Protein 1TMX (pdb70)

B-factor: mean 29.1, std 10.03, range [13.82, 72.34]

Secondary structure (P-SEA, 3-state):
cccccaaaaaaaaaaaaaaaacccccccaaaaaaaaaaaaaaaaaaaaacccaaaaaaaaaaaaaaaaaccccccaaaaaaaaaaaaaaaaaaacccccccbbbbbbccccccccccccccccccccccccbbbbbbbbbccccccccccbbbbbbbccccccccccccccccccbbbbbcccbbbbbbbccbbbbbcccccaaaaaaaaaccccccccbbbbbbbccccccccccccccccccccccccccccccccccccccccccccccccccccbbbbbbbbbbbbcc/cccaaaaaaaaaaaaaaaacccccccaaaaaaaaaaaaaaaaaaaaccccaaaaaaaaaaaaaaaacccccccaaaaaaaaaaaaaaaaaaaaccccccbbbbbbccccccccccccccccccccccccbbbbbbbbbccccccccccbbbbbbbcccccccccccccccccccccccccccbbbbbbccbbbbbcccccaaaaaaaaaccccccccbbbbbbbcccccccccccccccccccccccccccccccccccccccccccccccccbbbbbbbbbbbccc

Organism: Nocardioides simplex (NCBI:txid2045)

CATH classification: 2.60.130.10

Structure (mmCIF, N/CA/C/O backbone):
data_1TMX
#
_entry.id   1TMX
#
_cell.length_a   46.283
_cell.length_b   84.978
_cell.length_c   83.923
_cell.angle_alpha   90.00
_cell.angle_beta   92.84
_cell.angle_gamma   90.00
#
_symmetry.space_group_name_H-M   'P 1 21 1'
#
loop_
_entity.id
_entity.type
_entity.pdbx_description
1 polymer 'hydroxyquinol 1,2-dioxygenase'
2 non-polymer 'FE (III) ION'
3 non-polymer 'COPPER (II) ION'
4 non-polymer 'CHLORIDE ION'
5 non-polymer 'SULFATE ION'
6 non-polymer '1-HEPTADECANOYL-2-TRIDECANOYL-3-GLYCEROL-PHOSPHONYL CHOLINE'
7 non-polymer 'BENZOIC ACID'
8 water water
#
loop_
_atom_site.group_PDB
_atom_site.id
_atom_site.type_symbol
_atom_site.label_atom_id
_atom_site.label_alt_id
_atom_site.label_comp_id
_atom_site.label_asym_id
_atom_site.label_entity_id
_atom_site.label_seq_id
_atom_site.pdbx_PDB_ins_code
_atom_site.Cartn_x
_atom_site.Cartn_y
_atom_site.Cartn_z
_atom_site.occupancy
_atom_site.B_iso_or_equiv
_atom_site.auth_seq_id
_atom_site.auth_comp_id
_atom_site.auth_asym_id
_atom_site.auth_atom_id
_atom_site.pdbx_PDB_model_num
ATOM 1 C CA . SER A 1 2 ? 27.125 15.950 44.220 1.00 55.03 2 SER A CA 1
ATOM 2 C C . SER A 1 2 ? 26.269 16.752 45.187 1.00 55.03 2 SER A C 1
ATOM 3 O O . SER A 1 2 ? 25.676 16.183 46.107 1.00 55.18 2 SER A O 1
ATOM 4 N N . THR A 1 3 ? 26.219 18.075 44.990 1.00 54.62 3 THR A N 1
ATOM 5 C CA . THR A 1 3 ? 25.284 18.929 45.734 1.00 54.08 3 THR A CA 1
ATOM 6 C C . THR A 1 3 ? 23.869 18.641 45.216 1.00 52.44 3 THR A C 1
ATOM 7 O O . THR A 1 3 ? 23.653 18.664 44.000 1.00 53.55 3 THR A O 1
ATOM 11 N N . PRO A 1 4 ? 22.921 18.358 46.118 1.00 50.43 4 PRO A N 1
ATOM 12 C CA . PRO A 1 4 ? 21.543 18.018 45.716 1.00 47.91 4 PRO A CA 1
ATOM 13 C C . PRO A 1 4 ? 20.829 19.129 44.907 1.00 45.20 4 PRO A C 1
ATOM 14 O O . PRO A 1 4 ? 20.720 20.289 45.318 1.00 45.33 4 PRO A O 1
ATOM 18 N N . VAL A 1 5 ? 20.339 18.728 43.747 1.00 41.92 5 VAL A N 1
ATOM 19 C CA . VAL A 1 5 ? 19.627 19.602 42.816 1.00 38.86 5 VAL A CA 1
ATOM 20 C C . VAL A 1 5 ? 18.202 19.811 43.348 1.00 36.88 5 VAL A C 1
ATOM 21 O O . VAL A 1 5 ? 17.505 18.836 43.649 1.00 36.00 5 VAL A O 1
ATOM 25 N N . SER A 1 6 ? 17.776 21.063 43.492 1.00 35.05 6 SER A N 1
ATOM 26 C CA . SER A 1 6 ? 16.431 21.353 44.018 1.00 33.63 6 SER A CA 1
ATOM 27 C C . SER A 1 6 ? 15.384 20.971 42.987 1.00 32.79 6 SER A C 1
ATOM 28 O O . SER A 1 6 ? 15.716 20.811 41.817 1.00 31.55 6 SER A O 1
ATOM 31 N N . ALA A 1 7 ? 14.123 20.815 43.404 1.00 32.46 7 ALA A N 1
ATOM 32 C CA . ALA A 1 7 ? 13.063 20.459 42.443 1.00 31.45 7 ALA A CA 1
ATOM 33 C C . ALA A 1 7 ? 12.828 21.530 41.370 1.00 30.85 7 ALA A C 1
ATOM 34 O O . ALA A 1 7 ? 12.600 21.210 40.180 1.00 30.80 7 ALA A O 1
ATOM 36 N N . GLU A 1 8 ? 12.844 22.797 41.785 1.00 29.86 8 GLU A N 1
ATOM 37 C CA . GLU A 1 8 ? 12.752 23.922 40.866 1.00 29.03 8 GLU A CA 1
ATOM 38 C C . GLU A 1 8 ? 13.862 23.800 39.788 1.00 27.92 8 GLU A C 1
ATOM 39 O O . GLU A 1 8 ? 13.616 23.940 38.598 1.00 26.94 8 GLU A O 1
ATOM 45 N N . GLN A 1 9 ? 15.084 23.528 40.223 1.00 26.18 9 GLN A N 1
ATOM 46 C CA . GLN A 1 9 ? 16.200 23.478 39.300 1.00 24.53 9 GLN A CA 1
ATOM 47 C C . GLN A 1 9 ? 16.074 22.263 38.370 1.00 24.79 9 GLN A C 1
ATOM 48 O O . GLN A 1 9 ? 16.314 22.359 37.162 1.00 23.98 9 GLN A O 1
ATOM 54 N N . GLN A 1 10 ? 15.654 21.120 38.916 1.00 23.82 10 GLN A N 1
ATOM 55 C CA . GLN A 1 10 ? 15.456 19.935 38.082 1.00 23.85 10 GLN A CA 1
ATOM 56 C C . GLN A 1 10 ? 14.413 20.246 37.005 1.00 23.42 10 GLN A C 1
ATOM 57 O O . GLN A 1 10 ? 14.583 19.874 35.862 1.00 23.99 10 GLN A O 1
ATOM 63 N N . ALA A 1 11 ? 13.366 20.974 37.386 1.00 22.90 11 ALA A N 1
ATOM 64 C CA . ALA A 1 11 ? 12.256 21.267 36.490 1.00 22.26 11 ALA A CA 1
ATOM 65 C C . ALA A 1 11 ? 12.706 22.160 35.350 1.00 21.68 11 ALA A C 1
ATOM 66 O O . ALA A 1 11 ? 12.371 21.920 34.208 1.00 21.48 11 ALA A O 1
ATOM 68 N N . ARG A 1 12 ? 13.539 23.149 35.671 1.00 21.37 12 ARG A N 1
ATOM 69 C CA . ARG A 1 12 ? 14.135 24.016 34.644 1.00 19.76 12 ARG A CA 1
ATOM 70 C C . ARG A 1 12 ? 14.965 23.225 33.634 1.00 20.36 12 ARG A C 1
ATOM 71 O O . ARG A 1 12 ? 14.843 23.457 32.402 1.00 20.31 12 ARG A O 1
ATOM 79 N N . GLU A 1 13 ? 15.796 22.292 34.114 1.00 21.34 13 GLU A N 1
ATOM 80 C CA . GLU A 1 13 ? 16.671 21.547 33.187 1.00 20.18 13 GLU A CA 1
ATOM 81 C C . GLU A 1 13 ? 15.833 20.633 32.310 1.00 20.81 13 GLU A C 1
ATOM 82 O O . GLU A 1 13 ? 16.039 20.567 31.099 1.00 18.74 13 GLU A O 1
ATOM 88 N N . GLN A 1 14 ? 14.875 19.940 32.944 1.00 20.75 14 GLN A N 1
ATOM 89 C CA . GLN A 1 14 ? 13.933 19.064 32.208 1.00 22.19 14 GLN A CA 1
ATOM 90 C C . GLN A 1 14 ? 13.168 19.864 31.133 1.00 21.52 14 GLN A C 1
ATOM 91 O O . GLN A 1 14 ? 12.980 19.387 30.005 1.00 20.62 14 GLN A O 1
ATOM 97 N N . ASP A 1 15 ? 12.759 21.086 31.464 1.00 22.31 15 ASP A N 1
ATOM 98 C CA . ASP A 1 15 ? 11.971 21.886 30.502 1.00 22.00 15 ASP A CA 1
ATOM 99 C C . ASP A 1 15 ? 12.804 22.216 29.279 1.00 21.91 15 ASP A C 1
ATOM 100 O O . ASP A 1 15 ? 12.336 22.237 28.142 1.00 21.69 15 ASP A O 1
ATOM 105 N N . LEU A 1 16 ? 14.091 22.451 29.511 1.00 19.62 16 LEU A N 1
ATOM 106 C CA . LEU A 1 16 ? 14.970 22.716 28.391 1.00 18.93 16 LEU A CA 1
ATOM 107 C C . LEU A 1 16 ? 15.125 21.490 27.514 1.00 18.31 16 LEU A C 1
ATOM 108 O O . LEU A 1 16 ? 15.110 21.605 26.290 1.00 18.41 16 LEU A O 1
ATOM 113 N N . VAL A 1 17 ? 15.332 20.300 28.100 1.00 18.18 17 VAL A N 1
ATOM 114 C CA . VAL A 1 17 ? 15.481 19.124 27.257 1.00 18.82 17 VAL A CA 1
ATOM 115 C C . VAL A 1 17 ? 14.217 19.023 26.402 1.00 19.91 17 VAL A C 1
ATOM 116 O O . VAL A 1 17 ? 14.266 18.743 25.193 1.00 19.14 17 VAL A O 1
ATOM 120 N N . GLU A 1 18 ? 13.085 19.262 27.031 1.00 19.99 18 GLU A N 1
ATOM 121 C CA . GLU A 1 18 ? 11.831 19.189 26.273 1.00 21.18 18 GLU A CA 1
ATOM 122 C C . GLU A 1 18 ? 11.726 20.182 25.105 1.00 21.25 18 GLU A C 1
ATOM 123 O O . GLU A 1 18 ? 11.254 19.800 24.033 1.00 21.21 18 GLU A O 1
ATOM 129 N N . ARG A 1 19 ? 12.211 21.418 25.296 1.00 20.48 19 ARG A N 1
ATOM 130 C CA . ARG A 1 19 ? 12.278 22.421 24.255 1.00 19.98 19 ARG A CA 1
ATOM 131 C C . ARG A 1 19 ? 13.144 21.934 23.094 1.00 20.29 19 ARG A C 1
ATOM 132 O O . ARG A 1 19 ? 12.788 22.109 21.941 1.00 19.89 19 ARG A O 1
ATOM 140 N N . VAL A 1 20 ? 14.291 21.316 23.410 1.00 18.54 20 VAL A N 1
ATOM 141 C CA . VAL A 1 20 ? 15.187 20.868 22.338 1.00 18.81 20 VAL A CA 1
ATOM 142 C C . VAL A 1 20 ? 14.550 19.708 21.574 1.00 18.04 20 VAL A C 1
ATOM 143 O O . VAL A 1 20 ? 14.616 19.662 20.347 1.00 19.09 20 VAL A O 1
ATOM 147 N N . LEU A 1 21 ? 13.892 18.799 22.290 1.00 18.64 21 LEU A N 1
ATOM 148 C CA . LEU A 1 21 ? 13.333 17.648 21.585 1.00 18.30 21 LEU A CA 1
ATOM 149 C C . LEU A 1 21 ? 12.228 18.083 20.626 1.00 20.49 21 LEU A C 1
ATOM 150 O O . LEU A 1 21 ? 12.173 17.619 19.489 1.00 19.92 21 LEU A O 1
ATOM 155 N N . ARG A 1 22 ? 11.364 18.997 21.071 1.00 21.35 22 ARG A N 1
ATOM 156 C CA . ARG A 1 22 ? 10.300 19.440 20.186 1.00 22.70 22 ARG A CA 1
ATOM 157 C C . ARG A 1 22 ? 10.798 20.325 19.022 1.00 22.10 22 ARG A C 1
ATOM 158 O O . ARG A 1 22 ? 10.151 20.396 18.011 1.00 23.45 22 ARG A O 1
ATOM 166 N N . SER A 1 23 ? 11.975 20.939 19.151 1.00 21.59 23 SER A N 1
ATOM 167 C CA . SER A 1 23 ? 12.595 21.652 18.033 1.00 20.58 23 SER A CA 1
ATOM 168 C C . SER A 1 23 ? 12.768 20.792 16.773 1.00 20.59 23 SER A C 1
ATOM 169 O O . SER A 1 23 ? 12.739 21.320 15.670 1.00 20.75 23 SER A O 1
ATOM 172 N N . PHE A 1 24 ? 12.868 19.473 16.934 1.00 19.63 24 PHE A N 1
ATOM 173 C CA . PHE A 1 24 ? 12.984 18.579 15.796 1.00 19.50 24 PHE A CA 1
ATOM 174 C C . PHE A 1 24 ? 11.657 18.034 15.250 1.00 21.85 24 PHE A C 1
ATOM 175 O O . PHE A 1 24 ? 11.668 17.225 14.306 1.00 22.44 24 PHE A O 1
ATOM 183 N N . ASP A 1 25 ? 10.538 18.451 15.824 1.00 22.51 25 ASP A N 1
ATOM 184 C CA . ASP A 1 25 ? 9.242 17.817 15.446 1.00 25.45 25 ASP A CA 1
ATOM 185 C C . ASP A 1 25 ? 8.923 17.870 13.960 1.00 24.27 25 ASP A C 1
ATOM 186 O O . ASP A 1 25 ? 8.240 16.983 13.462 1.00 25.22 25 ASP A O 1
ATOM 191 N N . ALA A 1 26 ? 9.378 18.904 13.251 1.00 24.56 26 ALA A N 1
ATOM 192 C CA . ALA A 1 26 ? 9.053 19.055 11.827 1.00 24.69 26 ALA A CA 1
ATOM 193 C C . ALA A 1 26 ? 10.049 18.383 10.873 1.00 24.16 26 ALA A C 1
ATOM 194 O O . ALA A 1 26 ? 9.849 18.413 9.681 1.00 25.96 26 ALA A O 1
ATOM 196 N N . THR A 1 27 ? 11.106 17.754 11.398 1.00 21.66 27 THR A N 1
ATOM 197 C CA . THR A 1 27 ? 12.128 17.175 10.551 1.00 20.63 27 THR A CA 1
ATOM 198 C C . THR A 1 27 ? 11.447 16.254 9.552 1.00 19.92 27 THR A C 1
ATOM 199 O O . THR A 1 27 ? 10.676 15.368 9.970 1.00 20.19 27 THR A O 1
ATOM 203 N N . ALA A 1 28 ? 11.779 16.413 8.269 1.00 20.49 28 ALA A N 1
ATOM 204 C CA . ALA A 1 28 ? 11.064 15.666 7.177 1.00 20.38 28 ALA A CA 1
ATOM 205 C C . ALA A 1 28 ? 11.446 14.200 7.125 1.00 21.30 28 ALA A C 1
ATOM 206 O O . ALA A 1 28 ? 10.565 13.326 6.896 1.00 20.82 28 ALA A O 1
ATOM 208 N N . ASP A 1 29 ? 12.725 13.881 7.377 1.00 19.35 29 ASP A N 1
ATOM 209 C CA . ASP A 1 29 ? 13.141 12.480 7.262 1.00 20.79 29 ASP A CA 1
ATOM 210 C C . ASP A 1 29 ? 12.974 11.864 8.636 1.00 19.53 29 ASP A C 1
ATOM 211 O O . ASP A 1 29 ? 13.605 12.366 9.607 1.00 18.46 29 ASP A O 1
ATOM 216 N N . PRO A 1 30 ? 12.111 10.845 8.798 1.00 18.69 30 PRO A N 1
ATOM 217 C CA . PRO A 1 30 ? 11.768 10.360 10.145 1.00 17.75 30 PRO A CA 1
ATOM 218 C C . PRO A 1 30 ? 12.963 9.658 10.826 1.00 16.44 30 PRO A C 1
ATOM 219 O O . PRO A 1 30 ? 13.038 9.716 12.055 1.00 17.61 30 PRO A O 1
ATOM 223 N N . ARG A 1 31 ? 13.887 9.074 10.055 1.00 17.89 31 ARG A N 1
ATOM 224 C CA . ARG A 1 31 ? 15.111 8.493 10.637 1.00 16.62 31 ARG A CA 1
ATOM 225 C C . ARG A 1 31 ? 16.027 9.614 11.194 1.00 17.38 31 ARG A C 1
ATOM 226 O O . ARG A 1 31 ? 16.518 9.487 12.327 1.00 15.81 31 ARG A O 1
ATOM 234 N N . LEU A 1 32 ? 16.221 10.703 10.414 1.00 16.29 32 LEU A N 1
ATOM 235 C CA . LEU A 1 32 ? 16.979 11.861 10.925 1.00 16.32 32 LEU A CA 1
ATOM 236 C C . LEU A 1 32 ? 16.355 12.362 12.208 1.00 17.29 32 LEU A C 1
ATOM 237 O O . LEU A 1 32 ? 17.065 12.667 13.158 1.00 18.16 32 LEU A O 1
ATOM 242 N N . LYS A 1 33 ? 15.028 12.482 12.246 1.00 16.17 33 LYS A N 1
ATOM 243 C CA . LYS A 1 33 ? 14.347 12.980 13.422 1.00 16.99 33 LYS A CA 1
ATOM 244 C C . LYS A 1 33 ? 14.644 12.064 14.601 1.00 17.19 33 LYS A C 1
ATOM 245 O O . LYS A 1 33 ? 14.979 12.524 15.713 1.00 18.33 33 LYS A O 1
ATOM 251 N N . GLN A 1 34 ? 14.499 10.771 14.364 1.00 16.84 34 GLN A N 1
ATOM 252 C CA . GLN A 1 34 ? 14.720 9.768 15.425 1.00 17.61 34 GLN A CA 1
ATOM 253 C C . GLN A 1 34 ? 16.140 9.879 15.971 1.00 17.79 34 GLN A C 1
ATOM 254 O O . GLN A 1 34 ? 16.336 9.925 17.204 1.00 18.43 34 GLN A O 1
ATOM 260 N N . VAL A 1 35 ? 17.102 10.013 15.057 1.00 17.90 35 VAL A N 1
ATOM 261 C CA . VAL A 1 35 ? 18.518 10.137 15.427 1.00 17.57 35 VAL A CA 1
ATOM 262 C C . VAL A 1 35 ? 18.792 11.417 16.222 1.00 17.81 35 VAL A C 1
ATOM 263 O O . VAL A 1 35 ? 19.440 11.377 17.284 1.00 18.37 35 VAL A O 1
ATOM 267 N N . MET A 1 36 ? 18.260 12.544 15.749 1.00 16.97 36 MET A N 1
ATOM 268 C CA . MET A 1 36 ? 18.515 13.812 16.429 1.00 17.86 36 MET A CA 1
ATOM 269 C C . MET A 1 36 ? 17.879 13.895 17.838 1.00 18.71 36 MET A C 1
ATOM 270 O O . MET A 1 36 ? 18.440 14.511 18.752 1.00 18.73 36 MET A O 1
ATOM 275 N N . GLN A 1 37 ? 16.676 13.308 18.003 1.00 17.75 37 GLN A N 1
ATOM 276 C CA . GLN A 1 37 ? 16.005 13.274 19.290 1.00 18.21 37 GLN A CA 1
ATOM 277 C C . GLN A 1 37 ? 16.764 12.355 20.300 1.00 16.72 37 GLN A C 1
ATOM 278 O O . GLN A 1 37 ? 16.890 12.704 21.473 1.00 17.92 37 GLN A O 1
ATOM 284 N N . ALA A 1 38 ? 17.302 11.264 19.799 1.00 18.27 38 ALA A N 1
ATOM 285 C CA . ALA A 1 38 ? 18.062 10.331 20.615 1.00 17.80 38 ALA A CA 1
ATOM 286 C C . ALA A 1 38 ? 19.340 11.014 20.992 1.00 18.71 38 ALA A C 1
ATOM 287 O O . ALA A 1 38 ? 19.802 10.875 22.146 1.00 19.52 38 ALA A O 1
ATOM 289 N N . LEU A 1 39 ? 19.945 11.730 20.025 1.00 18.18 39 LEU A N 1
ATOM 290 C CA . LEU A 1 39 ? 21.175 12.434 20.296 1.00 17.91 39 LEU A CA 1
ATOM 291 C C . LEU A 1 39 ? 20.929 13.469 21.393 1.00 18.73 39 LEU A C 1
ATOM 292 O O . LEU A 1 39 ? 21.735 13.600 22.319 1.00 18.45 39 LEU A O 1
ATOM 297 N N . THR A 1 40 ? 19.814 14.190 21.278 1.00 17.57 40 THR A N 1
ATOM 298 C CA . THR A 1 40 ? 19.430 15.183 22.256 1.00 18.99 40 THR A CA 1
ATOM 299 C C . THR A 1 40 ? 19.334 14.559 23.643 1.00 18.54 40 THR A C 1
ATOM 300 O O . THR A 1 40 ? 19.867 15.090 24.607 1.00 18.48 40 THR A O 1
ATOM 304 N N . ARG A 1 41 ? 18.629 13.430 23.755 1.00 19.58 41 ARG A N 1
ATOM 305 C CA . ARG A 1 41 ? 18.316 12.891 25.066 1.00 19.03 41 ARG A CA 1
ATOM 306 C C . ARG A 1 41 ? 19.624 12.439 25.723 1.00 18.55 41 ARG A C 1
ATOM 307 O O . ARG A 1 41 ? 19.857 12.738 26.907 1.00 19.26 41 ARG A O 1
ATOM 315 N N . HIS A 1 42 ? 20.488 11.782 24.956 1.00 16.95 42 HIS A N 1
ATOM 316 C CA . HIS A 1 42 ? 21.738 11.297 25.517 1.00 16.30 42 HIS A CA 1
ATOM 317 C C . HIS A 1 42 ? 22.737 12.403 25.826 1.00 16.09 42 HIS A C 1
ATOM 318 O O . HIS A 1 42 ? 23.477 12.322 26.810 1.00 16.30 42 HIS A O 1
ATOM 325 N N . LEU A 1 43 ? 22.743 13.437 24.996 1.00 14.86 43 LEU A N 1
ATOM 326 C CA . LEU A 1 43 ? 23.669 14.530 25.264 1.00 15.27 43 LEU A CA 1
ATOM 327 C C . LEU A 1 43 ? 23.223 15.239 26.531 1.00 15.91 43 LEU A C 1
ATOM 328 O O . LEU A 1 43 ? 24.050 15.545 27.395 1.00 17.14 43 LEU A O 1
ATOM 333 N N . HIS A 1 44 ? 21.910 15.491 26.668 1.00 14.45 44 HIS A N 1
ATOM 334 C CA . HIS A 1 44 ? 21.451 16.152 27.869 1.00 16.25 44 HIS A CA 1
ATOM 335 C C . HIS A 1 44 ? 21.542 15.263 29.111 1.00 17.19 44 HIS A C 1
ATOM 336 O O . HIS A 1 44 ? 21.754 15.777 30.196 1.00 18.72 44 HIS A O 1
ATOM 343 N N . ALA A 1 45 ? 21.364 13.969 28.940 1.00 17.51 45 ALA A N 1
ATOM 344 C CA . ALA A 1 45 ? 21.549 13.045 30.077 1.00 17.58 45 ALA A CA 1
ATOM 345 C C . ALA A 1 45 ? 22.983 13.025 30.561 1.00 18.83 45 ALA A C 1
ATOM 346 O O . ALA A 1 45 ? 23.238 13.048 31.793 1.00 20.26 45 ALA A O 1
ATOM 348 N N . PHE A 1 46 ? 23.928 13.064 29.617 1.00 16.91 46 PHE A N 1
ATOM 349 C CA . PHE A 1 46 ? 25.328 13.173 29.989 1.00 17.83 46 PHE A CA 1
ATOM 350 C C . PHE A 1 46 ? 25.531 14.468 30.767 1.00 17.63 46 PHE A C 1
ATOM 351 O O . PHE A 1 46 ? 26.132 14.466 31.857 1.00 17.03 46 PHE A O 1
ATOM 359 N N . LEU A 1 47 ? 25.093 15.602 30.192 1.00 18.07 47 LEU A N 1
ATOM 360 C CA . LEU A 1 47 ? 25.348 16.891 30.831 1.00 18.54 47 LEU A CA 1
ATOM 361 C C . LEU A 1 47 ? 24.774 16.947 32.262 1.00 18.53 47 LEU A C 1
ATOM 362 O O . LEU A 1 47 ? 25.429 17.468 33.203 1.00 18.39 47 LEU A O 1
ATOM 367 N N . ARG A 1 48 ? 23.559 16.440 32.393 1.00 18.92 48 ARG A N 1
ATOM 368 C CA . ARG A 1 48 ? 22.853 16.517 33.662 1.00 20.23 48 ARG A CA 1
ATOM 369 C C . ARG A 1 48 ? 23.331 15.498 34.664 1.00 20.37 48 ARG A C 1
ATOM 370 O O . ARG A 1 48 ? 23.119 15.704 35.863 1.00 21.56 48 ARG A O 1
ATOM 378 N N . GLU A 1 49 ? 23.967 14.429 34.198 1.00 19.67 49 GLU A N 1
ATOM 379 C CA . GLU A 1 49 ? 24.537 13.422 35.112 1.00 19.85 49 GLU A CA 1
ATOM 380 C C . GLU A 1 49 ? 25.793 13.966 35.790 1.00 20.07 49 GLU A C 1
ATOM 381 O O . GLU A 1 49 ? 25.926 13.880 37.010 1.00 20.55 49 GLU A O 1
ATOM 387 N N . VAL A 1 50 ? 26.691 14.562 34.995 1.00 19.10 50 VAL A N 1
ATOM 388 C CA . VAL A 1 50 ? 27.983 14.970 35.494 1.00 20.17 50 VAL A CA 1
ATOM 389 C C . VAL A 1 50 ? 27.935 16.378 36.050 1.00 20.22 50 VAL A C 1
ATOM 390 O O . VAL A 1 50 ? 28.890 16.802 36.717 1.00 21.30 50 VAL A O 1
ATOM 394 N N . ARG A 1 51 ? 26.830 17.098 35.794 1.00 20.99 51 ARG A N 1
ATOM 395 C CA . ARG A 1 51 ? 26.773 18.544 36.139 1.00 21.94 51 ARG A CA 1
ATOM 396 C C . ARG A 1 51 ? 27.964 19.293 35.592 1.00 21.61 51 ARG A C 1
ATOM 397 O O . ARG A 1 51 ? 28.781 19.921 36.347 1.00 18.96 51 ARG A O 1
ATOM 405 N N . LEU A 1 52 ? 28.061 19.286 34.268 1.00 20.58 52 LEU A N 1
ATOM 406 C CA . LEU A 1 52 ? 29.204 19.941 33.617 1.00 22.57 52 LEU A CA 1
ATOM 407 C C . LEU A 1 52 ? 29.349 21.393 34.013 1.00 23.38 52 LEU A C 1
ATOM 408 O O . LEU A 1 52 ? 28.368 22.154 33.972 1.00 23.72 52 LEU A O 1
ATOM 413 N N . THR A 1 53 ? 30.580 21.817 34.350 1.00 23.70 53 THR A N 1
ATOM 414 C CA . THR A 1 53 ? 30.804 23.231 34.636 1.00 23.96 53 THR A CA 1
ATOM 415 C C . THR A 1 53 ? 31.056 24.038 33.362 1.00 23.59 53 THR A C 1
ATOM 416 O O . THR A 1 53 ? 31.377 23.474 32.294 1.00 24.02 53 THR A O 1
ATOM 420 N N . GLU A 1 54 ? 30.954 25.361 33.451 1.00 24.03 54 GLU A N 1
ATOM 421 C CA . GLU A 1 54 ? 31.297 26.195 32.286 1.00 23.77 54 GLU A CA 1
ATOM 422 C C . GLU A 1 54 ? 32.759 26.027 31.852 1.00 23.55 54 GLU A C 1
ATOM 423 O O . GLU A 1 54 ? 33.061 26.037 30.665 1.00 22.34 54 GLU A O 1
ATOM 429 N N . ALA A 1 55 ? 33.673 25.831 32.814 1.00 22.87 55 ALA A N 1
ATOM 430 C CA . ALA A 1 55 ? 35.079 25.680 32.403 1.00 23.74 55 ALA A CA 1
ATOM 431 C C . ALA A 1 55 ? 35.228 24.357 31.644 1.00 23.37 55 ALA A C 1
ATOM 432 O O . ALA A 1 55 ? 35.995 24.272 30.658 1.00 24.07 55 ALA A O 1
ATOM 434 N N . GLU A 1 56 ? 34.495 23.331 32.088 1.00 22.61 56 GLU A N 1
ATOM 435 C CA . GLU A 1 56 ? 34.551 22.011 31.433 1.00 22.59 56 GLU A CA 1
ATOM 436 C C . GLU A 1 56 ? 33.953 22.053 30.012 1.00 22.52 56 GLU A C 1
ATOM 437 O O . GLU A 1 56 ? 34.465 21.417 29.077 1.00 20.92 56 GLU A O 1
ATOM 443 N N . TRP A 1 57 ? 32.842 22.771 29.892 1.00 21.60 57 TRP A N 1
ATOM 444 C CA . TRP A 1 57 ? 32.252 23.031 28.596 1.00 21.97 57 TRP A CA 1
ATOM 445 C C . TRP A 1 57 ? 33.265 23.720 27.671 1.00 23.49 57 TRP A C 1
ATOM 446 O O . TRP A 1 57 ? 33.427 23.309 26.534 1.00 23.16 57 TRP A O 1
ATOM 457 N N . GLU A 1 58 ? 33.990 24.733 28.179 1.00 23.14 58 GLU A N 1
ATOM 458 C CA . GLU A 1 58 ? 35.023 25.403 27.409 1.00 23.83 58 GLU A CA 1
ATOM 459 C C . GLU A 1 58 ? 36.099 24.431 26.961 1.00 23.54 58 GLU A C 1
ATOM 460 O O . GLU A 1 58 ? 36.525 24.474 25.799 1.00 24.10 58 GLU A O 1
ATOM 466 N N . THR A 1 59 ? 36.531 23.557 27.876 1.00 22.19 59 THR A N 1
ATOM 467 C CA . THR A 1 59 ? 37.496 22.527 27.550 1.00 22.92 59 THR A CA 1
ATOM 468 C C . THR A 1 59 ? 36.991 21.647 26.392 1.00 22.80 59 THR A C 1
ATOM 469 O O . THR A 1 59 ? 37.706 21.431 25.405 1.00 23.98 59 THR A O 1
ATOM 473 N N . GLY A 1 60 ? 35.751 21.183 26.479 1.00 22.05 60 GLY A N 1
ATOM 474 C CA . GLY A 1 60 ? 35.236 20.309 25.412 1.00 20.88 60 GLY A CA 1
ATOM 475 C C . GLY A 1 60 ? 35.120 21.036 24.084 1.00 20.93 60 GLY A C 1
ATOM 476 O O . GLY A 1 60 ? 35.416 20.481 23.021 1.00 22.67 60 GLY A O 1
ATOM 477 N N . ILE A 1 61 ? 34.685 22.282 24.142 1.00 21.52 61 ILE A N 1
ATOM 478 C CA . ILE A 1 61 ? 34.553 23.096 22.918 1.00 21.35 61 ILE A CA 1
ATOM 479 C C . ILE A 1 61 ? 35.938 23.256 22.296 1.00 23.11 61 ILE A C 1
ATOM 480 O O . ILE A 1 61 ? 36.102 23.051 21.112 1.00 23.82 61 ILE A O 1
ATOM 485 N N . GLY A 1 62 ? 36.943 23.569 23.125 1.00 24.09 62 GLY A N 1
ATOM 486 C CA . GLY A 1 62 ? 38.314 23.740 22.655 1.00 25.41 62 GLY A CA 1
ATOM 487 C C . GLY A 1 62 ? 38.887 22.458 22.046 1.00 25.52 62 GLY A C 1
ATOM 488 O O . GLY A 1 62 ? 39.565 22.465 20.999 1.00 25.42 62 GLY A O 1
ATOM 489 N N . PHE A 1 63 ? 38.585 21.359 22.703 1.00 25.08 63 PHE A N 1
ATOM 490 C CA . PHE A 1 63 ? 38.966 20.039 22.215 1.00 24.93 63 PHE A CA 1
ATOM 491 C C . PHE A 1 63 ? 38.430 19.777 20.823 1.00 24.73 63 PHE A C 1
ATOM 492 O O . PHE A 1 63 ? 39.192 19.467 19.895 1.00 23.53 63 PHE A O 1
ATOM 500 N N . LEU A 1 64 ? 37.122 19.963 20.643 1.00 23.05 64 LEU A N 1
ATOM 501 C CA . LEU A 1 64 ? 36.535 19.788 19.326 1.00 23.15 64 LEU A CA 1
ATOM 502 C C . LEU A 1 64 ? 37.140 20.740 18.286 1.00 23.16 64 LEU A C 1
ATOM 503 O O . LEU A 1 64 ? 37.414 20.329 17.153 1.00 24.57 64 LEU A O 1
ATOM 508 N N . THR A 1 65 ? 37.328 21.991 18.689 1.00 24.42 65 THR A N 1
ATOM 509 C CA . THR A 1 65 ? 37.863 23.049 17.816 1.00 25.66 65 THR A CA 1
ATOM 510 C C . THR A 1 65 ? 39.292 22.672 17.402 1.00 25.75 65 THR A C 1
ATOM 511 O O . THR A 1 65 ? 39.661 22.799 16.239 1.00 27.59 65 THR A O 1
ATOM 515 N N . ASP A 1 66 ? 40.092 22.213 18.358 1.00 26.54 66 ASP A N 1
ATOM 516 C CA . ASP A 1 66 ? 41.464 21.810 18.061 1.00 26.26 66 ASP A CA 1
ATOM 517 C C . ASP A 1 66 ? 41.437 20.611 17.131 1.00 26.06 66 ASP A C 1
ATOM 518 O O . ASP A 1 66 ? 42.223 20.532 16.187 1.00 26.89 66 ASP A O 1
ATOM 523 N N . ALA A 1 67 ? 40.534 19.661 17.382 1.00 23.81 67 ALA A N 1
ATOM 524 C CA . ALA A 1 67 ? 40.405 18.530 16.456 1.00 23.81 67 ALA A CA 1
ATOM 525 C C . ALA A 1 67 ? 40.041 19.024 15.054 1.00 24.51 67 ALA A C 1
ATOM 526 O O . ALA A 1 67 ? 40.489 18.472 14.024 1.00 24.37 67 ALA A O 1
ATOM 528 N N . GLY A 1 68 ? 39.263 20.094 14.987 1.00 24.48 68 GLY A N 1
ATOM 529 C CA . GLY A 1 68 ? 38.857 20.585 13.677 1.00 27.07 68 GLY A CA 1
ATOM 530 C C . GLY A 1 68 ? 40.018 21.173 12.906 1.00 28.63 68 GLY A C 1
ATOM 531 O O . GLY A 1 68 ? 40.139 20.993 11.699 1.00 30.33 68 GLY A O 1
ATOM 532 N N . HIS A 1 69 ? 40.877 21.875 13.624 1.00 28.84 69 HIS A N 1
ATOM 533 C CA . HIS A 1 69 ? 42.001 22.547 13.023 1.00 31.52 69 HIS A CA 1
ATOM 534 C C . HIS A 1 69 ? 43.080 21.547 12.571 1.00 31.63 69 HIS A C 1
ATOM 535 O O . HIS A 1 69 ? 43.731 21.779 11.550 1.00 31.00 69 HIS A O 1
ATOM 542 N N . VAL A 1 70 ? 43.231 20.405 13.259 1.00 31.34 70 VAL A N 1
ATOM 543 C CA . VAL A 1 70 ? 44.268 19.455 12.819 1.00 31.05 70 VAL A CA 1
ATOM 544 C C . VAL A 1 70 ? 43.802 18.494 11.717 1.00 31.18 70 VAL A C 1
ATOM 545 O O . VAL A 1 70 ? 44.609 17.818 11.060 1.00 30.00 70 VAL A O 1
ATOM 549 N N . THR A 1 71 ? 42.490 18.437 11.518 1.00 31.12 71 THR A N 1
ATOM 550 C CA . THR A 1 71 ? 41.917 17.523 10.532 1.00 31.75 71 THR A CA 1
ATOM 551 C C . THR A 1 71 ? 42.113 18.064 9.099 1.00 33.70 71 THR A C 1
ATOM 552 O O . THR A 1 71 ? 41.751 19.192 8.793 1.00 34.33 71 THR A O 1
ATOM 556 N N . ASN A 1 72 ? 42.623 17.199 8.235 1.00 36.37 72 ASN A N 1
ATOM 557 C CA . ASN A 1 72 ? 42.950 17.513 6.842 1.00 39.57 72 ASN A CA 1
ATOM 558 C C . ASN A 1 72 ? 42.754 16.282 5.942 1.00 40.99 72 ASN A C 1
ATOM 559 O O . ASN A 1 72 ? 42.005 15.347 6.300 1.00 43.01 72 ASN A O 1
ATOM 564 N N . GLU A 1 73 ? 43.435 16.289 4.796 1.00 41.43 73 GLU A N 1
ATOM 565 C CA . GLU A 1 73 ? 43.345 15.248 3.770 1.00 42.22 73 GLU A CA 1
ATOM 566 C C . GLU A 1 73 ? 43.601 13.827 4.273 1.00 42.12 73 GLU A C 1
ATOM 567 O O . GLU A 1 73 ? 42.848 12.901 3.949 1.00 43.21 73 GLU A O 1
ATOM 568 N N . ARG A 1 74 ? 44.672 13.643 5.031 1.00 40.69 74 ARG A N 1
ATOM 569 C CA . ARG A 1 74 ? 44.924 12.330 5.643 1.00 39.98 74 ARG A CA 1
ATOM 570 C C . ARG A 1 74 ? 44.490 12.199 7.131 1.00 37.50 74 ARG A C 1
ATOM 571 O O . ARG A 1 74 ? 43.813 11.214 7.509 1.00 37.98 74 ARG A O 1
ATOM 579 N N . ARG A 1 75 ? 44.886 13.191 7.941 1.00 34.62 75 ARG A N 1
ATOM 580 C CA . ARG A 1 75 ? 44.674 13.203 9.383 1.00 30.43 75 ARG A CA 1
ATOM 581 C C . ARG A 1 75 ? 43.205 13.490 9.674 1.00 28.46 75 ARG A C 1
ATOM 582 O O . ARG A 1 75 ? 42.696 14.544 9.282 1.00 28.62 75 ARG A O 1
ATOM 590 N N . GLN A 1 76 ? 42.552 12.599 10.408 1.00 25.72 76 GLN A N 1
ATOM 591 C CA . GLN A 1 76 ? 41.136 12.766 10.673 1.00 23.47 76 GLN A CA 1
ATOM 592 C C . GLN A 1 76 ? 40.983 12.579 12.167 1.00 22.50 76 GLN A C 1
ATOM 593 O O . GLN A 1 76 ? 40.803 11.483 12.619 1.00 21.87 76 GLN A O 1
ATOM 599 N N . GLU A 1 77 ? 41.047 13.682 12.912 1.00 21.05 77 GLU A N 1
ATOM 600 C CA . GLU A 1 77 ? 41.076 13.612 14.344 1.00 21.55 77 GLU A CA 1
ATOM 601 C C . GLU A 1 77 ? 39.707 13.221 14.943 1.00 20.71 77 GLU A C 1
ATOM 602 O O . GLU A 1 77 ? 39.622 12.607 16.024 1.00 20.88 77 GLU A O 1
ATOM 608 N N . PHE A 1 78 ? 38.642 13.571 14.241 1.00 21.38 78 PHE A N 1
ATOM 609 C CA . PHE A 1 78 ? 37.300 13.214 14.686 1.00 19.88 78 PHE A CA 1
ATOM 610 C C . PHE A 1 78 ? 37.132 11.716 14.577 1.00 20.82 78 PHE A C 1
ATOM 611 O O . PHE A 1 78 ? 36.521 11.096 15.469 1.00 18.90 78 PHE A O 1
ATOM 619 N N . ILE A 1 79 ? 37.640 11.108 13.487 1.00 19.52 79 ILE A N 1
ATOM 620 C CA . ILE A 1 79 ? 37.601 9.661 13.381 1.00 20.42 79 ILE A CA 1
ATOM 621 C C . ILE A 1 79 ? 38.481 9.015 14.462 1.00 20.29 79 ILE A C 1
ATOM 622 O O . ILE A 1 79 ? 38.089 8.026 15.046 1.00 20.94 79 ILE A O 1
ATOM 627 N N . LEU A 1 80 ? 39.622 9.615 14.793 1.00 20.45 80 LEU A N 1
ATOM 628 C CA . LEU A 1 80 ? 40.447 9.015 15.859 1.00 18.74 80 LEU A CA 1
ATOM 629 C C . LEU A 1 80 ? 39.727 9.081 17.217 1.00 17.81 80 LEU A C 1
ATOM 630 O O . LEU A 1 80 ? 39.906 8.198 18.054 1.00 17.87 80 LEU A O 1
ATOM 635 N N . LEU A 1 81 ? 38.926 10.134 17.425 1.00 18.01 81 LEU A N 1
ATOM 636 C CA . LEU A 1 81 ? 38.221 10.285 18.674 1.00 18.64 81 LEU A CA 1
ATOM 637 C C . LEU A 1 81 ? 37.183 9.182 18.738 1.00 19.18 81 LEU A C 1
ATOM 638 O O . LEU A 1 81 ? 37.072 8.458 19.758 1.00 19.84 81 LEU A O 1
ATOM 643 N N . SER A 1 82 ? 36.450 9.014 17.635 1.00 18.07 82 SER A N 1
ATOM 644 C CA . SER A 1 82 ? 35.527 7.870 17.512 1.00 18.59 82 SER A CA 1
ATOM 645 C C . SER A 1 82 ? 36.215 6.517 17.756 1.00 18.60 82 SER A C 1
ATOM 646 O O . SER A 1 82 ? 35.727 5.665 18.496 1.00 18.18 82 SER A O 1
ATOM 649 N N . ASP A 1 83 ? 37.425 6.374 17.234 1.00 18.66 83 ASP A N 1
ATOM 650 C CA . ASP A 1 83 ? 38.190 5.152 17.470 1.00 18.47 83 ASP A CA 1
ATOM 651 C C . ASP A 1 83 ? 38.511 4.851 18.941 1.00 17.63 83 ASP A C 1
ATOM 652 O O . ASP A 1 83 ? 38.264 3.724 19.458 1.00 17.06 83 ASP A O 1
ATOM 657 N N . VAL A 1 84 ? 39.065 5.857 19.626 1.00 18.56 84 VAL A N 1
ATOM 658 C CA . VAL A 1 84 ? 39.550 5.655 20.996 1.00 19.02 84 VAL A CA 1
ATOM 659 C C . VAL A 1 84 ? 38.444 5.584 22.002 1.00 18.46 84 VAL A C 1
ATOM 660 O O . VAL A 1 84 ? 38.664 5.111 23.120 1.00 17.82 84 VAL A O 1
ATOM 664 N N . LEU A 1 85 ? 37.262 6.040 21.588 1.00 17.97 85 LEU A N 1
ATOM 665 C CA . LEU A 1 85 ? 36.089 5.941 22.450 1.00 18.15 85 LEU A CA 1
ATOM 666 C C . LEU A 1 85 ? 35.283 4.682 22.169 1.00 18.10 85 LEU A C 1
ATOM 667 O O . LEU A 1 85 ? 34.262 4.448 22.789 1.00 18.80 85 LEU A O 1
ATOM 672 N N . GLY A 1 86 ? 35.782 3.841 21.265 1.00 16.99 86 GLY A N 1
ATOM 673 C CA . GLY A 1 86 ? 35.111 2.582 20.961 1.00 17.93 86 GLY A CA 1
ATOM 674 C C . GLY A 1 86 ? 33.901 2.759 20.038 1.00 16.48 86 GLY A C 1
ATOM 675 O O . GLY A 1 86 ? 33.224 1.730 19.722 1.00 18.73 86 GLY A O 1
ATOM 676 N N . ALA A 1 87 ? 33.603 3.998 19.609 1.00 17.31 87 ALA A N 1
ATOM 677 C CA . ALA A 1 87 ? 32.391 4.262 18.759 1.00 16.90 87 ALA A CA 1
ATOM 678 C C . ALA A 1 87 ? 32.570 3.644 17.370 1.00 17.49 87 ALA A C 1
ATOM 679 O O . ALA A 1 87 ? 31.605 3.160 16.770 1.00 17.80 87 ALA A O 1
ATOM 681 N N . SER A 1 88 ? 33.803 3.588 16.886 1.00 17.82 88 SER A N 1
ATOM 682 C CA . SER A 1 88 ? 34.045 3.001 15.550 1.00 17.74 88 SER A CA 1
ATOM 683 C C . SER A 1 88 ? 33.800 1.529 15.600 1.00 17.51 88 SER A C 1
ATOM 684 O O . SER A 1 88 ? 33.066 0.972 14.774 1.00 18.36 88 SER A O 1
ATOM 687 N N . MET A 1 89 ? 34.427 0.845 16.554 1.00 18.39 89 MET A N 1
ATOM 688 C CA . MET A 1 89 ? 34.218 -0.601 16.708 1.00 18.50 89 MET A CA 1
ATOM 689 C C . MET A 1 89 ? 32.736 -0.933 16.971 1.00 18.92 89 MET A C 1
ATOM 690 O O . MET A 1 89 ? 32.213 -1.922 16.427 1.00 18.43 89 MET A O 1
ATOM 695 N N . GLN A 1 90 ? 32.049 -0.091 17.753 1.00 17.28 90 GLN A N 1
ATOM 696 C CA . GLN A 1 90 ? 30.630 -0.344 18.035 1.00 17.77 90 GLN A CA 1
ATOM 697 C C . GLN A 1 90 ? 29.783 -0.239 16.760 1.00 17.55 90 GLN A C 1
ATOM 698 O O . GLN A 1 90 ? 28.847 -1.026 16.490 1.00 17.36 90 GLN A O 1
ATOM 704 N N . THR A 1 91 ? 30.128 0.708 15.936 1.00 18.21 91 THR A N 1
ATOM 705 C CA . THR A 1 91 ? 29.324 0.953 14.729 1.00 19.38 91 THR A CA 1
ATOM 706 C C . THR A 1 91 ? 29.621 -0.182 13.761 1.00 19.37 91 THR A C 1
ATOM 707 O O . THR A 1 91 ? 28.749 -0.655 13.086 1.00 18.66 91 THR A O 1
ATOM 711 N N . ILE A 1 92 ? 30.874 -0.631 13.693 1.00 19.95 92 ILE A N 1
ATOM 712 C CA . ILE A 1 92 ? 31.171 -1.839 12.895 1.00 20.36 92 ILE A CA 1
ATOM 713 C C . ILE A 1 92 ? 30.434 -3.053 13.453 1.00 20.60 92 ILE A C 1
ATOM 714 O O . ILE A 1 92 ? 29.816 -3.838 12.706 1.00 21.66 92 ILE A O 1
ATOM 719 N N . ALA A 1 93 ? 30.429 -3.217 14.779 1.00 20.36 93 ALA A N 1
ATOM 720 C CA . ALA A 1 93 ? 29.800 -4.388 15.358 1.00 20.21 93 ALA A CA 1
ATOM 721 C C . ALA A 1 93 ? 28.282 -4.471 15.046 1.00 21.23 93 ALA A C 1
ATOM 722 O O . ALA A 1 93 ? 27.805 -5.547 14.703 1.00 21.56 93 ALA A O 1
ATOM 724 N N . MET A 1 94 ? 27.554 -3.350 15.152 1.00 20.81 94 MET A N 1
ATOM 725 C CA . MET A 1 94 ? 26.104 -3.322 14.922 1.00 20.94 94 MET A CA 1
ATOM 726 C C . MET A 1 94 ? 25.723 -3.570 13.477 1.00 22.05 94 MET A C 1
ATOM 727 O O . MET A 1 94 ? 24.617 -4.040 13.196 1.00 22.31 94 MET A O 1
ATOM 732 N N . ASN A 1 95 ? 26.632 -3.244 12.556 1.00 22.18 95 ASN A N 1
ATOM 733 C CA . ASN A 1 95 ? 26.321 -3.332 11.130 1.00 22.33 95 ASN A CA 1
ATOM 734 C C . ASN A 1 95 ? 26.941 -4.526 10.417 1.00 24.42 95 ASN A C 1
ATOM 735 O O . ASN A 1 95 ? 26.643 -4.764 9.239 1.00 25.88 95 ASN A O 1
ATOM 740 N N . ASN A 1 96 ? 27.750 -5.285 11.145 1.00 22.66 96 ASN A N 1
ATOM 741 C CA . ASN A 1 96 ? 28.530 -6.365 10.552 1.00 26.10 96 ASN A CA 1
ATOM 742 C C . ASN A 1 96 ? 28.443 -7.610 11.383 1.00 25.60 96 ASN A C 1
ATOM 743 O O . ASN A 1 96 ? 29.431 -8.305 11.570 1.00 27.31 96 ASN A O 1
ATOM 748 N N . GLU A 1 97 ? 27.264 -7.909 11.914 1.00 26.10 97 GLU A N 1
ATOM 749 C CA . GLU A 1 97 ? 27.113 -9.145 12.668 1.00 26.21 97 GLU A CA 1
ATOM 750 C C . GLU A 1 97 ? 27.490 -10.330 11.761 1.00 27.24 97 GLU A C 1
ATOM 751 O O . GLU A 1 97 ? 26.968 -10.465 10.663 1.00 26.98 97 GLU A O 1
ATOM 757 N N . ALA A 1 98 ? 28.406 -11.169 12.216 1.00 28.08 98 ALA A N 1
ATOM 758 C CA . ALA A 1 98 ? 28.904 -12.20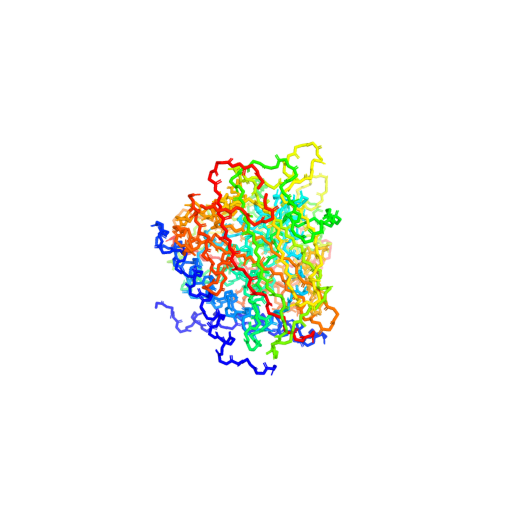4 11.330 1.00 28.21 98 ALA A CA 1
ATOM 759 C C . ALA A 1 98 ? 28.072 -13.459 11.567 1.00 29.25 98 ALA A C 1
ATOM 760 O O . ALA A 1 98 ? 28.015 -13.983 12.682 1.00 29.86 98 ALA A O 1
ATOM 762 N N . HIS A 1 99 ? 27.392 -13.921 10.529 1.00 30.23 99 HIS A N 1
ATOM 763 C CA . HIS A 1 99 ? 26.662 -15.174 10.658 1.00 30.97 99 HIS A CA 1
ATOM 764 C C . HIS A 1 99 ? 27.408 -16.313 10.020 1.00 32.62 99 HIS A C 1
ATOM 765 O O . HIS A 1 99 ? 28.096 -16.141 8.996 1.00 31.93 99 HIS A O 1
ATOM 772 N N . GLY A 1 100 ? 27.256 -17.468 10.657 1.00 34.15 100 GLY A N 1
ATOM 773 C CA . GLY A 1 100 ? 27.881 -18.704 10.235 1.00 35.55 100 GLY A CA 1
ATOM 774 C C . GLY A 1 100 ? 29.387 -18.588 10.344 1.00 35.16 100 GLY A C 1
ATOM 775 O O . GLY A 1 100 ? 29.949 -18.296 11.406 1.00 36.56 100 GLY A O 1
ATOM 776 N N . ASP A 1 101 ? 30.053 -18.856 9.237 1.00 34.65 101 ASP A N 1
ATOM 777 C CA . ASP A 1 101 ? 31.503 -18.822 9.239 1.00 32.57 101 ASP A CA 1
ATOM 778 C C . ASP A 1 101 ? 32.071 -17.476 8.832 1.00 29.14 101 ASP A C 1
ATOM 779 O O . ASP A 1 101 ? 33.274 -17.392 8.666 1.00 27.22 101 ASP A O 1
ATOM 784 N N . ALA A 1 102 ? 31.239 -16.451 8.619 1.00 25.70 102 ALA A N 1
ATOM 785 C CA . ALA A 1 102 ? 31.740 -15.211 7.980 1.00 22.91 102 ALA A CA 1
ATOM 786 C C . ALA A 1 102 ? 32.866 -14.606 8.836 1.00 21.40 102 ALA A C 1
ATOM 787 O O . ALA A 1 102 ? 32.765 -14.575 10.066 1.00 21.55 102 ALA A O 1
ATOM 789 N N . THR A 1 103 ? 33.942 -14.175 8.189 1.00 19.13 103 THR A N 1
ATOM 790 C CA . THR A 1 103 ? 35.016 -13.483 8.901 1.00 19.37 103 THR A CA 1
ATOM 791 C C . THR A 1 103 ? 34.467 -12.207 9.558 1.00 17.90 103 THR A C 1
ATOM 792 O O . THR A 1 103 ? 33.783 -11.378 8.897 1.00 18.76 103 THR A O 1
ATOM 796 N N . GLU A 1 104 ? 34.886 -11.990 10.811 1.00 19.47 104 GLU A N 1
ATOM 797 C CA . GLU A 1 104 ? 34.590 -10.730 11.530 1.00 20.55 104 GLU A CA 1
ATOM 798 C C . GLU A 1 104 ? 35.278 -9.469 10.989 1.00 21.73 104 GLU A C 1
ATOM 799 O O . GLU A 1 104 ? 36.464 -9.500 10.587 1.00 21.51 104 GLU A O 1
ATOM 805 N N . ALA A 1 105 ? 34.559 -8.347 11.032 1.00 21.41 105 ALA A N 1
ATOM 806 C CA . ALA A 1 105 ? 35.067 -7.096 10.539 1.00 20.75 105 ALA A CA 1
ATOM 807 C C . ALA A 1 105 ? 35.670 -6.339 11.711 1.00 20.44 105 ALA A C 1
ATOM 808 O O . ALA A 1 105 ? 35.375 -6.616 12.874 1.00 20.73 105 ALA A O 1
ATOM 810 N N . THR A 1 106 ? 36.509 -5.352 11.401 1.00 21.55 106 THR A N 1
ATOM 811 C CA . THR A 1 106 ? 37.005 -4.453 12.448 1.00 20.10 106 THR A CA 1
ATOM 812 C C . THR A 1 106 ? 37.374 -3.105 11.857 1.00 21.52 106 THR A C 1
ATOM 813 O O . THR A 1 106 ? 37.021 -2.818 10.722 1.00 21.28 106 THR A O 1
ATOM 817 N N . VAL A 1 107 ? 38.015 -2.225 12.636 1.00 21.85 107 VAL A N 1
ATOM 818 C CA . VAL A 1 107 ? 38.293 -0.870 12.165 1.00 23.89 107 VAL A CA 1
ATOM 819 C C . VAL A 1 107 ? 39.157 -0.753 10.899 1.00 24.36 107 VAL A C 1
ATOM 820 O O . VAL A 1 107 ? 39.996 -1.603 10.610 1.00 23.09 107 VAL A O 1
ATOM 824 N N . PHE A 1 108 ? 38.874 0.290 10.128 1.00 23.38 108 PHE A N 1
ATOM 825 C CA . PHE A 1 108 ? 39.512 0.619 8.870 1.00 24.56 108 PHE A CA 1
ATOM 826 C C . PHE A 1 108 ? 40.829 1.381 9.085 1.00 24.28 108 PHE A C 1
ATOM 827 O O . PHE A 1 108 ? 41.871 1.030 8.530 1.00 26.50 108 PHE A O 1
ATOM 835 N N . GLY A 1 109 ? 40.754 2.426 9.886 1.00 25.11 109 GLY A N 1
ATOM 836 C CA . GLY A 1 109 ? 41.852 3.340 10.062 1.00 25.23 109 GLY A CA 1
ATOM 837 C C . GLY A 1 109 ? 41.969 4.265 8.873 1.00 24.55 109 GLY A C 1
ATOM 838 O O . GLY A 1 109 ? 41.159 4.196 7.905 1.00 24.59 109 GLY A O 1
ATOM 839 N N . PRO A 1 110 ? 42.982 5.130 8.937 1.00 23.69 110 PRO A N 1
ATOM 840 C CA . PRO A 1 110 ? 43.206 6.203 7.958 1.00 23.24 110 PRO A CA 1
ATOM 841 C C . PRO A 1 110 ? 44.230 5.914 6.892 1.00 23.70 110 PRO A C 1
ATOM 842 O O . PRO A 1 110 ? 44.438 6.822 6.070 1.00 25.07 110 PRO A O 1
ATOM 846 N N . PHE A 1 111 ? 44.847 4.725 6.883 1.00 22.95 111 PHE A N 1
ATOM 847 C CA . PHE A 1 111 ? 46.016 4.518 6.032 1.00 23.83 111 PHE A CA 1
ATOM 848 C C . PHE A 1 111 ? 45.759 3.638 4.803 1.00 24.41 111 PHE A C 1
ATOM 849 O O . PHE A 1 111 ? 46.696 3.163 4.158 1.00 25.18 111 PHE A O 1
ATOM 857 N N . PHE A 1 112 ? 44.490 3.507 4.432 1.00 25.28 112 PHE A N 1
ATOM 858 C CA . PHE A 1 112 ? 44.150 2.880 3.158 1.00 26.06 112 PHE A CA 1
ATOM 859 C C . PHE A 1 112 ? 44.328 3.908 2.042 1.00 28.10 112 PHE A C 1
ATOM 860 O O . PHE A 1 112 ? 43.964 5.087 2.204 1.00 28.64 112 PHE A O 1
ATOM 868 N N . VAL A 1 113 ? 44.936 3.471 0.950 1.00 29.82 113 VAL A N 1
ATOM 869 C CA . VAL A 1 113 ? 45.144 4.343 -0.196 1.00 32.61 113 VAL A CA 1
ATOM 870 C C . VAL A 1 113 ? 44.544 3.680 -1.440 1.00 33.92 113 VAL A C 1
ATOM 871 O O . VAL A 1 113 ? 44.743 2.477 -1.689 1.00 34.58 113 VAL A O 1
ATOM 875 N N . GLU A 1 114 ? 43.792 4.465 -2.201 1.00 35.70 114 GLU A N 1
ATOM 876 C CA . GLU A 1 114 ? 43.239 3.972 -3.444 1.00 37.99 114 GLU A CA 1
ATOM 877 C C . GLU A 1 114 ? 44.369 3.922 -4.449 1.00 38.16 114 GLU A C 1
ATOM 878 O O . GLU A 1 114 ? 45.280 4.754 -4.415 1.00 38.38 114 GLU A O 1
ATOM 884 N N . GLY A 1 115 ? 44.343 2.916 -5.314 1.00 38.04 115 GLY A N 1
ATOM 885 C CA . GLY A 1 115 ? 45.360 2.793 -6.331 1.00 38.25 115 GLY A CA 1
ATOM 886 C C . GLY A 1 115 ? 46.557 1.963 -5.953 1.00 38.03 115 GLY A C 1
ATOM 887 O O . GLY A 1 115 ? 47.622 2.109 -6.570 1.00 38.65 115 GLY A O 1
ATOM 888 N N . SER A 1 116 ? 46.399 1.087 -4.954 1.00 37.24 116 SER A N 1
ATOM 889 C CA . SER A 1 116 ? 47.491 0.215 -4.554 1.00 36.12 116 SER A CA 1
ATOM 890 C C . SER A 1 116 ? 48.014 -0.558 -5.762 1.00 36.15 116 SER A C 1
ATOM 891 O O . SER A 1 116 ? 47.248 -0.824 -6.697 1.00 36.17 116 SER A O 1
ATOM 894 N N . PRO A 1 117 ? 49.304 -0.906 -5.757 1.00 35.47 117 PRO A N 1
ATOM 895 C CA . PRO A 1 117 ? 49.900 -1.698 -6.845 1.00 35.32 117 PRO A CA 1
ATOM 896 C C . PRO A 1 117 ? 49.287 -3.081 -6.894 1.00 35.45 117 PRO A C 1
ATOM 897 O O . PRO A 1 117 ? 48.849 -3.569 -5.845 1.00 34.11 117 PRO A O 1
ATOM 901 N N . ARG A 1 118 ? 49.270 -3.700 -8.082 1.00 35.51 118 ARG A N 1
ATOM 902 C CA . ARG A 1 118 ? 48.697 -5.031 -8.266 1.00 35.81 118 ARG A CA 1
ATOM 903 C C . ARG A 1 118 ? 49.796 -6.066 -8.221 1.00 36.47 118 ARG A C 1
ATOM 904 O O . ARG A 1 118 ? 50.823 -5.970 -8.913 1.00 37.81 118 ARG A O 1
ATOM 919 N N . ILE A 1 119 ? 49.616 -7.069 -7.389 1.00 36.50 119 ILE A N 1
ATOM 920 C CA . ILE A 1 119 ? 50.587 -8.129 -7.376 1.00 36.95 119 ILE A CA 1
ATOM 921 C C . ILE A 1 119 ? 49.902 -9.416 -7.738 1.00 38.30 119 ILE A C 1
ATOM 922 O O . ILE A 1 119 ? 48.669 -9.496 -7.731 1.00 38.83 119 ILE A O 1
ATOM 927 N N . GLU A 1 120 ? 50.703 -10.419 -8.060 1.00 39.04 120 GLU A N 1
ATOM 928 C CA . GLU A 1 120 ? 50.207 -11.740 -8.301 1.00 40.23 120 GLU A CA 1
ATOM 929 C C . GLU A 1 120 ? 50.387 -12.542 -7.043 1.00 40.51 120 GLU A C 1
ATOM 930 O O . GLU A 1 120 ? 51.135 -12.145 -6.140 1.00 41.16 120 GLU A O 1
ATOM 936 N N . SER A 1 121 ? 49.692 -13.661 -6.962 1.00 40.46 121 SER A N 1
ATOM 937 C CA . SER A 1 121 ? 49.908 -14.557 -5.860 1.00 40.69 121 SER A CA 1
ATOM 938 C C . SER A 1 121 ? 51.359 -15.023 -5.798 1.00 39.96 121 SER A C 1
ATOM 939 O O . SER A 1 121 ? 51.938 -15.417 -6.812 1.00 40.07 121 SER A O 1
ATOM 942 N N . GLY A 1 122 ? 51.929 -15.005 -4.603 1.00 38.80 122 GLY A N 1
ATOM 943 C CA . GLY A 1 122 ? 53.326 -15.358 -4.423 1.00 37.67 122 GLY A CA 1
ATOM 944 C C . GLY A 1 122 ? 54.223 -14.159 -4.652 1.00 36.68 122 GLY A C 1
ATOM 945 O O . GLY A 1 122 ? 55.435 -14.270 -4.559 1.00 38.48 122 GLY A O 1
ATOM 946 N N . GLY A 1 123 ? 53.616 -13.015 -4.948 1.00 35.94 123 GLY A N 1
ATOM 947 C CA . GLY A 1 123 ? 54.322 -11.759 -5.042 1.00 35.58 123 GLY A CA 1
ATOM 948 C C . GLY A 1 123 ? 54.699 -11.251 -3.653 1.00 34.42 123 GLY A C 1
ATOM 949 O O . GLY A 1 123 ? 54.606 -12.000 -2.644 1.00 34.43 123 GLY A O 1
ATOM 950 N N . ASP A 1 124 ? 55.120 -9.997 -3.607 1.00 33.64 124 ASP A N 1
ATOM 951 C CA . ASP A 1 124 ? 55.704 -9.435 -2.383 1.00 32.56 124 ASP A CA 1
ATOM 952 C C . ASP A 1 124 ? 55.244 -8.017 -2.255 1.00 31.32 124 ASP A C 1
ATOM 953 O O . ASP A 1 124 ? 55.509 -7.174 -3.126 1.00 32.14 124 ASP A O 1
ATOM 958 N N . ILE A 1 125 ? 54.565 -7.711 -1.146 1.00 29.28 125 ILE A N 1
ATOM 959 C CA . ILE A 1 125 ? 54.038 -6.356 -0.958 1.00 27.94 125 ILE A CA 1
ATOM 960 C C . ILE A 1 125 ? 55.031 -5.397 -0.287 1.00 27.76 125 ILE A C 1
ATOM 961 O O . ILE A 1 125 ? 54.764 -4.230 -0.246 1.00 28.37 125 ILE A O 1
ATOM 966 N N . ALA A 1 126 ? 56.142 -5.907 0.234 1.00 29.16 126 ALA A N 1
ATOM 967 C CA . ALA A 1 126 ? 57.072 -5.088 1.026 1.00 29.69 126 ALA A CA 1
ATOM 968 C C . ALA A 1 126 ? 57.533 -3.846 0.271 1.00 31.63 126 ALA A C 1
ATOM 969 O O . ALA A 1 126 ? 57.507 -2.744 0.829 1.00 31.68 126 ALA A O 1
ATOM 971 N N . GLY A 1 127 ? 57.932 -4.014 -0.998 1.00 32.68 127 GLY A N 1
ATOM 972 C CA . GLY A 1 127 ? 58.267 -2.887 -1.857 1.00 34.08 127 GLY A CA 1
ATOM 973 C C . GLY A 1 127 ? 59.251 -1.880 -1.264 1.00 35.34 127 GLY A C 1
ATOM 974 O O . GLY A 1 127 ? 59.112 -0.671 -1.458 1.00 36.14 127 GLY A O 1
ATOM 975 N N . GLY A 1 128 ? 60.248 -2.381 -0.548 1.00 35.55 128 GLY A N 1
ATOM 976 C CA . GLY A 1 128 ? 61.254 -1.525 0.084 1.00 35.74 128 GLY A CA 1
ATOM 977 C C . GLY A 1 128 ? 61.134 -1.503 1.607 1.00 35.88 128 GLY A C 1
ATOM 978 O O . GLY A 1 128 ? 62.111 -1.209 2.324 1.00 36.34 128 GLY A O 1
ATOM 979 N N . ALA A 1 129 ? 59.932 -1.792 2.107 1.00 34.65 129 ALA A N 1
ATOM 980 C CA . ALA A 1 129 ? 59.652 -1.601 3.535 1.00 33.62 129 ALA A CA 1
ATOM 981 C C . ALA A 1 129 ? 60.514 -2.532 4.347 1.00 33.13 129 ALA A C 1
ATOM 982 O O . ALA A 1 129 ? 60.713 -3.694 3.968 1.00 32.60 129 ALA A O 1
ATOM 984 N N . ALA A 1 130 ? 61.088 -1.996 5.428 1.00 32.71 130 ALA A N 1
ATOM 985 C CA . ALA A 1 130 ? 61.944 -2.786 6.307 1.00 31.34 130 ALA A CA 1
ATOM 986 C C . ALA A 1 130 ? 61.074 -3.591 7.255 1.00 30.73 130 ALA A C 1
ATOM 987 O O . ALA A 1 130 ? 60.057 -3.084 7.747 1.00 30.28 130 ALA A O 1
ATOM 989 N N . GLY A 1 131 ? 61.488 -4.828 7.494 1.00 29.11 131 GLY A N 1
ATOM 990 C CA . GLY A 1 131 ? 60.814 -5.758 8.386 1.00 29.78 131 GLY A CA 1
ATOM 991 C C . GLY A 1 131 ? 61.159 -7.212 8.114 1.00 27.79 131 GLY A C 1
ATOM 992 O O . GLY A 1 131 ? 61.715 -7.538 7.079 1.00 29.51 131 GLY A O 1
ATOM 993 N N . GLU A 1 132 ? 60.860 -8.090 9.060 1.00 26.88 132 GLU A N 1
ATOM 994 C CA . GLU A 1 132 ? 61.059 -9.513 8.858 1.00 25.84 132 GLU A CA 1
ATOM 995 C C . GLU A 1 132 ? 60.053 -10.037 7.828 1.00 25.71 132 GLU A C 1
ATOM 996 O O . GLU A 1 132 ? 58.829 -9.743 7.916 1.00 24.53 132 GLU A O 1
ATOM 1002 N N . PRO A 1 133 ? 60.537 -10.825 6.867 1.00 24.61 133 PRO A N 1
ATOM 1003 C CA . PRO A 1 133 ? 59.655 -11.425 5.851 1.00 23.73 133 PRO A CA 1
ATOM 1004 C C . PRO A 1 133 ? 58.627 -12.306 6.486 1.00 22.58 133 PRO A C 1
ATOM 1005 O O . PRO A 1 133 ? 58.925 -13.105 7.369 1.00 22.73 133 PRO A O 1
ATOM 1009 N N . CYS A 1 134 ? 57.409 -12.186 5.997 1.00 23.18 134 CYS A N 1
ATOM 1010 C CA . CYS A 1 134 ? 56.295 -12.951 6.538 1.00 22.80 134 CYS A CA 1
ATOM 1011 C C . CYS A 1 134 ? 55.526 -13.461 5.340 1.00 21.58 134 CYS A C 1
ATOM 1012 O O . CYS A 1 134 ? 55.131 -12.674 4.485 1.00 22.72 134 CYS A O 1
ATOM 1015 N N . TRP A 1 135 ? 55.320 -14.762 5.271 1.00 22.50 135 TRP A N 1
ATOM 1016 C CA . TRP A 1 135 ? 54.537 -15.345 4.177 1.00 21.91 135 TRP A CA 1
ATOM 1017 C C . TRP A 1 135 ? 53.088 -15.479 4.641 1.00 19.54 135 TRP A C 1
ATOM 1018 O O . TRP A 1 135 ? 52.847 -16.078 5.681 1.00 21.39 135 TRP A O 1
ATOM 1029 N N . VAL A 1 136 ? 52.181 -14.912 3.861 1.00 21.37 136 VAL A N 1
ATOM 1030 C CA . VAL A 1 136 ? 50.749 -14.891 4.220 1.00 21.63 136 VAL A CA 1
ATOM 1031 C C . VAL A 1 136 ? 50.024 -15.697 3.140 1.00 22.18 136 VAL A C 1
ATOM 1032 O O . VAL A 1 136 ? 50.106 -15.368 1.954 1.00 22.79 136 VAL A O 1
ATOM 1036 N N . GLU A 1 137 ? 49.260 -16.672 3.570 1.00 22.10 137 GLU A N 1
ATOM 1037 C CA . GLU A 1 137 ? 48.451 -17.428 2.612 1.00 22.97 137 GLU A CA 1
ATOM 1038 C C . GLU A 1 137 ? 47.043 -17.759 3.116 1.00 21.63 137 GLU A C 1
ATOM 1039 O O . GLU A 1 137 ? 46.803 -17.878 4.311 1.00 22.54 137 GLU A O 1
ATOM 1045 N N . GLY A 1 138 ? 46.126 -17.995 2.190 1.00 21.95 138 GLY A N 1
ATOM 1046 C CA . GLY A 1 138 ? 44.870 -18.609 2.612 1.00 23.24 138 GLY A CA 1
ATOM 1047 C C . GLY A 1 138 ? 43.916 -18.789 1.441 1.00 24.06 138 GLY A C 1
ATOM 1048 O O . GLY A 1 138 ? 44.322 -18.741 0.274 1.00 23.47 138 GLY A O 1
ATOM 1049 N N . THR A 1 139 ? 42.637 -18.957 1.783 1.00 23.17 139 THR A N 1
ATOM 1050 C CA . THR A 1 139 ? 41.595 -19.208 0.786 1.00 24.55 139 THR A CA 1
ATOM 1051 C C . THR A 1 139 ? 40.387 -18.288 1.020 1.00 23.49 139 THR A C 1
ATOM 1052 O O . THR A 1 139 ? 40.026 -18.112 2.161 1.00 24.70 139 THR A O 1
ATOM 1056 N N . VAL A 1 140 ? 39.816 -17.673 -0.022 1.00 22.21 140 VAL A N 1
ATOM 1057 C CA . VAL A 1 140 ? 38.526 -16.957 0.107 1.00 22.34 140 VAL A CA 1
ATOM 1058 C C . VAL A 1 140 ? 37.377 -17.894 -0.264 1.00 22.98 140 VAL A C 1
ATOM 1059 O O . VAL A 1 140 ? 37.434 -18.547 -1.315 1.00 22.85 140 VAL A O 1
ATOM 1063 N N . THR A 1 141 ? 36.401 -18.027 0.633 1.00 21.67 141 THR A N 1
ATOM 1064 C CA . THR A 1 141 ? 35.194 -18.773 0.334 1.00 21.57 141 THR A CA 1
ATOM 1065 C C . THR A 1 141 ? 33.977 -17.907 0.638 1.00 20.89 141 THR A C 1
ATOM 1066 O O . THR A 1 141 ? 34.087 -16.906 1.348 1.00 20.34 141 THR A O 1
ATOM 1070 N N . ASP A 1 142 ? 32.826 -18.285 0.082 1.00 19.32 142 ASP A N 1
ATOM 1071 C CA . ASP A 1 142 ? 31.555 -17.747 0.617 1.00 18.58 142 ASP A CA 1
ATOM 1072 C C . ASP A 1 142 ? 30.978 -18.552 1.783 1.00 19.49 142 ASP A C 1
ATOM 1073 O O . ASP A 1 142 ? 31.478 -19.603 2.168 1.00 19.25 142 ASP A O 1
ATOM 1078 N N . THR A 1 143 ? 29.873 -18.065 2.345 1.00 20.58 143 THR A N 1
ATOM 1079 C CA . THR A 1 143 ? 29.275 -18.744 3.478 1.00 21.05 143 THR A CA 1
ATOM 1080 C C . THR A 1 143 ? 28.578 -20.062 3.078 1.00 23.26 143 THR A C 1
ATOM 1081 O O . THR A 1 143 ? 28.209 -20.853 3.956 1.00 24.95 143 THR A O 1
ATOM 1085 N N . ASP A 1 144 ? 28.436 -20.316 1.774 1.00 23.53 144 ASP A N 1
ATOM 1086 C CA . ASP A 1 144 ? 27.930 -21.641 1.319 1.00 24.21 144 ASP A CA 1
ATOM 1087 C C . ASP A 1 144 ? 29.081 -22.629 1.047 1.00 24.42 144 ASP A C 1
ATOM 1088 O O . ASP A 1 144 ? 28.854 -23.757 0.606 1.00 25.12 144 ASP A O 1
ATOM 1093 N N . GLY A 1 145 ? 30.301 -22.212 1.384 1.00 23.92 145 GLY A N 1
ATOM 1094 C CA . GLY A 1 145 ? 31.469 -23.060 1.226 1.00 23.68 145 GLY A CA 1
ATOM 1095 C C . GLY A 1 145 ? 32.115 -23.059 -0.139 1.00 23.44 145 GLY A C 1
ATOM 1096 O O . GLY A 1 145 ? 33.056 -23.824 -0.315 1.00 23.87 145 GLY A O 1
ATOM 1097 N N . ASN A 1 146 ? 31.672 -22.217 -1.076 1.00 22.13 146 ASN A N 1
ATOM 1098 C CA . ASN A 1 146 ? 32.253 -22.197 -2.411 1.00 20.19 146 ASN A CA 1
ATOM 1099 C C . ASN A 1 146 ? 33.502 -21.328 -2.350 1.00 21.34 146 ASN A C 1
ATOM 1100 O O . ASN A 1 146 ? 33.407 -20.234 -1.842 1.00 20.95 146 ASN A O 1
ATOM 1105 N N . PRO A 1 147 ? 34.634 -21.781 -2.909 1.00 22.11 147 PRO A N 1
ATOM 1106 C CA . PRO A 1 147 ? 35.775 -20.903 -3.158 1.00 21.82 147 PRO A CA 1
ATOM 1107 C C . PRO A 1 147 ? 35.304 -19.752 -4.041 1.00 21.57 147 PRO A C 1
ATOM 1108 O O . PRO A 1 147 ? 34.392 -19.942 -4.902 1.00 21.20 147 PRO A O 1
ATOM 1112 N N . VAL A 1 148 ? 35.881 -18.568 -3.834 1.00 20.77 148 VAL A N 1
ATOM 1113 C CA . VAL A 1 148 ? 35.490 -17.381 -4.589 1.00 22.24 148 VAL A CA 1
ATOM 1114 C C . VAL A 1 148 ? 36.721 -16.922 -5.342 1.00 23.87 148 VAL A C 1
ATOM 1115 O O . VAL A 1 148 ? 37.559 -16.195 -4.768 1.00 23.89 148 VAL A O 1
ATOM 1119 N N . PRO A 1 149 ? 36.835 -17.302 -6.617 1.00 23.64 149 PRO A N 1
ATOM 1120 C CA . PRO A 1 149 ? 37.932 -16.795 -7.469 1.00 24.21 149 PRO A CA 1
ATOM 1121 C C . PRO A 1 149 ? 37.738 -15.332 -7.775 1.00 25.22 149 PRO A C 1
ATOM 1122 O O . PRO A 1 149 ? 36.614 -14.870 -7.750 1.00 24.33 149 PRO A O 1
ATOM 1126 N N . ASP A 1 150 ? 38.808 -14.608 -8.116 1.00 26.46 150 ASP A N 1
ATOM 1127 C CA . ASP A 1 150 ? 38.710 -13.175 -8.467 1.00 28.63 150 ASP A CA 1
ATOM 1128 C C . ASP A 1 150 ? 38.072 -12.190 -7.434 1.00 28.60 150 ASP A C 1
ATOM 1129 O O . ASP A 1 150 ? 37.633 -11.102 -7.788 1.00 28.87 150 ASP A O 1
ATOM 1134 N N . ALA A 1 151 ? 38.105 -12.547 -6.153 1.00 27.98 151 ALA A N 1
ATOM 1135 C CA . ALA A 1 151 ? 37.835 -11.603 -5.077 1.00 27.96 151 ALA A CA 1
ATOM 1136 C C . ALA A 1 151 ? 39.070 -10.701 -5.007 1.00 26.83 151 ALA A C 1
ATOM 1137 O O . ALA A 1 151 ? 40.197 -11.199 -5.190 1.00 27.54 151 ALA A O 1
ATOM 1139 N N . ARG A 1 152 ? 38.830 -9.415 -4.819 1.00 26.30 152 ARG A N 1
ATOM 1140 C CA . ARG A 1 152 ? 39.871 -8.388 -4.731 1.00 26.96 152 ARG A CA 1
ATOM 1141 C C . ARG A 1 152 ? 40.301 -8.310 -3.262 1.00 26.13 152 ARG A C 1
ATOM 1142 O O . ARG A 1 152 ? 39.483 -8.095 -2.368 1.00 25.32 152 ARG A O 1
ATOM 1150 N N . ILE A 1 153 ? 41.586 -8.536 -3.029 1.00 26.40 153 ILE A N 1
ATOM 1151 C CA . ILE A 1 153 ? 42.097 -8.542 -1.673 1.00 25.56 153 ILE A CA 1
ATOM 1152 C C . ILE A 1 153 ? 43.083 -7.372 -1.546 1.00 25.96 153 ILE A C 1
ATOM 1153 O O . ILE A 1 153 ? 44.181 -7.457 -2.107 1.00 27.61 153 ILE A O 1
ATOM 1158 N N . GLU A 1 154 ? 42.674 -6.307 -0.840 1.00 25.76 154 GLU A N 1
ATOM 1159 C CA . GLU A 1 154 ? 43.580 -5.202 -0.481 1.00 25.75 154 GLU A CA 1
ATOM 1160 C C . GLU A 1 154 ? 44.252 -5.500 0.845 1.00 24.97 154 GLU A C 1
ATOM 1161 O O . GLU A 1 154 ? 43.591 -5.881 1.809 1.00 24.89 154 GLU A O 1
ATOM 1167 N N . VAL A 1 155 ? 45.564 -5.323 0.893 1.00 24.74 155 VAL A N 1
ATOM 1168 C CA . VAL A 1 155 ? 46.326 -5.590 2.111 1.00 23.77 155 VAL A CA 1
ATOM 1169 C C . VAL A 1 155 ? 47.193 -4.342 2.356 1.00 24.37 155 VAL A C 1
ATOM 1170 O O . VAL A 1 155 ? 47.712 -3.747 1.414 1.00 24.21 155 VAL A O 1
ATOM 1176 N N . TRP A 1 156 ? 47.321 -3.935 3.613 1.00 22.62 156 TRP A N 1
ATOM 1177 C CA . TRP A 1 156 ? 48.267 -2.860 3.956 1.00 21.77 156 TRP A CA 1
ATOM 1178 C C . TRP A 1 156 ? 48.701 -2.968 5.410 1.00 21.22 156 TRP A C 1
ATOM 1179 O O . TRP A 1 156 ? 48.005 -3.559 6.221 1.00 19.66 156 TRP A O 1
ATOM 1190 N N . GLU A 1 157 ? 49.898 -2.445 5.713 1.00 20.60 157 GLU A N 1
ATOM 1191 C CA . GLU A 1 157 ? 50.469 -2.597 7.047 1.00 20.48 157 GLU A CA 1
ATOM 1192 C C . GLU A 1 157 ? 51.587 -1.565 7.207 1.00 19.85 157 GLU A C 1
ATOM 1193 O O . GLU A 1 157 ? 52.063 -0.977 6.217 1.00 21.17 157 GLU A O 1
ATOM 1199 N N . ALA A 1 158 ? 51.960 -1.350 8.446 1.00 20.66 158 ALA A N 1
ATOM 1200 C CA . ALA A 1 158 ? 53.066 -0.463 8.794 1.00 20.82 158 ALA A CA 1
ATOM 1201 C C . ALA A 1 158 ? 54.389 -1.199 8.671 1.00 22.08 158 ALA A C 1
ATOM 1202 O O . ALA A 1 158 ? 54.466 -2.433 8.859 1.00 21.13 158 ALA A O 1
ATOM 1204 N N . ASP A 1 159 ? 55.459 -0.425 8.468 1.00 22.39 159 ASP A N 1
ATOM 1205 C CA . ASP A 1 159 ? 56.781 -0.994 8.443 1.00 23.76 159 ASP A CA 1
ATOM 1206 C C . ASP A 1 159 ? 57.334 -1.160 9.871 1.00 23.71 159 ASP A C 1
ATOM 1207 O O . ASP A 1 159 ? 56.623 -0.989 10.852 1.00 23.78 159 ASP A O 1
ATOM 1212 N N . ASP A 1 160 ? 58.600 -1.542 9.965 1.00 23.23 160 ASP A N 1
ATOM 1213 C CA . ASP A 1 160 ? 59.200 -1.794 11.256 1.00 25.11 160 ASP A CA 1
ATOM 1214 C C . ASP A 1 160 ? 59.338 -0.564 12.133 1.00 22.89 160 ASP A C 1
ATOM 1215 O O . ASP A 1 160 ? 59.439 -0.699 13.357 1.00 25.58 160 ASP A O 1
ATOM 1220 N N . ASP A 1 161 ? 59.273 0.637 11.557 1.00 21.69 161 ASP A N 1
ATOM 1221 C CA . ASP A 1 161 ? 59.359 1.843 12.363 1.00 19.80 161 ASP A CA 1
ATOM 1222 C C . ASP A 1 161 ? 57.965 2.332 12.769 1.00 18.41 161 ASP A C 1
ATOM 1223 O O . ASP A 1 161 ? 57.793 3.337 13.463 1.00 18.66 161 ASP A O 1
ATOM 1228 N N . GLY A 1 162 ? 56.984 1.562 12.322 1.00 17.32 162 GLY A N 1
ATOM 1229 C CA . GLY A 1 162 ? 55.588 1.763 12.678 1.00 16.24 162 GLY A CA 1
ATOM 1230 C C . GLY A 1 162 ? 54.882 2.718 11.755 1.00 17.46 162 GLY A C 1
ATOM 1231 O O . GLY A 1 162 ? 53.878 3.305 12.162 1.00 18.80 162 GLY A O 1
ATOM 1232 N N . PHE A 1 163 ? 55.370 2.892 10.532 1.00 18.29 163 PHE A N 1
ATOM 1233 C CA . PHE A 1 163 ? 54.763 3.890 9.609 1.00 18.87 163 PHE A CA 1
ATOM 1234 C C . PHE A 1 163 ? 54.218 3.250 8.358 1.00 18.05 163 PHE A C 1
ATOM 1235 O O . PHE A 1 163 ? 54.828 2.334 7.823 1.00 21.04 163 PHE A O 1
ATOM 1243 N N . TYR A 1 164 ? 53.058 3.743 7.909 1.00 20.31 164 TYR A N 1
ATOM 1244 C CA . TYR A 1 164 ? 52.486 3.350 6.612 1.00 18.74 164 TYR A CA 1
ATOM 1245 C C . TYR A 1 164 ? 53.199 4.170 5.516 1.00 21.40 164 TYR A C 1
ATOM 1246 O O . TYR A 1 164 ? 53.711 5.258 5.777 1.00 21.07 164 TYR A O 1
ATOM 1255 N N . ASP A 1 165 ? 53.303 3.608 4.326 1.00 23.00 165 ASP A N 1
ATOM 1256 C CA . ASP A 1 165 ? 54.045 4.328 3.249 1.00 24.25 165 ASP A CA 1
ATOM 1257 C C . ASP A 1 165 ? 53.587 5.786 3.036 1.00 24.79 165 ASP A C 1
ATOM 1258 O O . ASP A 1 165 ? 54.408 6.723 2.854 1.00 24.52 165 ASP A O 1
ATOM 1263 N N . VAL A 1 166 ? 52.284 6.014 3.149 1.00 25.50 166 VAL A N 1
ATOM 1264 C CA . VAL A 1 166 ? 51.681 7.304 2.894 1.00 25.08 166 VAL A CA 1
ATOM 1265 C C . VAL A 1 166 ? 52.158 8.339 3.912 1.00 26.05 166 VAL A C 1
ATOM 1266 O O . VAL A 1 166 ? 52.001 9.548 3.716 1.00 26.33 166 VAL A O 1
ATOM 1270 N N . GLN A 1 167 ? 52.737 7.863 5.018 1.00 24.34 167 GLN A N 1
ATOM 1271 C CA . GLN A 1 167 ? 53.152 8.803 6.048 1.00 24.38 167 GLN A CA 1
ATOM 1272 C C . GLN A 1 167 ? 54.472 9.475 5.698 1.00 24.14 167 GLN A C 1
ATOM 1273 O O . GLN A 1 167 ? 54.765 10.552 6.255 1.00 24.29 167 GLN A O 1
ATOM 1279 N N . TYR A 1 168 ? 55.239 8.845 4.811 1.00 24.86 168 TYR A N 1
ATOM 1280 C CA . TYR A 1 168 ? 56.500 9.419 4.308 1.00 25.60 168 TYR A CA 1
ATOM 1281 C C . TYR A 1 168 ? 56.176 10.516 3.302 1.00 28.00 168 TYR A C 1
ATOM 1282 O O . TYR A 1 168 ? 55.036 10.617 2.828 1.00 27.89 168 TYR A O 1
ATOM 1291 N N . ASP A 1 169 ? 57.156 11.383 3.029 1.00 29.17 169 ASP A N 1
ATOM 1292 C CA . ASP A 1 169 ? 56.915 12.555 2.186 1.00 30.45 169 ASP A CA 1
ATOM 1293 C C . ASP A 1 169 ? 57.571 12.425 0.805 1.00 30.77 169 ASP A C 1
ATOM 1294 O O . ASP A 1 169 ? 57.648 13.407 0.068 1.00 32.78 169 ASP A O 1
ATOM 1299 N N . ASP A 1 170 ? 58.064 11.243 0.463 1.00 30.51 170 ASP A N 1
ATOM 1300 C CA . ASP A 1 170 ? 58.735 11.059 -0.824 1.00 31.26 170 ASP A CA 1
ATOM 1301 C C . ASP A 1 170 ? 57.892 10.250 -1.815 1.00 30.62 170 ASP A C 1
ATOM 1302 O O . ASP A 1 170 ? 58.438 9.621 -2.734 1.00 30.19 170 ASP A O 1
ATOM 1307 N N . ASP A 1 171 ? 56.568 10.259 -1.607 1.00 31.17 171 ASP A N 1
ATOM 1308 C CA . ASP A 1 171 ? 55.613 9.514 -2.454 1.00 31.63 171 ASP A CA 1
ATOM 1309 C C . ASP A 1 171 ? 56.022 8.058 -2.713 1.00 31.05 171 ASP A C 1
ATOM 1310 O O . ASP A 1 171 ? 55.896 7.536 -3.824 1.00 30.50 171 ASP A O 1
ATOM 1315 N N . ARG A 1 172 ? 56.530 7.384 -1.689 1.00 29.65 172 ARG A N 1
ATOM 1316 C CA . ARG A 1 172 ? 56.905 6.003 -1.879 1.00 28.67 172 ARG A CA 1
ATOM 1317 C C . ARG A 1 172 ? 55.661 5.117 -1.823 1.00 28.57 172 ARG A C 1
ATOM 1318 O O . ARG A 1 172 ? 54.597 5.521 -1.340 1.00 28.89 172 ARG A O 1
ATOM 1326 N N . THR A 1 173 ? 55.816 3.915 -2.337 1.00 27.76 173 THR A N 1
ATOM 1327 C CA . THR A 1 173 ? 54.787 2.887 -2.183 1.00 27.72 173 THR A CA 1
ATOM 1328 C C . THR A 1 173 ? 55.448 1.677 -1.558 1.00 27.08 173 THR A C 1
ATOM 1329 O O . THR A 1 173 ? 56.458 1.190 -2.072 1.00 27.45 173 THR A O 1
ATOM 1333 N N . ALA A 1 174 ? 54.897 1.193 -0.441 1.00 27.18 174 ALA A N 1
ATOM 1334 C CA . ALA A 1 174 ? 55.484 0.068 0.273 1.00 26.25 174 ALA A CA 1
ATOM 1335 C C . ALA A 1 174 ? 54.466 -0.554 1.225 1.00 25.86 174 ALA A C 1
ATOM 1336 O O . ALA A 1 174 ? 53.579 0.130 1.742 1.00 27.15 174 ALA A O 1
ATOM 1338 N N . ALA A 1 175 ? 54.642 -1.848 1.445 1.00 26.24 175 ALA A N 1
ATOM 1339 C CA . ALA A 1 175 ? 53.829 -2.625 2.393 1.00 26.35 175 ALA A CA 1
ATOM 1340 C C . ALA A 1 175 ? 52.329 -2.463 2.115 1.00 26.46 175 ALA A C 1
ATOM 1341 O O . ALA A 1 175 ? 51.494 -2.473 3.029 1.00 26.14 175 ALA A O 1
ATOM 1343 N N . ARG A 1 176 ? 51.995 -2.319 0.842 1.00 26.86 176 ARG A N 1
ATOM 1344 C CA . ARG A 1 176 ? 50.603 -2.359 0.430 1.00 27.74 176 ARG A CA 1
ATOM 1345 C C . ARG A 1 176 ? 50.504 -2.827 -1.000 1.00 27.76 176 ARG A C 1
ATOM 1346 O O . ARG A 1 176 ? 51.415 -2.597 -1.819 1.00 27.21 176 ARG A O 1
ATOM 1354 N N . ALA A 1 177 ? 49.395 -3.514 -1.285 1.00 25.70 177 ALA A N 1
ATOM 1355 C CA . ALA A 1 177 ? 49.139 -4.001 -2.636 1.00 25.59 177 ALA A CA 1
ATOM 1356 C C . ALA A 1 177 ? 47.747 -4.558 -2.689 1.00 27.57 177 ALA A C 1
ATOM 1357 O O . ALA A 1 177 ? 47.029 -4.525 -1.703 1.00 27.04 177 ALA A O 1
ATOM 1359 N N . HIS A 1 178 ? 47.340 -5.033 -3.867 1.00 28.19 178 HIS A N 1
ATOM 1360 C CA . HIS A 1 178 ? 46.148 -5.856 -3.894 1.00 29.53 178 HIS A CA 1
ATOM 1361 C C . HIS A 1 178 ? 46.430 -7.015 -4.823 1.00 29.94 178 HIS A C 1
ATOM 1362 O O . HIS A 1 178 ? 47.329 -6.942 -5.681 1.00 30.39 178 HIS A O 1
ATOM 1369 N N . LEU A 1 179 ? 45.675 -8.090 -4.635 1.00 28.63 179 LEU A N 1
ATOM 1370 C CA . LEU A 1 179 ? 45.750 -9.232 -5.500 1.00 27.68 179 LEU A CA 1
ATOM 1371 C C . LEU A 1 179 ? 44.375 -9.831 -5.621 1.00 27.84 179 LEU A C 1
ATOM 1372 O O . LEU A 1 179 ? 43.437 -9.415 -4.908 1.00 26.87 179 LEU A O 1
ATOM 1377 N N . LEU A 1 180 ? 44.257 -10.803 -6.524 1.00 27.76 180 LEU A N 1
ATOM 1378 C CA . LEU A 1 180 ? 42.973 -11.446 -6.780 1.00 28.38 180 LEU A CA 1
ATOM 1379 C C . LEU A 1 180 ? 43.059 -12.911 -6.452 1.00 27.32 180 LEU A C 1
ATOM 1380 O O . LEU A 1 180 ? 44.036 -13.589 -6.784 1.00 29.19 180 LEU A O 1
ATOM 1385 N N . SER A 1 181 ? 42.029 -13.445 -5.801 1.00 26.99 181 SER A N 1
ATOM 1386 C CA . SER A 1 181 ? 42.093 -14.826 -5.422 1.00 26.56 181 SER A CA 1
ATOM 1387 C C . SER A 1 181 ? 42.138 -15.633 -6.716 1.00 26.77 181 SER A C 1
ATOM 1388 O O . SER A 1 181 ? 41.602 -15.173 -7.734 1.00 27.80 181 SER A O 1
ATOM 1391 N N . GLY A 1 182 ? 42.758 -16.802 -6.644 1.00 27.67 182 GLY A N 1
ATOM 1392 C CA . GLY A 1 182 ? 42.875 -17.733 -7.772 1.00 27.70 182 GLY A CA 1
ATOM 1393 C C . GLY A 1 182 ? 41.633 -18.619 -7.930 1.00 28.66 182 GLY A C 1
ATOM 1394 O O . GLY A 1 182 ? 40.638 -18.398 -7.252 1.00 27.11 182 GLY A O 1
ATOM 1395 N N . PRO A 1 183 ? 41.700 -19.626 -8.809 1.00 29.68 183 PRO A N 1
ATOM 1396 C CA . PRO A 1 183 ? 40.532 -20.465 -9.159 1.00 29.55 183 PRO A CA 1
ATOM 1397 C C . PRO A 1 183 ? 39.975 -21.322 -8.014 1.00 28.84 183 PRO A C 1
ATOM 1398 O O . PRO A 1 183 ? 38.813 -21.718 -8.044 1.00 29.25 183 PRO A O 1
ATOM 1402 N N . ASP A 1 184 ? 40.832 -21.678 -7.065 1.00 27.45 184 ASP A N 1
ATOM 1403 C CA . ASP A 1 184 ? 40.450 -22.451 -5.908 1.00 27.18 184 ASP A CA 1
ATOM 1404 C C . ASP A 1 184 ? 40.232 -21.510 -4.700 1.00 25.30 184 ASP A C 1
ATOM 1405 O O . ASP A 1 184 ? 40.203 -21.967 -3.543 1.00 24.96 184 ASP A O 1
ATOM 1410 N N . GLY A 1 185 ? 40.129 -20.230 -4.994 1.00 25.15 185 GLY A N 1
ATOM 1411 C CA . GLY A 1 185 ? 39.944 -19.206 -3.961 1.00 25.68 185 GLY A CA 1
ATOM 1412 C C . GLY A 1 185 ? 41.222 -18.757 -3.275 1.00 27.09 185 GLY A C 1
ATOM 1413 O O . GLY A 1 185 ? 41.185 -17.926 -2.357 1.00 25.77 185 GLY A O 1
ATOM 1414 N N . GLY A 1 186 ? 42.351 -19.281 -3.737 1.00 26.18 186 GLY A N 1
ATOM 1415 C CA . GLY A 1 186 ? 43.621 -19.109 -3.045 1.00 27.01 186 GLY A CA 1
ATOM 1416 C C . GLY A 1 186 ? 44.279 -17.768 -3.239 1.00 26.60 186 GLY A C 1
ATOM 1417 O O . GLY A 1 186 ? 44.111 -17.090 -4.256 1.00 27.65 186 GLY A O 1
ATOM 1418 N N . TYR A 1 187 ? 45.051 -17.369 -2.224 1.00 26.50 187 TYR A N 1
ATOM 1419 C CA . TYR A 1 187 ? 45.877 -16.164 -2.321 1.00 25.37 187 TYR A CA 1
ATOM 1420 C C . TYR A 1 187 ? 47.122 -16.398 -1.475 1.00 25.13 187 TYR A C 1
ATOM 1421 O O . TYR A 1 187 ? 47.116 -17.173 -0.530 1.00 24.21 187 TYR A O 1
ATOM 1430 N N . ALA A 1 188 ? 48.206 -15.746 -1.855 1.00 27.00 188 ALA A N 1
ATOM 1431 C CA . ALA A 1 188 ? 49.391 -15.761 -1.011 1.00 28.25 188 ALA A CA 1
ATOM 1432 C C . ALA A 1 188 ? 50.275 -14.620 -1.415 1.00 29.26 188 ALA A C 1
ATOM 1433 O O . ALA A 1 188 ? 50.166 -14.098 -2.540 1.00 30.22 188 ALA A O 1
ATOM 1435 N N . PHE A 1 189 ? 51.135 -14.196 -0.490 1.00 28.16 189 PHE A N 1
ATOM 1436 C CA . PHE A 1 189 ? 52.044 -13.090 -0.757 1.00 27.31 189 PHE A CA 1
ATOM 1437 C C . PHE A 1 189 ? 53.054 -13.008 0.368 1.00 26.55 189 PHE A C 1
ATOM 1438 O O . PHE A 1 189 ? 52.843 -13.538 1.471 1.00 25.61 189 PHE A O 1
ATOM 1446 N N . TRP A 1 190 ? 54.194 -12.413 0.036 1.00 26.39 190 TRP A N 1
ATOM 1447 C CA . TRP A 1 190 ? 55.178 -12.022 1.035 1.00 25.43 190 TRP A CA 1
ATOM 1448 C C . TRP A 1 190 ? 54.793 -10.621 1.574 1.00 23.60 190 TRP A C 1
ATOM 1449 O O . TRP A 1 190 ? 54.366 -9.717 0.845 1.00 26.06 190 TRP A O 1
ATOM 1460 N N . ALA A 1 191 ? 54.976 -10.444 2.876 1.00 24.67 191 ALA A N 1
ATOM 1461 C CA . ALA A 1 191 ? 54.740 -9.163 3.520 1.00 24.16 191 ALA A CA 1
ATOM 1462 C C . ALA A 1 191 ? 55.769 -9.069 4.607 1.00 24.32 191 ALA A C 1
ATOM 1463 O O . ALA A 1 191 ? 56.782 -9.753 4.563 1.00 26.10 191 ALA A O 1
ATOM 1465 N N . ILE A 1 192 ? 55.536 -8.222 5.594 1.00 24.62 192 ILE A N 1
ATOM 1466 C CA . ILE A 1 192 ? 56.435 -8.233 6.748 1.00 24.48 192 ILE A CA 1
ATOM 1467 C C . ILE A 1 192 ? 55.660 -8.517 8.010 1.00 22.99 192 ILE A C 1
ATOM 1468 O O . ILE A 1 192 ? 54.466 -8.200 8.120 1.00 22.13 192 ILE A O 1
ATOM 1473 N N . THR A 1 193 ? 56.310 -9.181 8.937 1.00 21.68 193 THR A N 1
ATOM 1474 C CA . THR A 1 193 ? 55.681 -9.471 10.219 1.00 21.87 193 THR A CA 1
ATOM 1475 C C . THR A 1 193 ? 55.249 -8.144 10.867 1.00 21.33 193 THR A C 1
ATOM 1476 O O . THR A 1 193 ? 56.026 -7.221 10.988 1.00 21.53 193 THR A O 1
ATOM 1480 N N . PRO A 1 194 ? 53.968 -8.020 11.194 1.00 21.90 194 PRO A N 1
ATOM 1481 C CA . PRO A 1 194 ? 53.455 -6.771 11.758 1.00 22.08 194 PRO A CA 1
ATOM 1482 C C . PRO A 1 194 ? 53.957 -6.565 13.173 1.00 23.21 194 PRO A C 1
ATOM 1483 O O . PRO A 1 194 ? 54.112 -7.528 13.924 1.00 24.18 194 PRO A O 1
ATOM 1487 N N . THR A 1 195 ? 54.155 -5.314 13.531 1.00 23.90 195 THR A N 1
ATOM 1488 C CA . THR A 1 195 ? 54.536 -4.945 14.907 1.00 24.78 195 THR A CA 1
ATOM 1489 C C . THR A 1 195 ? 53.726 -3.690 15.367 1.00 23.72 195 THR A C 1
ATOM 1490 O O . THR A 1 195 ? 53.228 -2.902 14.540 1.00 24.15 195 THR A O 1
ATOM 1494 N N . PRO A 1 196 ? 53.641 -3.530 16.684 1.00 23.71 196 PRO A N 1
ATOM 1495 C CA . PRO A 1 196 ? 52.826 -2.465 17.285 1.00 22.01 196 PRO A CA 1
ATOM 1496 C C . PRO A 1 196 ? 53.306 -1.070 16.890 1.00 22.01 196 PRO A C 1
ATOM 1497 O O . PRO A 1 196 ? 54.538 -0.846 16.693 1.00 20.85 196 PRO A O 1
ATOM 1501 N N . TYR A 1 197 ? 52.367 -0.111 16.776 1.00 20.66 197 TYR A N 1
ATOM 1502 C CA . TYR A 1 197 ? 52.705 1.277 16.496 1.00 19.90 197 TYR A CA 1
ATOM 1503 C C . TYR A 1 197 ? 51.645 2.136 17.195 1.00 20.91 197 TYR A C 1
ATOM 1504 O O . TYR A 1 197 ? 50.524 1.667 17.447 1.00 21.14 197 TYR A O 1
ATOM 1513 N N . PRO A 1 198 ? 51.971 3.380 17.514 1.00 20.15 198 PRO A N 1
ATOM 1514 C CA . PRO A 1 198 ? 50.946 4.275 18.068 1.00 19.56 198 PRO A CA 1
ATOM 1515 C C . PRO A 1 198 ? 50.098 4.973 17.014 1.00 19.71 198 PRO A C 1
ATOM 1516 O O . PRO A 1 198 ? 50.608 5.452 16.011 1.00 19.42 198 PRO A O 1
ATOM 1520 N N . ILE A 1 199 ? 48.804 5.120 17.292 1.00 18.77 199 ILE A N 1
ATOM 1521 C CA . ILE A 1 199 ? 47.981 6.040 16.531 1.00 19.71 199 ILE A CA 1
ATOM 1522 C C . ILE A 1 199 ? 48.479 7.502 16.629 1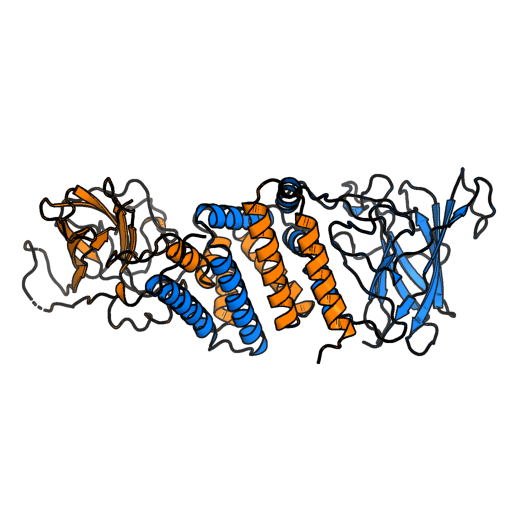.00 20.35 199 ILE A C 1
ATOM 1523 O O . ILE A 1 199 ? 49.257 7.814 17.530 1.00 20.81 199 ILE A O 1
ATOM 1528 N N . PRO A 1 200 ? 48.057 8.369 15.705 1.00 21.41 200 PRO A N 1
ATOM 1529 C CA . PRO A 1 200 ? 48.493 9.779 15.743 1.00 21.74 200 PRO A CA 1
ATOM 1530 C C . PRO A 1 200 ? 48.129 10.367 17.109 1.00 23.06 200 PRO A C 1
ATOM 1531 O O . PRO A 1 200 ? 46.950 10.318 17.486 1.00 22.59 200 PRO A O 1
ATOM 1535 N N . HIS A 1 201 ? 49.119 10.861 17.859 1.00 23.47 201 HIS A N 1
ATOM 1536 C CA . HIS A 1 201 ? 48.883 11.217 19.244 1.00 24.41 201 HIS A CA 1
ATOM 1537 C C . HIS A 1 201 ? 49.461 12.588 19.599 1.00 24.15 201 HIS A C 1
ATOM 1538 O O . HIS A 1 201 ? 49.688 12.885 20.761 1.00 24.25 201 HIS A O 1
ATOM 1545 N N . ASP A 1 202 ? 49.683 13.429 18.584 1.00 25.06 202 ASP A N 1
ATOM 1546 C CA . ASP A 1 202 ? 50.189 14.779 18.838 1.00 24.93 202 ASP A CA 1
ATOM 1547 C C . ASP A 1 202 ? 49.077 15.820 18.788 1.00 25.00 202 ASP A C 1
ATOM 1548 O O . ASP A 1 202 ? 49.361 17.025 18.777 1.00 23.19 202 ASP A O 1
ATOM 1553 N N . GLY A 1 203 ? 47.824 15.345 18.740 1.00 23.36 203 GLY A N 1
ATOM 1554 C CA . GLY A 1 203 ? 46.664 16.231 18.654 1.00 23.85 203 GLY A CA 1
ATOM 1555 C C . GLY A 1 203 ? 45.783 16.068 19.886 1.00 21.96 203 GLY A C 1
ATOM 1556 O O . GLY A 1 203 ? 46.239 15.520 20.906 1.00 22.61 203 GLY A O 1
ATOM 1557 N N . PRO A 1 204 ? 44.536 16.551 19.844 1.00 21.76 204 PRO A N 1
ATOM 1558 C CA . PRO A 1 204 ? 43.666 16.457 21.031 1.00 22.17 204 PRO A CA 1
ATOM 1559 C C . PRO A 1 204 ? 43.458 15.040 21.532 1.00 20.31 204 PRO A C 1
ATOM 1560 O O . PRO A 1 204 ? 43.406 14.818 22.754 1.00 19.88 204 PRO A O 1
ATOM 1564 N N . VAL A 1 205 ? 43.332 14.090 20.603 1.00 20.51 205 VAL A N 1
ATOM 1565 C CA . VAL A 1 205 ? 43.135 12.709 20.987 1.00 20.19 205 VAL A CA 1
ATOM 1566 C C . VAL A 1 205 ? 44.333 12.246 21.820 1.00 20.94 205 VAL A C 1
ATOM 1567 O O . VAL A 1 205 ? 44.149 11.660 22.875 1.00 19.78 205 VAL A O 1
ATOM 1571 N N . GLY A 1 206 ? 45.555 12.532 21.352 1.00 20.29 206 GLY A N 1
ATOM 1572 C CA . GLY A 1 206 ? 46.761 12.246 22.130 1.00 21.75 206 GLY A CA 1
ATOM 1573 C C . GLY A 1 206 ? 46.779 12.860 23.530 1.00 21.46 206 GLY A C 1
ATOM 1574 O O . GLY A 1 206 ? 47.126 12.161 24.496 1.00 20.86 206 GLY A O 1
ATOM 1575 N N . ARG A 1 207 ? 46.286 14.107 23.652 1.00 22.83 207 ARG A N 1
ATOM 1576 C CA . ARG A 1 207 ? 46.202 14.802 24.943 1.00 23.81 207 ARG A CA 1
ATOM 1577 C C . ARG A 1 207 ? 45.245 14.145 25.871 1.00 24.60 207 ARG A C 1
ATOM 1578 O O . ARG A 1 207 ? 45.532 13.990 27.055 1.00 24.28 207 ARG A O 1
ATOM 1581 N N . MET A 1 208 ? 44.094 13.711 25.332 1.00 22.74 208 MET A N 1
ATOM 1582 C CA . MET A 1 208 ? 43.120 13.000 26.133 1.00 22.60 208 MET A CA 1
ATOM 1583 C C . MET A 1 208 ? 43.686 11.647 26.597 1.00 21.76 208 MET A C 1
ATOM 1584 O O . MET A 1 208 ? 43.552 11.268 27.760 1.00 22.15 208 MET A O 1
ATOM 1589 N N . LEU A 1 209 ? 44.278 10.881 25.685 1.00 21.48 209 LEU A N 1
ATOM 1590 C CA . LEU A 1 209 ? 44.951 9.656 26.089 1.00 22.48 209 LEU A CA 1
ATOM 1591 C C . LEU A 1 209 ? 46.013 9.913 27.184 1.00 22.86 209 LEU A C 1
ATOM 1592 O O . LEU A 1 209 ? 46.043 9.204 28.188 1.00 22.78 209 LEU A O 1
ATOM 1597 N N . ALA A 1 210 ? 46.845 10.923 27.002 1.00 23.05 210 ALA A N 1
ATOM 1598 C CA . ALA A 1 210 ? 47.880 11.198 28.043 1.00 24.47 210 ALA A CA 1
ATOM 1599 C C . ALA A 1 210 ? 47.228 11.515 29.385 1.00 25.14 210 ALA A C 1
ATOM 1600 O O . ALA A 1 210 ? 47.613 10.961 30.397 1.00 24.18 210 ALA A O 1
ATOM 1602 N N . ALA A 1 211 ? 46.231 12.402 29.373 1.00 23.85 211 ALA A N 1
ATOM 1603 C CA . ALA A 1 211 ? 45.555 12.811 30.625 1.00 23.97 211 ALA A CA 1
ATOM 1604 C C . ALA A 1 211 ? 44.839 11.669 31.347 1.00 23.37 211 ALA A C 1
ATOM 1605 O O . ALA A 1 211 ? 44.756 11.669 32.597 1.00 23.59 211 ALA A O 1
ATOM 1607 N N . THR A 1 212 ? 44.409 10.635 30.601 1.00 21.66 212 THR A N 1
ATOM 1608 C CA . THR A 1 212 ? 43.723 9.501 31.202 1.00 21.26 212 THR A CA 1
ATOM 1609 C C . THR A 1 212 ? 44.622 8.290 31.446 1.00 21.85 212 THR A C 1
ATOM 1610 O O . THR A 1 212 ? 44.127 7.231 31.839 1.00 23.97 212 THR A O 1
ATOM 1614 N N . GLY A 1 213 ? 45.924 8.456 31.189 1.00 21.12 213 GLY A N 1
ATOM 1615 C CA . GLY A 1 213 ? 46.938 7.425 31.424 1.00 22.01 213 GLY A CA 1
ATOM 1616 C C . GLY A 1 213 ? 46.815 6.232 30.460 1.00 21.10 213 GLY A C 1
ATOM 1617 O O . GLY A 1 213 ? 47.179 5.122 30.804 1.00 21.45 213 GLY A O 1
ATOM 1618 N N . ARG A 1 214 ? 46.232 6.498 29.295 1.00 21.36 214 ARG A N 1
ATOM 1619 C CA . ARG A 1 214 ? 46.065 5.507 28.239 1.00 20.71 214 ARG A CA 1
ATOM 1620 C C . ARG A 1 214 ? 47.161 5.674 27.218 1.00 21.07 214 ARG A C 1
ATOM 1621 O O . ARG A 1 214 ? 47.695 6.759 26.997 1.00 21.74 214 ARG A O 1
ATOM 1629 N N . SER A 1 215 ? 47.420 4.576 26.531 1.00 21.45 215 SER A N 1
ATOM 1630 C CA . SER A 1 215 ? 48.462 4.516 25.504 1.00 21.40 215 SER A CA 1
ATOM 1631 C C . SER A 1 215 ? 47.854 4.637 24.114 1.00 19.84 215 SER A C 1
ATOM 1632 O O . SER A 1 215 ? 46.762 4.120 23.901 1.00 20.54 215 SER A O 1
ATOM 1635 N N . PRO A 1 216 ? 48.529 5.306 23.180 1.00 19.59 216 PRO A N 1
ATOM 1636 C CA . PRO A 1 216 ? 48.098 5.331 21.769 1.00 20.03 216 PRO A CA 1
ATOM 1637 C C . PRO A 1 216 ? 48.421 4.029 21.027 1.00 19.74 216 PRO A C 1
ATOM 1638 O O . PRO A 1 216 ? 47.988 3.895 19.892 1.00 20.81 216 PRO A O 1
ATOM 1642 N N . MET A 1 217 ? 49.085 3.076 21.677 1.00 20.02 217 MET A N 1
ATOM 1643 C CA . MET A 1 217 ? 49.632 1.936 20.937 1.00 19.06 217 MET A CA 1
ATOM 1644 C C . MET A 1 217 ? 48.547 0.988 20.457 1.00 19.49 217 MET A C 1
ATOM 1645 O O . MET A 1 217 ? 47.659 0.641 21.230 1.00 18.36 217 MET A O 1
ATOM 1650 N N . ARG A 1 218 ? 48.672 0.544 19.196 1.00 19.26 218 ARG A N 1
ATOM 1651 C CA . ARG A 1 218 ? 47.843 -0.542 18.659 1.00 18.96 218 ARG A CA 1
ATOM 1652 C C . ARG A 1 218 ? 48.546 -1.894 18.744 1.00 19.27 218 ARG A C 1
ATOM 1653 O O . ARG A 1 218 ? 49.776 -1.999 18.544 1.00 18.43 218 ARG A O 1
ATOM 1661 N N . ALA A 1 219 ? 47.755 -2.943 18.980 1.00 18.54 219 ALA A N 1
ATOM 1662 C CA . ALA A 1 219 ? 48.249 -4.303 18.809 1.00 18.38 219 ALA A CA 1
ATOM 1663 C C . ALA A 1 219 ? 48.676 -4.514 17.339 1.00 17.95 219 ALA A C 1
ATOM 1664 O O . ALA A 1 219 ? 48.112 -3.898 16.451 1.00 17.82 219 ALA A O 1
ATOM 1666 N N . SER A 1 220 ? 49.696 -5.363 17.119 1.00 18.32 220 SER A N 1
ATOM 1667 C CA . SER A 1 220 ? 50.233 -5.665 15.768 1.00 18.94 220 SER A CA 1
ATOM 1668 C C . SER A 1 220 ? 49.134 -6.150 14.837 1.00 16.46 220 SER A C 1
ATOM 1669 O O . SER A 1 220 ? 48.356 -6.993 15.221 1.00 17.91 220 SER A O 1
ATOM 1672 N N . HIS A 1 221 ? 49.092 -5.655 13.616 1.00 16.19 221 HIS A N 1
ATOM 1673 C CA . HIS A 1 221 ? 48.091 -6.228 12.648 1.00 16.90 221 HIS A CA 1
ATOM 1674 C C . HIS A 1 221 ? 48.455 -5.996 11.201 1.00 16.73 221 HIS A C 1
ATOM 1675 O O . HIS A 1 221 ? 49.315 -5.167 10.884 1.00 15.68 221 HIS A O 1
ATOM 1682 N N . LEU A 1 222 ? 47.824 -6.787 10.325 1.00 17.12 222 LEU A N 1
ATOM 1683 C CA . LEU A 1 222 ? 47.851 -6.596 8.889 1.00 17.49 222 LEU A CA 1
ATOM 1684 C C . LEU A 1 222 ? 46.399 -6.343 8.465 1.00 18.61 222 LEU A C 1
ATOM 1685 O O . LEU A 1 222 ? 45.498 -7.088 8.866 1.00 18.74 222 LEU A O 1
ATOM 1693 N N . HIS A 1 223 ? 46.181 -5.286 7.701 1.00 16.73 223 HIS A N 1
ATOM 1694 C CA . HIS A 1 223 ? 44.830 -4.989 7.218 1.00 16.93 223 HIS A CA 1
ATOM 1695 C C . HIS A 1 223 ? 44.477 -5.703 5.960 1.00 17.65 223 HIS A C 1
ATOM 1696 O O . HIS A 1 223 ? 45.323 -5.879 5.081 1.00 17.01 223 HIS A O 1
ATOM 1703 N N . PHE A 1 224 ? 43.170 -5.983 5.851 1.00 17.11 224 PHE A N 1
ATOM 1704 C CA . PHE A 1 224 ? 42.572 -6.661 4.692 1.00 20.42 224 PHE A CA 1
ATOM 1705 C C . PHE A 1 224 ? 41.262 -5.961 4.381 1.00 19.68 224 PHE A C 1
ATOM 1706 O O . PHE A 1 224 ? 40.485 -5.644 5.282 1.00 22.21 224 PHE A O 1
ATOM 1714 N N . MET A 1 225 ? 41.053 -5.629 3.114 1.00 20.55 225 MET A N 1
ATOM 1715 C CA . MET A 1 225 ? 39.710 -5.309 2.669 1.00 20.11 225 MET A CA 1
ATOM 1716 C C . MET A 1 225 ? 39.426 -6.152 1.438 1.00 20.30 225 MET A C 1
ATOM 1717 O O . MET A 1 225 ? 40.166 -6.082 0.413 1.00 20.33 225 MET A O 1
ATOM 1722 N N . VAL A 1 226 ? 38.346 -6.924 1.535 1.00 21.23 226 VAL A N 1
ATOM 1723 C CA . VAL A 1 226 ? 38.056 -7.953 0.547 1.00 20.92 226 VAL A CA 1
ATOM 1724 C C . VAL A 1 226 ? 36.693 -7.655 -0.055 1.00 21.97 226 VAL A C 1
ATOM 1725 O O . VAL A 1 226 ? 35.714 -7.436 0.686 1.00 22.42 226 VAL A O 1
ATOM 1729 N N . THR A 1 227 ? 36.647 -7.595 -1.383 1.00 24.05 227 THR A N 1
ATOM 1730 C CA . THR A 1 227 ? 35.379 -7.365 -2.095 1.00 24.89 227 THR A CA 1
ATOM 1731 C C . THR A 1 227 ? 35.170 -8.420 -3.144 1.00 24.94 227 THR A C 1
ATOM 1732 O O . THR A 1 227 ? 36.127 -8.913 -3.763 1.00 25.20 227 THR A O 1
ATOM 1736 N N . ALA A 1 228 ? 33.904 -8.719 -3.371 1.00 25.23 228 ALA A N 1
ATOM 1737 C CA . ALA A 1 228 ? 33.502 -9.631 -4.439 1.00 26.05 228 ALA A CA 1
ATOM 1738 C C . ALA A 1 228 ? 32.030 -9.337 -4.772 1.00 26.83 228 ALA A C 1
ATOM 1739 O O . ALA A 1 228 ? 31.266 -8.887 -3.933 1.00 25.17 228 ALA A O 1
ATOM 1741 N N . PRO A 1 229 ? 31.638 -9.573 -6.011 1.00 28.69 229 PRO A N 1
ATOM 1742 C CA . PRO A 1 229 ? 30.262 -9.281 -6.438 1.00 29.76 229 PRO A CA 1
ATOM 1743 C C . PRO A 1 229 ? 29.196 -10.004 -5.595 1.00 28.99 229 PRO A C 1
ATOM 1744 O O . PRO A 1 229 ? 29.259 -11.227 -5.443 1.00 30.21 229 PRO A O 1
ATOM 1748 N N . GLY A 1 230 ? 28.269 -9.247 -4.998 1.00 29.25 230 GLY A N 1
ATOM 1749 C CA . GLY A 1 230 ? 27.178 -9.810 -4.218 1.00 28.19 230 GLY A CA 1
ATOM 1750 C C . GLY A 1 230 ? 27.516 -10.227 -2.781 1.00 28.31 230 GLY A C 1
ATOM 1751 O O . GLY A 1 230 ? 26.665 -10.774 -2.024 1.00 27.07 230 GLY A O 1
ATOM 1752 N N . ARG A 1 231 ? 28.773 -9.984 -2.406 1.00 26.60 231 ARG A N 1
ATOM 1753 C CA . ARG A 1 231 ? 29.237 -10.272 -1.069 1.00 26.31 231 ARG A CA 1
ATOM 1754 C C . ARG A 1 231 ? 29.320 -8.991 -0.263 1.00 25.25 231 ARG A C 1
ATOM 1755 O O . ARG A 1 231 ? 29.507 -7.880 -0.829 1.00 26.26 231 ARG A O 1
ATOM 1763 N N . ARG A 1 232 ? 29.174 -9.105 1.041 1.00 25.07 232 ARG A N 1
ATOM 1764 C CA . ARG A 1 232 ? 29.297 -7.913 1.883 1.00 26.00 232 ARG A CA 1
ATOM 1765 C C . ARG A 1 232 ? 30.775 -7.603 1.948 1.00 26.03 232 ARG A C 1
ATOM 1766 O O . ARG A 1 232 ? 31.562 -8.518 2.220 1.00 26.76 232 ARG A O 1
ATOM 1774 N N . THR A 1 233 ? 31.169 -6.357 1.658 1.00 25.21 233 THR A N 1
ATOM 1775 C CA . THR A 1 233 ? 32.581 -6.007 1.666 1.00 25.36 233 THR A CA 1
ATOM 1776 C C . THR A 1 233 ? 33.108 -6.278 3.072 1.00 24.36 233 THR A C 1
ATOM 1777 O O . THR A 1 233 ? 32.469 -5.901 4.037 1.00 25.83 233 THR A O 1
ATOM 1781 N N . LEU A 1 234 ? 34.284 -6.895 3.181 1.00 23.27 234 LEU A N 1
ATOM 1782 C CA . LEU A 1 234 ? 34.883 -7.172 4.475 1.00 22.80 234 LEU A CA 1
ATOM 1783 C C . LEU A 1 234 ? 36.056 -6.196 4.733 1.00 22.46 234 LEU A C 1
ATOM 1784 O O . LEU A 1 234 ? 37.029 -6.180 3.977 1.00 23.09 234 LEU A O 1
ATOM 1789 N N . VAL A 1 235 ? 35.961 -5.409 5.792 1.00 22.78 235 VAL A N 1
ATOM 1790 C CA . VAL A 1 235 ? 37.103 -4.595 6.284 1.00 22.46 235 VAL A CA 1
ATOM 1791 C C . VAL A 1 235 ? 37.554 -5.237 7.606 1.00 21.08 235 VAL A C 1
ATOM 1792 O O . VAL A 1 235 ? 36.797 -5.355 8.525 1.00 21.36 235 VAL A O 1
ATOM 1796 N N . THR A 1 236 ? 38.808 -5.656 7.687 1.00 20.36 236 THR A N 1
ATOM 1797 C CA . THR A 1 236 ? 39.259 -6.396 8.831 1.00 20.02 236 THR A CA 1
ATOM 1798 C C . THR A 1 236 ? 40.775 -6.268 8.953 1.00 19.71 236 THR A C 1
ATOM 1799 O O . THR A 1 236 ? 41.407 -5.556 8.183 1.00 19.34 236 THR A O 1
ATOM 1803 N N . HIS A 1 237 ? 41.313 -6.888 9.980 1.00 20.60 237 HIS A N 1
ATOM 1804 C CA . HIS A 1 237 ? 42.731 -7.158 10.060 1.00 22.40 237 HIS A CA 1
ATOM 1805 C C . HIS A 1 237 ? 43.020 -8.364 10.879 1.00 23.05 237 HIS A C 1
ATOM 1806 O O . HIS A 1 237 ? 42.152 -8.822 11.658 1.00 26.96 237 HIS A O 1
ATOM 1813 N N . ILE A 1 238 ? 44.232 -8.901 10.742 1.00 20.87 238 ILE A N 1
ATOM 1814 C CA . ILE A 1 238 ? 44.568 -10.047 11.600 1.00 20.47 238 ILE A CA 1
ATOM 1815 C C . ILE A 1 238 ? 45.640 -9.675 12.609 1.00 19.34 238 ILE A C 1
ATOM 1816 O O . ILE A 1 238 ? 46.474 -8.815 12.319 1.00 20.14 238 ILE A O 1
ATOM 1821 N N . PHE A 1 239 ? 45.547 -10.242 13.801 1.00 18.84 239 PHE A N 1
ATOM 1822 C CA . PHE A 1 239 ? 46.442 -9.876 14.889 1.00 19.49 239 PHE A CA 1
ATOM 1823 C C . PHE A 1 239 ? 47.384 -11.053 15.107 1.00 19.75 239 PHE A C 1
ATOM 1824 O O . PHE A 1 239 ? 47.237 -12.114 14.493 1.00 20.24 239 PHE A O 1
ATOM 1832 N N . VAL A 1 240 ? 48.385 -10.803 15.929 1.00 19.66 240 VAL A N 1
ATOM 1833 C CA . VAL A 1 240 ? 49.463 -11.746 16.187 1.00 21.82 240 VAL A CA 1
ATOM 1834 C C . VAL A 1 240 ? 49.263 -12.429 17.548 1.00 22.71 240 VAL A C 1
ATOM 1835 O O . VAL A 1 240 ? 49.314 -11.769 18.602 1.00 22.64 240 VAL A O 1
ATOM 1839 N N . GLU A 1 241 ? 49.046 -13.746 17.531 1.00 23.92 241 GLU A N 1
ATOM 1840 C CA . GLU A 1 241 ? 48.867 -14.502 18.779 1.00 25.58 241 GLU A CA 1
ATOM 1841 C C . GLU A 1 241 ? 50.097 -14.313 19.671 1.00 25.91 241 GLU A C 1
ATOM 1842 O O . GLU A 1 241 ? 51.239 -14.258 19.184 1.00 25.64 241 GLU A O 1
ATOM 1848 N N . GLY A 1 242 ? 49.840 -14.103 20.952 1.00 27.22 242 GLY A N 1
ATOM 1849 C CA . GLY A 1 242 ? 50.909 -13.840 21.904 1.00 27.41 242 GLY A CA 1
ATOM 1850 C C . GLY A 1 242 ? 51.280 -12.379 22.098 1.00 28.20 242 GLY A C 1
ATOM 1851 O O . GLY A 1 242 ? 52.023 -12.067 22.999 1.00 26.82 242 GLY A O 1
ATOM 1852 N N . ASP A 1 243 ? 50.769 -11.470 21.258 1.00 26.90 243 ASP A N 1
ATOM 1853 C CA . ASP A 1 243 ? 51.142 -10.064 21.351 1.00 26.77 243 ASP A CA 1
ATOM 1854 C C . ASP A 1 243 ? 50.582 -9.513 22.659 1.00 27.81 243 ASP A C 1
ATOM 1855 O O . ASP A 1 243 ? 49.383 -9.654 22.930 1.00 26.57 243 ASP A O 1
ATOM 1860 N N . GLU A 1 244 ? 51.434 -8.870 23.464 1.00 28.98 244 GLU A N 1
ATOM 1861 C CA . GLU A 1 244 ? 51.001 -8.493 24.792 1.00 30.47 244 GLU A CA 1
ATOM 1862 C C . GLU A 1 244 ? 49.977 -7.359 24.767 1.00 29.68 244 GLU A C 1
ATOM 1863 O O . GLU A 1 244 ? 49.296 -7.143 25.746 1.00 29.66 244 GLU A O 1
ATOM 1869 N N . LEU A 1 245 ? 49.860 -6.656 23.630 1.00 28.17 245 LEU A N 1
ATOM 1870 C CA . LEU A 1 245 ? 48.909 -5.560 23.509 1.00 26.68 245 LEU A CA 1
ATOM 1871 C C . LEU A 1 245 ? 47.483 -5.997 23.157 1.00 25.79 245 LEU A C 1
ATOM 1872 O O . LEU A 1 245 ? 46.598 -5.155 23.043 1.00 25.11 245 LEU A O 1
ATOM 1877 N N . LEU A 1 246 ? 47.255 -7.293 22.949 1.00 25.78 246 LEU A N 1
ATOM 1878 C CA . LEU A 1 246 ? 45.940 -7.752 22.496 1.00 26.21 246 LEU A CA 1
ATOM 1879 C C . LEU A 1 246 ? 44.758 -7.367 23.433 1.00 26.57 246 LEU A C 1
ATOM 1880 O O . LEU A 1 246 ? 43.600 -7.328 22.985 1.00 26.02 246 LEU A O 1
ATOM 1885 N N . ASP A 1 247 ? 45.042 -7.088 24.704 1.00 26.68 247 ASP A N 1
ATOM 1886 C CA . ASP A 1 247 ? 43.972 -6.723 25.633 1.00 27.40 247 ASP A CA 1
ATOM 1887 C C . ASP A 1 247 ? 43.912 -5.247 25.948 1.00 26.81 247 ASP A C 1
ATOM 1888 O O . ASP A 1 247 ? 43.130 -4.813 26.806 1.00 27.42 247 ASP A O 1
ATOM 1897 N N . ARG A 1 248 ? 44.676 -4.456 25.186 1.00 25.22 248 ARG A N 1
ATOM 1898 C CA . ARG A 1 248 ? 44.745 -3.025 25.431 1.00 23.72 248 ARG A CA 1
ATOM 1899 C C . ARG A 1 248 ? 44.918 -2.240 24.133 1.00 22.45 248 ARG A C 1
ATOM 1900 O O . ARG A 1 248 ? 45.514 -1.188 24.120 1.00 22.03 248 ARG A O 1
ATOM 1908 N N . ASP A 1 249 ? 44.381 -2.777 23.026 1.00 20.82 249 ASP A N 1
ATOM 1909 C CA . ASP A 1 249 ? 44.452 -2.062 21.762 1.00 20.18 249 ASP A CA 1
ATOM 1910 C C . ASP A 1 249 ? 43.804 -0.704 21.925 1.00 19.64 249 ASP A C 1
ATOM 1911 O O . ASP A 1 249 ? 42.675 -0.625 22.432 1.00 19.74 249 ASP A O 1
ATOM 1916 N N . SER A 1 250 ? 44.475 0.360 21.476 1.00 19.28 250 SER A N 1
ATOM 1917 C CA . SER A 1 250 ? 44.026 1.734 21.741 1.00 19.52 250 SER A CA 1
ATOM 1918 C C . SER A 1 250 ? 42.671 2.060 21.074 1.00 19.72 250 SER A C 1
ATOM 1919 O O . SER A 1 250 ? 41.966 2.992 21.480 1.00 17.78 250 SER A O 1
ATOM 1922 N N . VAL A 1 251 ? 42.331 1.310 20.017 1.00 18.45 251 VAL A N 1
ATOM 1923 C CA . VAL A 1 251 ? 41.040 1.477 19.330 1.00 18.56 251 VAL A CA 1
ATOM 1924 C C . VAL A 1 251 ? 40.040 0.299 19.444 1.00 17.73 251 VAL A C 1
ATOM 1925 O O . VAL A 1 251 ? 39.054 0.223 18.673 1.00 17.55 251 VAL A O 1
ATOM 1929 N N . PHE A 1 252 ? 40.303 -0.594 20.410 1.00 17.28 252 PHE A N 1
ATOM 1930 C CA . PHE A 1 252 ? 39.438 -1.736 20.743 1.00 18.18 252 PHE A CA 1
ATOM 1931 C C . PHE A 1 252 ? 39.092 -2.575 19.503 1.00 19.58 252 PHE A C 1
ATOM 1932 O O . PHE A 1 252 ? 37.943 -2.996 19.306 1.00 19.03 252 PHE A O 1
ATOM 1940 N N . GLY A 1 253 ? 40.096 -2.777 18.648 1.00 18.47 253 GLY A N 1
ATOM 1941 C CA . GLY A 1 253 ? 39.834 -3.428 17.370 1.00 20.27 253 GLY A CA 1
ATOM 1942 C C . GLY A 1 253 ? 40.007 -4.928 17.380 1.00 19.32 253 GLY A C 1
ATOM 1943 O O . GLY A 1 253 ? 39.760 -5.576 16.357 1.00 21.39 253 GLY A O 1
ATOM 1944 N N . VAL A 1 254 ? 40.413 -5.480 18.518 1.00 20.36 254 VAL A N 1
ATOM 1945 C CA . VAL A 1 254 ? 40.731 -6.908 18.608 1.00 20.64 254 VAL A CA 1
ATOM 1946 C C . VAL A 1 254 ? 39.511 -7.808 18.741 1.00 22.34 254 VAL A C 1
ATOM 1947 O O . VAL A 1 254 ? 38.629 -7.542 19.539 1.00 22.61 254 VAL A O 1
ATOM 1951 N N . LYS A 1 255 ? 39.459 -8.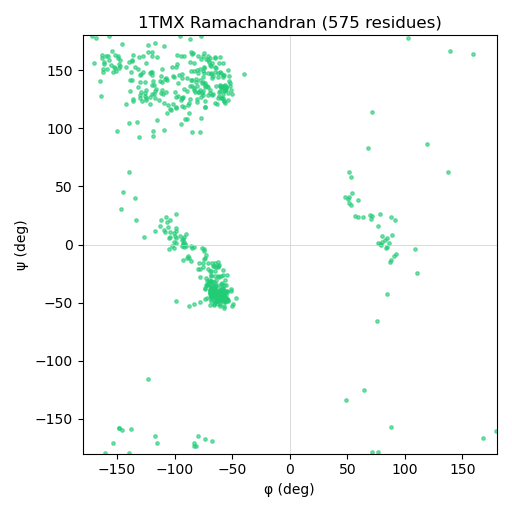846 17.916 1.00 22.10 255 LYS A N 1
ATOM 1952 C CA . LYS A 1 255 ? 38.537 -9.971 18.141 1.00 23.35 255 LYS A CA 1
ATOM 1953 C C . LYS A 1 255 ? 39.300 -11.271 18.151 1.00 23.97 255 LYS A C 1
ATOM 1954 O O . LYS A 1 255 ? 40.201 -11.470 17.345 1.00 21.44 255 LYS A O 1
ATOM 1960 N N . ASP A 1 256 ? 38.944 -12.183 19.059 1.00 24.47 256 ASP A N 1
ATOM 1961 C CA . ASP A 1 256 ? 39.730 -13.395 19.224 1.00 24.34 256 ASP A CA 1
ATOM 1962 C C . ASP A 1 256 ? 39.852 -14.183 17.928 1.00 24.10 256 ASP A C 1
ATOM 1963 O O . ASP A 1 256 ? 40.885 -14.794 17.671 1.00 22.70 256 ASP A O 1
ATOM 1968 N N . SER A 1 257 ? 38.799 -14.170 17.115 1.00 23.00 257 SER A N 1
ATOM 1969 C CA . SER A 1 257 ? 38.764 -15.003 15.926 1.00 23.67 257 SER A CA 1
ATOM 1970 C C . SER A 1 257 ? 39.693 -14.462 14.830 1.00 22.42 257 SER A C 1
ATOM 1971 O O . SER A 1 257 ? 39.958 -15.152 13.853 1.00 22.42 257 SER A O 1
ATOM 1974 N N . LEU A 1 258 ? 40.176 -13.228 15.031 1.00 21.29 258 LEU A N 1
ATOM 1975 C CA . LEU A 1 258 ? 41.077 -12.557 14.082 1.00 20.05 258 LEU A CA 1
ATOM 1976 C C . LEU A 1 258 ? 42.532 -12.638 14.537 1.00 20.32 258 LEU A C 1
ATOM 1977 O O . LEU A 1 258 ? 43.388 -12.185 13.837 1.00 18.89 258 LEU A O 1
ATOM 1982 N N . VAL A 1 259 ? 42.774 -13.219 15.709 1.00 19.99 259 VAL A N 1
ATOM 1983 C CA . VAL A 1 259 ? 44.129 -13.439 16.199 1.00 21.96 259 VAL A CA 1
ATOM 1984 C C . VAL A 1 259 ? 44.686 -14.721 15.509 1.00 22.39 259 VAL A C 1
ATOM 1985 O O . VAL A 1 259 ? 44.053 -15.825 15.592 1.00 23.38 259 VAL A O 1
ATOM 1989 N N . LYS A 1 260 ? 45.823 -14.586 14.818 1.00 21.86 260 LYS A N 1
ATOM 1990 C CA . LYS A 1 260 ? 46.407 -15.700 14.054 1.00 20.82 260 LYS A CA 1
ATOM 1991 C C . LYS A 1 260 ? 47.788 -16.035 14.575 1.00 22.62 260 LYS A C 1
ATOM 1992 O O . LYS A 1 260 ? 48.521 -15.160 15.051 1.00 22.48 260 LYS A O 1
ATOM 1998 N N . SER A 1 261 ? 48.137 -17.313 14.475 1.00 22.10 261 SER A N 1
ATOM 1999 C CA . SER A 1 261 ? 49.474 -17.778 14.873 1.00 23.56 261 SER A CA 1
ATOM 2000 C C . SER A 1 261 ? 50.462 -17.386 13.762 1.00 22.18 261 SER A C 1
ATOM 2001 O O . SER A 1 261 ? 50.442 -17.919 12.653 1.00 22.27 261 SER A O 1
ATOM 2004 N N . PHE A 1 262 ? 51.325 -16.405 14.036 1.00 23.90 262 PHE A N 1
ATOM 2005 C CA . PHE A 1 262 ? 52.412 -16.064 13.137 1.00 24.62 262 PHE A CA 1
ATOM 2006 C C . PHE A 1 262 ? 53.622 -16.933 13.531 1.00 27.68 262 PHE A C 1
ATOM 2007 O O . PHE A 1 262 ? 54.205 -16.773 14.599 1.00 28.31 262 PHE A O 1
ATOM 2015 N N . GLU A 1 263 ? 53.955 -17.915 12.706 1.00 29.14 263 GLU A N 1
ATOM 2016 C CA . GLU A 1 263 ? 54.861 -18.948 13.180 1.00 30.89 263 GLU A CA 1
ATOM 2017 C C . GLU A 1 263 ? 56.298 -18.659 12.694 1.00 30.80 263 GLU A C 1
ATOM 2018 O O . GLU A 1 263 ? 56.550 -18.544 11.499 1.00 27.64 263 GLU A O 1
ATOM 2024 N N . ARG A 1 264 ? 57.203 -18.448 13.646 1.00 33.04 264 ARG A N 1
ATOM 2025 C CA . ARG A 1 264 ? 58.553 -18.024 13.269 1.00 35.59 264 ARG A CA 1
ATOM 2026 C C . ARG A 1 264 ? 59.240 -19.268 12.750 1.00 37.31 264 ARG A C 1
ATOM 2027 O O . ARG A 1 264 ? 59.016 -20.361 13.280 1.00 37.47 264 ARG A O 1
ATOM 2032 N N . GLN A 1 265 ? 60.003 -19.098 11.673 1.00 39.20 265 GLN A N 1
ATOM 2033 C CA . GLN A 1 265 ? 60.809 -20.170 11.113 1.00 42.32 265 GLN A CA 1
ATOM 2034 C C . GLN A 1 265 ? 62.304 -19.909 11.375 1.00 44.11 265 GLN A C 1
ATOM 2035 O O . GLN A 1 265 ? 62.784 -18.753 11.337 1.00 44.02 265 GLN A O 1
ATOM 2041 N N . PRO A 1 266 ? 63.032 -20.979 11.653 1.00 45.94 266 PRO A N 1
ATOM 2042 C CA . PRO A 1 266 ? 64.505 -20.922 11.725 1.00 47.89 266 PRO A CA 1
ATOM 2043 C C . PRO A 1 266 ? 65.178 -20.046 10.643 1.00 48.60 266 PRO A C 1
ATOM 2044 O O . PRO A 1 266 ? 64.700 -19.959 9.494 1.00 48.81 266 PRO A O 1
ATOM 2048 N N . ALA A 1 267 ? 66.292 -19.405 11.004 1.00 50.09 267 ALA A N 1
ATOM 2049 C CA . ALA A 1 267 ? 67.195 -18.860 9.988 1.00 50.65 267 ALA A CA 1
ATOM 2050 C C . ALA A 1 267 ? 67.699 -20.065 9.149 1.00 51.13 267 ALA A C 1
ATOM 2051 O O . ALA A 1 267 ? 68.083 -21.104 9.705 1.00 51.27 267 ALA A O 1
ATOM 2053 N N . GLY A 1 268 ? 67.635 -19.942 7.820 1.00 51.25 268 GLY A N 1
ATOM 2054 C CA . GLY A 1 268 ? 67.955 -21.038 6.912 1.00 51.26 268 GLY A CA 1
ATOM 2055 C C . GLY A 1 268 ? 66.811 -21.996 6.554 1.00 51.00 268 GLY A C 1
ATOM 2056 O O . GLY A 1 268 ? 66.922 -22.761 5.583 1.00 50.74 268 GLY A O 1
ATOM 2057 N N . ALA A 1 269 ? 65.716 -21.955 7.326 1.00 50.59 269 ALA A N 1
ATOM 2058 C CA . ALA A 1 269 ? 64.510 -22.778 7.072 1.00 49.85 269 ALA A CA 1
ATOM 2059 C C . ALA A 1 269 ? 63.967 -22.646 5.625 1.00 48.86 269 ALA A C 1
ATOM 2060 O O . ALA A 1 269 ? 64.019 -21.545 5.072 1.00 49.11 269 ALA A O 1
ATOM 2062 N N . PRO A 1 270 ? 63.416 -23.728 5.038 1.00 47.76 270 PRO A N 1
ATOM 2063 C CA . PRO A 1 270 ? 63.017 -23.733 3.615 1.00 46.99 270 PRO A CA 1
ATOM 2064 C C . PRO A 1 270 ? 61.727 -22.957 3.311 1.00 45.85 270 PRO A C 1
ATOM 2065 O O . PRO A 1 270 ? 60.683 -23.153 3.968 1.00 45.64 270 PRO A O 1
ATOM 2069 N N . THR A 1 271 ? 61.800 -22.120 2.281 1.00 43.43 271 THR A N 1
ATOM 2070 C CA . THR A 1 271 ? 60.846 -21.043 2.076 1.00 42.01 271 THR A CA 1
ATOM 2071 C C . THR A 1 271 ? 59.945 -21.287 0.873 1.00 41.20 271 THR A C 1
ATOM 2072 O O . THR A 1 271 ? 60.361 -21.946 -0.094 1.00 39.96 271 THR A O 1
ATOM 2076 N N . PRO A 1 272 ? 58.718 -20.752 0.931 1.00 39.77 272 PRO A N 1
ATOM 2077 C CA . PRO A 1 272 ? 57.797 -20.786 -0.212 1.00 39.09 272 PRO A CA 1
ATOM 2078 C C . PRO A 1 272 ? 58.414 -20.098 -1.395 1.00 37.47 272 PRO A C 1
ATOM 2079 O O . PRO A 1 272 ? 58.899 -18.980 -1.270 1.00 36.60 272 PRO A O 1
ATOM 2083 N N . GLY A 1 273 ? 58.461 -20.792 -2.530 1.00 36.67 273 GLY A N 1
ATOM 2084 C CA . GLY A 1 273 ? 58.959 -20.197 -3.753 1.00 34.63 273 GLY A CA 1
ATOM 2085 C C . GLY A 1 273 ? 60.476 -20.135 -3.714 1.00 33.94 273 GLY A C 1
ATOM 2086 O O . GLY A 1 273 ? 61.078 -19.604 -4.614 1.00 32.57 273 GLY A O 1
ATOM 2087 N N . GLY A 1 274 ? 61.073 -20.642 -2.637 1.00 34.45 274 GLY A N 1
ATOM 2088 C CA . GLY A 1 274 ? 62.526 -20.776 -2.551 1.00 34.65 274 GLY A CA 1
ATOM 2089 C C . GLY A 1 274 ? 63.273 -19.491 -2.277 1.00 35.33 274 GLY A C 1
ATOM 2090 O O . GLY A 1 274 ? 64.494 -19.463 -2.442 1.00 35.31 274 GLY A O 1
ATOM 2091 N N . ARG A 1 275 ? 62.558 -18.459 -1.816 1.00 34.77 275 ARG A N 1
ATOM 2092 C CA . ARG A 1 275 ? 63.137 -17.126 -1.517 1.00 33.69 275 ARG A CA 1
ATOM 2093 C C . ARG A 1 275 ? 64.318 -17.276 -0.598 1.00 33.23 275 ARG A C 1
ATOM 2094 O O . ARG A 1 275 ? 64.282 -18.093 0.327 1.00 33.84 275 ARG A O 1
ATOM 2102 N N . GLU A 1 276 ? 65.367 -16.493 -0.826 1.00 33.44 276 GLU A N 1
ATOM 2103 C CA . GLU A 1 276 ? 66.552 -16.593 0.033 1.00 32.48 276 GLU A CA 1
ATOM 2104 C C . GLU A 1 276 ? 66.441 -15.526 1.145 1.00 31.89 276 GLU A C 1
ATOM 2105 O O . GLU A 1 276 ? 66.279 -14.362 0.868 1.00 31.05 276 GLU A O 1
ATOM 2111 N N . ILE A 1 277 ? 66.515 -15.947 2.402 1.00 31.69 277 ILE A N 1
ATOM 2112 C CA . ILE A 1 277 ? 66.295 -15.003 3.506 1.00 32.09 277 ILE A CA 1
ATOM 2113 C C . ILE A 1 277 ? 67.455 -15.008 4.472 1.00 31.80 277 ILE A C 1
ATOM 2114 O O . ILE A 1 277 ? 67.893 -16.067 4.897 1.00 33.11 277 ILE A O 1
ATOM 2119 N N . ASP A 1 278 ? 67.941 -13.816 4.797 1.00 32.70 278 ASP A N 1
ATOM 2120 C CA . ASP A 1 278 ? 68.935 -13.628 5.847 1.00 32.35 278 ASP A CA 1
ATOM 2121 C C . ASP A 1 278 ? 68.311 -13.693 7.243 1.00 32.25 278 ASP A C 1
ATOM 2122 O O . ASP A 1 278 ? 67.759 -12.710 7.722 1.00 33.67 278 ASP A O 1
ATOM 2127 N N . GLY A 1 279 ? 68.387 -14.850 7.879 1.00 32.24 279 GLY A N 1
ATOM 2128 C CA . GLY A 1 279 ? 67.860 -14.999 9.235 1.00 31.78 279 GLY A CA 1
ATOM 2129 C C . GLY A 1 279 ? 66.377 -15.379 9.275 1.00 30.52 279 GLY A C 1
ATOM 2130 O O . GLY A 1 279 ? 65.850 -15.894 8.309 1.00 30.38 279 GLY A O 1
ATOM 2131 N N . PRO A 1 280 ? 65.707 -15.090 10.378 1.00 30.20 280 PRO A N 1
ATOM 2132 C CA . PRO A 1 280 ? 64.352 -15.613 10.592 1.00 29.36 280 PRO A CA 1
ATOM 2133 C C . PRO A 1 280 ? 63.301 -15.040 9.645 1.00 28.43 280 PRO A C 1
ATOM 2134 O O . PRO A 1 280 ? 63.407 -13.936 9.090 1.00 27.45 280 PRO A O 1
ATOM 2138 N N . TRP A 1 281 ? 62.239 -15.829 9.480 1.00 27.66 281 TRP A N 1
ATOM 2139 C CA . TRP A 1 281 ? 61.070 -15.366 8.732 1.00 27.94 281 TRP A CA 1
ATOM 2140 C C . TRP A 1 281 ? 59.866 -16.066 9.343 1.00 25.51 281 TRP A C 1
ATOM 2141 O O . TRP A 1 281 ? 60.019 -17.078 10.062 1.00 27.03 281 TRP A O 1
ATOM 2152 N N . SER A 1 282 ? 58.675 -15.506 9.098 1.00 25.47 282 SER A N 1
ATOM 2153 C CA . SER A 1 282 ? 57.453 -16.068 9.679 1.00 24.83 282 SER A CA 1
ATOM 2154 C C . SER A 1 282 ? 56.441 -16.419 8.569 1.00 24.32 282 SER A C 1
ATOM 2155 O O . SER A 1 282 ? 56.587 -16.001 7.416 1.00 23.36 282 SER A O 1
ATOM 2158 N N . ARG A 1 283 ? 55.443 -17.197 8.941 1.00 24.40 283 ARG A N 1
ATOM 2159 C CA . ARG A 1 283 ? 54.360 -17.524 8.039 1.00 25.32 283 ARG A CA 1
ATOM 2160 C C . ARG A 1 283 ? 53.047 -17.553 8.836 1.00 24.61 283 ARG A C 1
ATOM 2161 O O . ARG A 1 283 ? 53.032 -17.807 10.050 1.00 25.70 283 ARG A O 1
ATOM 2169 N N . VAL A 1 284 ? 51.956 -17.271 8.133 1.00 24.67 284 VAL A N 1
ATOM 2170 C CA . VAL A 1 284 ? 50.658 -17.189 8.804 1.00 22.52 284 VAL A CA 1
ATOM 2171 C C . VAL A 1 284 ? 49.609 -17.592 7.789 1.00 21.69 284 VAL A C 1
ATOM 2172 O O . VAL A 1 284 ? 49.768 -17.366 6.581 1.00 22.77 284 VAL A O 1
ATOM 2176 N N . ARG A 1 285 ? 48.535 -18.182 8.288 1.00 21.93 285 ARG A N 1
ATOM 2177 C CA . ARG A 1 285 ? 47.441 -18.623 7.427 1.00 20.48 285 ARG A CA 1
ATOM 2178 C C . ARG A 1 285 ? 46.198 -17.833 7.781 1.00 19.68 285 ARG A C 1
ATOM 2179 O O . ARG A 1 285 ? 45.921 -17.679 8.957 1.00 20.23 285 ARG A O 1
ATOM 2188 N N . PHE A 1 286 ? 45.487 -17.319 6.785 1.00 19.30 286 PHE A N 1
ATOM 2189 C CA . PHE A 1 286 ? 44.217 -16.579 7.037 1.00 19.35 286 PHE A CA 1
ATOM 2190 C C . PHE A 1 286 ? 43.191 -16.962 5.969 1.00 19.16 286 PHE A C 1
ATOM 2191 O O . PHE A 1 286 ? 43.238 -16.424 4.856 1.00 18.49 286 PHE A O 1
ATOM 2199 N N . ASP A 1 287 ? 42.223 -17.801 6.360 1.00 18.98 287 ASP A N 1
ATOM 2200 C CA . ASP A 1 287 ? 41.128 -18.175 5.461 1.00 20.28 287 ASP A CA 1
ATOM 2201 C C . ASP A 1 287 ? 39.987 -17.213 5.695 1.00 19.17 287 ASP A C 1
ATOM 2202 O O . ASP A 1 287 ? 39.704 -16.876 6.844 1.00 22.48 287 ASP A O 1
ATOM 2207 N N . ILE A 1 288 ? 39.414 -16.714 4.611 1.00 19.73 288 ILE A N 1
ATOM 2208 C CA . ILE A 1 288 ? 38.485 -15.592 4.643 1.00 19.18 288 ILE A CA 1
ATOM 2209 C C . ILE A 1 288 ? 37.143 -16.112 4.138 1.00 19.38 288 ILE A C 1
ATOM 2210 O O . ILE A 1 288 ? 37.085 -16.751 3.090 1.00 20.92 288 ILE A O 1
ATOM 2215 N N . VAL A 1 289 ? 36.070 -15.811 4.864 1.00 19.56 289 VAL A N 1
ATOM 2216 C CA . VAL A 1 289 ? 34.739 -16.265 4.458 1.00 19.43 289 VAL A CA 1
ATOM 2217 C C . VAL A 1 289 ? 33.844 -15.043 4.267 1.00 18.91 289 VAL A C 1
ATOM 2218 O O . VAL A 1 289 ? 33.638 -14.247 5.214 1.00 20.08 289 VAL A O 1
ATOM 2222 N N . LEU A 1 290 ? 33.306 -14.874 3.048 1.00 19.78 290 LEU A N 1
ATOM 2223 C CA . LEU A 1 290 ? 32.512 -13.718 2.730 1.00 18.60 290 LEU A CA 1
ATOM 2224 C C . LEU A 1 290 ? 31.006 -14.011 2.786 1.00 20.25 290 LEU A C 1
ATOM 2225 O O . LEU A 1 290 ? 30.582 -15.029 2.240 1.00 19.37 290 LEU A O 1
ATOM 2230 N N . ALA A 1 291 ? 30.250 -13.139 3.478 1.00 19.80 291 ALA A N 1
ATOM 2231 C CA . ALA A 1 291 ? 28.773 -13.234 3.591 1.00 21.84 291 ALA A CA 1
ATOM 2232 C C . ALA A 1 291 ? 28.061 -12.567 2.428 1.00 22.82 291 ALA A C 1
ATOM 2233 O O . ALA A 1 291 ? 28.653 -11.786 1.708 1.00 24.47 291 ALA A O 1
ATOM 2235 N N . PRO A 1 292 ? 26.756 -12.847 2.261 1.00 24.63 292 PRO A N 1
ATOM 2236 C CA . PRO A 1 292 ? 25.932 -12.165 1.259 1.00 26.02 292 PRO A CA 1
ATOM 2237 C C . PRO A 1 292 ? 25.823 -10.663 1.521 1.00 27.78 292 PRO A C 1
ATOM 2238 O O . PRO A 1 292 ? 25.776 -10.259 2.695 1.00 28.14 292 PRO A O 1
ATOM 2242 N N . ALA A 1 293 ? 25.793 -9.860 0.464 1.00 29.89 293 ALA A N 1
ATOM 2243 C CA . ALA A 1 293 ? 25.546 -8.411 0.619 1.00 33.01 293 ALA A CA 1
ATOM 2244 C C . ALA A 1 293 ? 24.166 -8.149 1.239 1.00 35.20 293 ALA A C 1
ATOM 2245 O O . ALA A 1 293 ? 23.297 -9.033 1.230 1.00 34.77 293 ALA A O 1
ATOM 2248 N N . PRO B 1 4 ? 14.942 -7.037 18.156 1.00 52.31 4 PRO B N 1
ATOM 2249 C CA . PRO B 1 4 ? 15.634 -7.502 16.926 1.00 51.68 4 PRO B CA 1
ATOM 2250 C C . PRO B 1 4 ? 17.095 -7.915 17.146 1.00 50.69 4 PRO B C 1
ATOM 2251 O O . PRO B 1 4 ? 17.631 -8.646 16.290 1.00 51.38 4 PRO B O 1
ATOM 2255 N N . VAL B 1 5 ? 17.716 -7.453 18.240 1.00 48.63 5 VAL B N 1
ATOM 2256 C CA . VAL B 1 5 ? 19.114 -7.790 18.579 1.00 46.19 5 VAL B CA 1
ATOM 2257 C C . VAL B 1 5 ? 19.227 -9.103 19.371 1.00 44.93 5 VAL B C 1
ATOM 2258 O O . VAL B 1 5 ? 18.612 -9.245 20.420 1.00 42.88 5 VAL B O 1
ATOM 2262 N N . SER B 1 6 ? 20.038 -10.043 18.887 1.00 43.32 6 SER B N 1
ATOM 2263 C CA . SER B 1 6 ? 20.250 -11.290 19.616 1.00 42.71 6 SER B CA 1
ATOM 2264 C C . SER B 1 6 ? 20.864 -11.089 21.000 1.00 41.87 6 SER B C 1
ATOM 2265 O O . SER B 1 6 ? 21.504 -10.056 21.276 1.00 40.78 6 SER B O 1
ATOM 2268 N N . ALA B 1 7 ? 20.632 -12.073 21.876 1.00 40.79 7 ALA B N 1
ATOM 2269 C CA . ALA B 1 7 ? 21.309 -12.171 23.173 1.00 39.85 7 ALA B CA 1
ATOM 2270 C C . ALA B 1 7 ? 22.831 -12.024 23.026 1.00 38.71 7 ALA B C 1
ATOM 2271 O O . ALA B 1 7 ? 23.452 -11.224 23.718 1.00 38.30 7 ALA B O 1
ATOM 2273 N N . GLU B 1 8 ? 23.404 -12.810 22.110 1.00 38.07 8 GLU B N 1
ATOM 2274 C CA . GLU B 1 8 ? 24.845 -12.852 21.855 1.00 36.65 8 GLU B CA 1
ATOM 2275 C C . GLU B 1 8 ? 25.370 -11.486 21.394 1.00 35.04 8 GLU B C 1
ATOM 2276 O O . GLU B 1 8 ? 26.419 -11.019 21.862 1.00 33.98 8 GLU B O 1
ATOM 2279 N N . GLN B 1 9 ? 24.622 -10.848 20.498 1.00 33.40 9 GLN B N 1
ATOM 2280 C CA . GLN B 1 9 ? 25.013 -9.547 19.958 1.00 30.87 9 GLN B CA 1
ATOM 2281 C C . GLN B 1 9 ? 24.902 -8.471 21.030 1.00 29.49 9 GLN B C 1
ATOM 2282 O O . GLN B 1 9 ? 25.735 -7.565 21.136 1.00 27.33 9 GLN B O 1
ATOM 2288 N N . GLN B 1 10 ? 23.874 -8.567 21.868 1.00 29.43 10 GLN B N 1
ATOM 2289 C CA . GLN B 1 10 ? 23.742 -7.606 22.957 1.00 28.42 10 GLN B CA 1
ATOM 2290 C C . GLN B 1 10 ? 24.894 -7.678 23.968 1.00 27.87 10 GLN B C 1
ATOM 2291 O O . GLN B 1 10 ? 25.389 -6.651 24.479 1.00 26.78 10 GLN B O 1
ATOM 2297 N N . ALA B 1 11 ? 25.262 -8.901 24.317 1.00 27.81 11 ALA B N 1
ATOM 2298 C CA . ALA B 1 11 ? 26.399 -9.126 25.195 1.00 27.06 11 ALA B CA 1
ATOM 2299 C C . ALA B 1 11 ? 27.695 -8.582 24.575 1.00 26.12 11 ALA B C 1
ATOM 2300 O O . ALA B 1 11 ? 28.497 -8.040 25.293 1.00 26.41 11 ALA B O 1
ATOM 2302 N N . ARG B 1 12 ? 27.890 -8.788 23.273 1.00 25.03 12 ARG B N 1
ATOM 2303 C CA . ARG B 1 12 ? 29.059 -8.278 22.540 1.00 26.02 12 ARG B CA 1
ATOM 2304 C C . ARG B 1 12 ? 29.132 -6.753 22.639 1.00 24.45 12 ARG B C 1
ATOM 2305 O O . ARG B 1 12 ? 30.178 -6.163 22.905 1.00 24.10 12 ARG B O 1
ATOM 2313 N N . GLU B 1 13 ? 27.987 -6.104 22.458 1.00 22.99 13 GLU B N 1
ATOM 2314 C CA . GLU B 1 13 ? 27.962 -4.643 22.516 1.00 21.97 13 GLU B CA 1
ATOM 2315 C C . GLU B 1 13 ? 28.231 -4.141 23.921 1.00 21.29 13 GLU B C 1
ATOM 2316 O O . GLU B 1 13 ? 29.041 -3.222 24.113 1.00 20.61 13 GLU B O 1
ATOM 2322 N N . GLN B 1 14 ? 27.598 -4.766 24.919 1.00 20.96 14 GLN B N 1
ATOM 2323 C CA . GLN B 1 14 ? 27.840 -4.280 26.289 1.00 21.35 14 GLN B CA 1
ATOM 2324 C C . GLN B 1 14 ? 29.274 -4.525 26.765 1.00 21.99 14 GLN B C 1
ATOM 2325 O O . GLN B 1 14 ? 29.810 -3.758 27.537 1.00 21.28 14 GLN B O 1
ATOM 2331 N N . ASP B 1 15 ? 29.871 -5.615 26.299 1.00 20.96 15 ASP B N 1
ATOM 2332 C CA . ASP B 1 15 ? 31.228 -5.935 26.692 1.00 22.20 15 A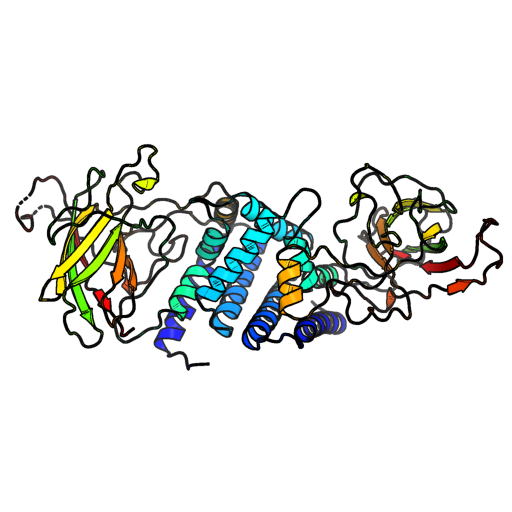SP B CA 1
ATOM 2333 C C . ASP B 1 15 ? 32.202 -4.913 26.108 1.00 20.46 15 ASP B C 1
ATOM 2334 O O . ASP B 1 15 ? 33.219 -4.572 26.727 1.00 20.95 15 ASP B O 1
ATOM 2339 N N . LEU B 1 16 ? 31.916 -4.438 24.914 1.00 18.77 16 LEU B N 1
ATOM 2340 C CA . LEU B 1 16 ? 32.742 -3.380 24.308 1.00 19.00 16 LEU B CA 1
ATOM 2341 C C . LEU B 1 16 ? 32.625 -2.121 25.147 1.00 19.52 16 LEU B C 1
ATOM 2342 O O . LEU B 1 16 ? 33.625 -1.509 25.506 1.00 18.25 16 LEU B O 1
ATOM 2347 N N . VAL B 1 17 ? 31.398 -1.717 25.499 1.00 19.67 17 VAL B N 1
ATOM 2348 C CA . VAL B 1 17 ? 31.270 -0.564 26.408 1.00 19.36 17 VAL B CA 1
ATOM 2349 C C . VAL B 1 17 ? 32.091 -0.776 27.683 1.00 19.01 17 VAL B C 1
ATOM 2350 O O . VAL B 1 17 ? 32.838 0.120 28.098 1.00 20.13 17 VAL B O 1
ATOM 2354 N N . GLU B 1 18 ? 31.947 -1.942 28.310 1.00 19.00 18 GLU B N 1
ATOM 2355 C CA . GLU B 1 18 ? 32.711 -2.233 29.534 1.00 19.71 18 GLU B CA 1
ATOM 2356 C C . GLU B 1 18 ? 34.228 -2.068 29.293 1.00 18.96 18 GLU B C 1
ATOM 2357 O O . GLU B 1 18 ? 34.938 -1.477 30.121 1.00 18.95 18 GLU B O 1
ATOM 2363 N N . ARG B 1 19 ? 34.723 -2.565 28.157 1.00 19.55 19 ARG B N 1
ATOM 2364 C CA . ARG B 1 19 ? 36.173 -2.477 27.931 1.00 20.10 19 ARG B CA 1
ATOM 2365 C C . ARG B 1 19 ? 36.643 -1.016 27.794 1.00 19.37 19 ARG B C 1
ATOM 2366 O O . ARG B 1 19 ? 37.702 -0.654 28.268 1.00 20.92 19 ARG B O 1
ATOM 2374 N N . VAL B 1 20 ? 35.848 -0.184 27.117 1.00 18.78 20 VAL B N 1
ATOM 2375 C CA . VAL B 1 20 ? 36.218 1.222 26.953 1.00 18.19 20 VAL B CA 1
ATOM 2376 C C . VAL B 1 20 ? 36.196 1.924 28.357 1.00 19.09 20 VAL B C 1
ATOM 2377 O O . VAL B 1 20 ? 37.074 2.722 28.669 1.00 18.63 20 VAL B O 1
ATOM 2381 N N . LEU B 1 21 ? 35.198 1.595 29.184 1.00 19.55 21 LEU B N 1
ATOM 2382 C CA . LEU B 1 21 ? 35.082 2.219 30.522 1.00 20.40 21 LEU B CA 1
ATOM 2383 C C . LEU B 1 21 ? 36.314 1.849 31.332 1.00 20.75 21 LEU B C 1
ATOM 2384 O O . LEU B 1 21 ? 36.963 2.711 31.951 1.00 19.60 21 LEU B O 1
ATOM 2389 N N . ARG B 1 22 ? 36.668 0.560 31.301 1.00 22.13 22 ARG B N 1
ATOM 2390 C CA . ARG B 1 22 ? 37.883 0.122 32.017 1.00 23.37 22 ARG B CA 1
ATOM 2391 C C . ARG B 1 22 ? 39.168 0.771 31.516 1.00 23.19 22 ARG B C 1
ATOM 2392 O O . ARG B 1 22 ? 40.103 0.899 32.288 1.00 23.53 22 ARG B 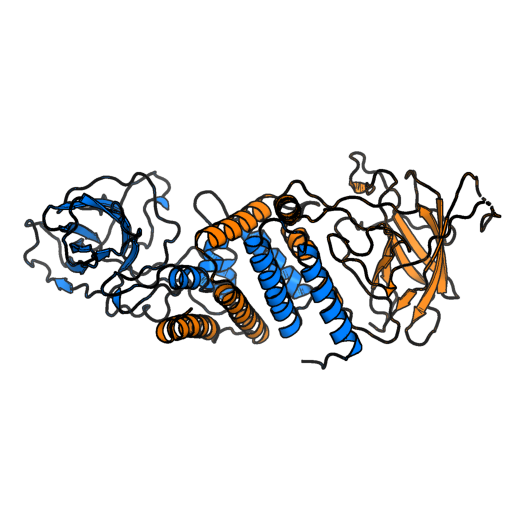O 1
ATOM 2400 N N . SER B 1 23 ? 39.237 1.178 30.240 1.00 23.42 23 SER B N 1
ATOM 2401 C CA . SER B 1 23 ? 40.430 1.825 29.709 1.00 22.36 23 SER B CA 1
ATOM 2402 C C . SER B 1 23 ? 40.758 3.149 30.398 1.00 22.92 23 SER B C 1
ATOM 2403 O O . SER B 1 23 ? 41.900 3.609 30.346 1.00 22.37 23 SER B O 1
ATOM 2406 N N . PHE B 1 24 ? 39.775 3.743 31.075 1.00 23.30 24 PHE B N 1
ATOM 2407 C CA . PHE B 1 24 ? 39.980 4.974 31.828 1.00 24.49 24 PHE B CA 1
ATOM 2408 C C . PHE B 1 24 ? 40.338 4.774 33.317 1.00 26.18 24 PHE B C 1
ATOM 2409 O O . PHE B 1 24 ? 40.513 5.772 34.029 1.00 27.31 24 PHE B O 1
ATOM 2417 N N . ASP B 1 25 ? 40.440 3.525 33.789 1.00 27.86 25 ASP B N 1
ATOM 2418 C CA . ASP B 1 25 ? 40.608 3.274 35.247 1.00 29.29 25 ASP B CA 1
ATOM 2419 C C . ASP B 1 25 ? 41.862 3.849 35.876 1.00 29.77 25 ASP B C 1
ATOM 2420 O O . ASP B 1 25 ? 41.927 3.961 37.104 1.00 30.52 25 ASP B O 1
ATOM 2425 N N . ALA B 1 26 ? 42.853 4.192 35.067 1.00 27.81 26 ALA B N 1
ATOM 2426 C CA . ALA B 1 26 ? 44.099 4.716 35.599 1.00 28.30 26 ALA B CA 1
ATOM 2427 C C . ALA B 1 26 ? 44.177 6.218 35.508 1.00 27.57 26 ALA B C 1
ATOM 2428 O O . ALA B 1 26 ? 45.255 6.791 35.776 1.00 26.93 26 ALA B O 1
ATOM 2430 N N . THR B 1 27 ? 43.078 6.885 35.113 1.00 26.33 27 THR B N 1
ATOM 2431 C CA . THR B 1 27 ? 43.165 8.339 35.079 1.00 26.25 27 THR B CA 1
ATOM 2432 C C . THR B 1 27 ? 43.309 8.935 36.478 1.00 25.87 27 THR B C 1
ATOM 2433 O O . THR B 1 27 ? 42.596 8.577 37.403 1.00 26.41 27 THR B O 1
ATOM 2437 N N . ALA B 1 28 ? 44.306 9.788 36.577 1.00 25.61 28 ALA B N 1
ATOM 2438 C CA . ALA B 1 28 ? 44.775 10.337 37.849 1.00 26.87 28 ALA B CA 1
ATOM 2439 C C . ALA B 1 28 ? 43.700 11.232 38.491 1.00 27.02 28 ALA B C 1
ATOM 2440 O O . ALA B 1 28 ? 43.373 11.040 39.675 1.00 27.78 28 ALA B O 1
ATOM 2442 N N . ASP B 1 29 ? 43.170 12.188 37.712 1.00 27.07 29 ASP B N 1
ATOM 2443 C CA . ASP B 1 29 ? 42.081 13.099 38.167 1.00 27.59 29 ASP B CA 1
ATOM 2444 C C . ASP B 1 29 ? 40.740 12.363 38.237 1.00 27.64 29 ASP B C 1
ATOM 2445 O O . ASP B 1 29 ? 40.247 11.851 37.228 1.00 27.57 29 ASP B O 1
ATOM 2450 N N . PRO B 1 30 ? 40.153 12.275 39.419 1.00 26.32 30 PRO B N 1
ATOM 2451 C CA . PRO B 1 30 ? 38.890 11.538 39.590 1.00 25.30 30 PRO B CA 1
ATOM 2452 C C . PRO B 1 30 ? 37.716 12.159 38.812 1.00 24.04 30 PRO B C 1
ATOM 2453 O O . PRO B 1 30 ? 36.812 11.433 38.371 1.00 23.98 30 PRO B O 1
ATOM 2457 N N . ARG B 1 31 ? 37.742 13.480 38.641 1.00 23.07 31 ARG B N 1
ATOM 2458 C CA . ARG B 1 31 ? 36.680 14.176 37.893 1.00 22.60 31 ARG B CA 1
ATOM 2459 C C . ARG B 1 31 ? 36.772 13.898 36.394 1.00 22.63 31 ARG B C 1
ATOM 2460 O O . ARG B 1 31 ? 35.759 13.618 35.760 1.00 21.58 31 ARG B O 1
ATOM 2468 N N . LEU B 1 32 ? 37.974 13.988 35.840 1.00 22.83 32 LEU B N 1
ATOM 2469 C CA . LEU B 1 32 ? 38.190 13.601 34.429 1.00 22.76 32 LEU B CA 1
ATOM 2470 C C . LEU B 1 32 ? 37.750 12.152 34.203 1.00 22.04 32 LEU B C 1
ATOM 2471 O O . LEU B 1 32 ? 37.070 11.838 33.202 1.00 21.66 32 LEU B O 1
ATOM 2476 N N . LYS B 1 33 ? 38.137 11.254 35.110 1.00 20.56 33 LYS B N 1
ATOM 2477 C CA . LYS B 1 33 ? 37.749 9.869 34.968 1.00 21.37 33 LYS B CA 1
ATOM 2478 C C . LYS B 1 33 ? 36.199 9.735 34.988 1.00 21.95 33 LYS B C 1
ATOM 2479 O O . LYS B 1 33 ? 35.624 9.006 34.163 1.00 21.69 33 LYS B O 1
ATOM 2485 N N . GLN B 1 34 ? 35.529 10.469 35.887 1.00 19.62 34 GLN B N 1
ATOM 2486 C CA . GLN B 1 34 ? 34.083 10.405 35.978 1.00 19.51 34 GLN B CA 1
ATOM 2487 C C . GLN B 1 34 ? 33.453 10.898 34.665 1.00 18.62 34 GLN B C 1
ATOM 2488 O O . GLN B 1 34 ? 32.534 10.266 34.172 1.00 19.09 34 GLN B O 1
ATOM 2494 N N . VAL B 1 35 ? 33.943 12.025 34.159 1.00 18.47 35 VAL B N 1
ATOM 2495 C CA . VAL B 1 35 ? 33.416 12.648 32.935 1.00 18.84 35 VAL B CA 1
ATOM 2496 C C . VAL B 1 35 ? 33.643 11.700 31.742 1.00 18.72 35 VAL B C 1
ATOM 2497 O O . VAL B 1 35 ? 32.726 11.436 30.966 1.00 17.62 35 VAL B O 1
ATOM 2501 N N . MET B 1 36 ? 34.845 11.148 31.630 1.00 17.94 36 MET B N 1
ATOM 2502 C CA . MET B 1 36 ? 35.130 10.235 30.479 1.00 19.00 36 MET B CA 1
ATOM 2503 C C . MET B 1 36 ? 34.257 8.989 30.470 1.00 19.49 36 MET B C 1
ATOM 2504 O O . MET B 1 36 ? 33.759 8.577 29.392 1.00 19.59 36 MET B O 1
ATOM 2509 N N . GLN B 1 37 ? 34.057 8.378 31.655 1.00 18.53 37 GLN B N 1
ATOM 2510 C CA . GLN B 1 37 ? 33.210 7.212 31.779 1.00 19.48 37 GLN B CA 1
ATOM 2511 C C . GLN B 1 37 ? 31.752 7.537 31.455 1.00 18.26 37 GLN B C 1
ATOM 2512 O O . GLN B 1 37 ? 31.091 6.749 30.779 1.00 16.74 37 GLN B O 1
ATOM 2518 N N . ALA B 1 38 ? 31.283 8.710 31.904 1.00 18.59 38 ALA B N 1
ATOM 2519 C CA . ALA B 1 38 ? 29.887 9.105 31.622 1.00 17.60 38 ALA B CA 1
ATOM 2520 C C . ALA B 1 38 ? 29.739 9.388 30.141 1.00 18.32 38 ALA B C 1
ATOM 2521 O O . ALA B 1 38 ? 28.740 8.950 29.482 1.00 18.12 38 ALA B O 1
ATOM 2523 N N . LEU B 1 39 ? 30.732 10.076 29.573 1.00 18.21 39 LEU B N 1
ATOM 2524 C CA . LEU B 1 39 ? 30.689 10.386 28.152 1.00 18.49 39 LEU B CA 1
ATOM 2525 C C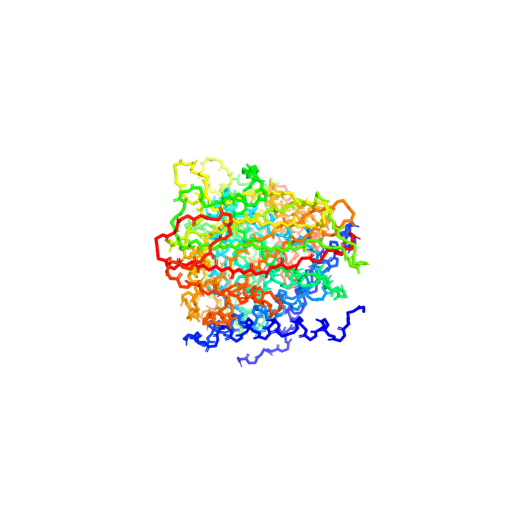 . LEU B 1 39 ? 30.644 9.054 27.353 1.00 18.67 39 LEU B C 1
ATOM 2526 O O . LEU B 1 39 ? 29.839 8.909 26.458 1.00 18.51 39 LEU B O 1
ATOM 2531 N N . THR B 1 40 ? 31.462 8.076 27.740 1.00 17.83 40 THR B N 1
ATOM 2532 C CA . THR B 1 40 ? 31.453 6.723 27.117 1.00 17.58 40 THR B CA 1
ATOM 2533 C C . THR B 1 40 ? 30.107 6.033 27.213 1.00 17.79 40 THR B C 1
ATOM 2534 O O . THR B 1 40 ? 29.584 5.522 26.209 1.00 17.45 40 THR B O 1
ATOM 2538 N N . ARG B 1 41 ? 29.501 6.042 28.396 1.00 17.09 41 ARG B N 1
ATOM 2539 C CA . ARG B 1 41 ? 28.241 5.346 28.599 1.00 17.05 41 ARG B CA 1
ATOM 2540 C C . ARG B 1 41 ? 27.161 5.945 27.719 1.00 16.37 41 ARG B C 1
ATOM 2541 O O . ARG B 1 41 ? 26.466 5.201 27.017 1.00 16.07 41 ARG B O 1
ATOM 2549 N N . HIS B 1 42 ? 27.072 7.272 27.727 1.00 16.74 42 HIS B N 1
ATOM 2550 C CA . HIS B 1 42 ? 26.017 7.944 26.988 1.00 17.99 42 HIS B CA 1
ATOM 2551 C C . HIS B 1 42 ? 26.232 7.888 25.482 1.00 16.08 42 HIS B C 1
ATOM 2552 O O . HIS B 1 42 ? 25.283 7.770 24.723 1.00 16.34 42 HIS B O 1
ATOM 2559 N N . LEU B 1 43 ? 27.486 7.938 25.052 1.00 16.00 43 LEU B N 1
ATOM 2560 C CA . LEU B 1 43 ? 27.753 7.779 23.625 1.00 15.91 43 LEU B CA 1
ATOM 2561 C C . LEU B 1 43 ? 27.352 6.408 23.107 1.00 14.81 43 LEU B C 1
ATOM 2562 O O . LEU B 1 43 ? 26.723 6.296 22.089 1.00 14.75 43 LEU B O 1
ATOM 2567 N N . HIS B 1 44 ? 27.739 5.332 23.810 1.00 16.11 44 HIS B N 1
ATOM 2568 C CA . HIS B 1 44 ? 27.385 4.007 23.389 1.00 17.28 44 HIS B CA 1
ATOM 2569 C C . HIS B 1 44 ? 25.877 3.746 23.522 1.00 16.81 44 HIS B C 1
ATOM 2570 O O . HIS B 1 44 ? 25.292 3.083 22.674 1.00 17.29 44 HIS B O 1
ATOM 2577 N N . ALA B 1 45 ? 25.262 4.306 24.562 1.00 17.47 45 ALA B N 1
ATOM 2578 C CA . ALA B 1 45 ? 23.808 4.169 24.751 1.00 16.85 45 ALA B CA 1
ATOM 2579 C C . ALA B 1 45 ? 23.063 4.756 23.537 1.00 17.04 45 ALA B C 1
ATOM 2580 O O . ALA B 1 45 ? 22.131 4.112 23.027 1.00 18.62 45 ALA B O 1
ATOM 2582 N N . PHE B 1 46 ? 23.510 5.929 23.075 1.00 16.53 46 PHE B N 1
ATOM 2583 C CA . PHE B 1 46 ? 23.017 6.543 21.843 1.00 17.47 46 PHE B CA 1
ATOM 2584 C C . PHE B 1 46 ? 23.202 5.622 20.650 1.00 17.38 46 PHE B C 1
ATOM 2585 O O . PHE B 1 46 ? 22.258 5.366 19.890 1.00 16.87 46 PHE B O 1
ATOM 2593 N N . LEU B 1 47 ? 24.437 5.166 20.438 1.00 16.87 47 LEU B N 1
ATOM 2594 C CA . LEU B 1 47 ? 24.716 4.312 19.294 1.00 16.75 47 LEU B CA 1
ATOM 2595 C C . LEU B 1 47 ? 23.830 3.056 19.293 1.00 16.13 47 LEU B C 1
ATOM 2596 O O . LEU B 1 47 ? 23.301 2.678 18.254 1.00 18.14 47 LEU B O 1
ATOM 2601 N N . ARG B 1 48 ? 23.667 2.445 20.461 1.00 17.11 48 ARG B N 1
ATOM 2602 C CA . ARG B 1 48 ? 22.962 1.175 20.589 1.00 17.56 48 ARG B CA 1
ATOM 2603 C C . ARG B 1 48 ? 21.460 1.356 20.535 1.00 19.42 48 ARG B C 1
ATOM 2604 O O . ARG B 1 48 ? 20.743 0.433 20.091 1.00 19.77 48 ARG B O 1
ATOM 2612 N N . GLU B 1 49 ? 20.995 2.534 20.953 1.00 18.52 49 GLU B N 1
ATOM 2613 C CA . GLU B 1 49 ? 19.574 2.872 20.867 1.00 18.28 49 GLU B CA 1
ATOM 2614 C C . GLU B 1 49 ? 19.123 3.027 19.415 1.00 18.70 49 GLU B C 1
ATOM 2615 O O . GLU B 1 49 ? 18.108 2.415 19.002 1.00 18.83 49 GLU B O 1
ATOM 2621 N N . VAL B 1 50 ? 19.873 3.799 18.623 1.00 17.03 50 VAL B N 1
ATOM 2622 C CA . VAL B 1 50 ? 19.430 4.041 17.241 1.00 18.21 50 VAL B CA 1
ATOM 2623 C C . VAL B 1 50 ? 19.916 2.987 16.263 1.00 18.06 50 VAL B C 1
ATOM 2624 O O . VAL B 1 50 ? 19.448 2.961 15.117 1.00 19.50 50 VAL B O 1
ATOM 2628 N N . ARG B 1 51 ? 20.862 2.139 16.714 1.00 18.83 51 ARG B N 1
ATOM 2629 C CA . ARG B 1 51 ? 21.588 1.193 15.814 1.00 18.58 51 ARG B CA 1
ATOM 2630 C C . ARG B 1 51 ? 22.189 1.980 14.649 1.00 18.51 51 ARG B C 1
ATOM 2631 O O . ARG B 1 51 ? 21.891 1.734 13.472 1.00 19.12 51 ARG B O 1
ATOM 2639 N N . LEU B 1 52 ? 23.019 2.956 14.978 1.00 17.99 52 LEU B N 1
ATOM 2640 C CA . LEU B 1 52 ? 23.598 3.846 13.961 1.00 18.25 52 LEU B CA 1
ATOM 2641 C C . LEU B 1 52 ? 24.240 3.043 12.822 1.00 18.22 52 LEU B C 1
ATOM 2642 O O . LEU B 1 52 ? 25.001 2.120 13.089 1.00 19.54 52 LEU B O 1
ATOM 2647 N N . THR B 1 53 ? 23.958 3.394 11.560 1.00 19.32 53 THR B N 1
ATOM 2648 C CA . THR B 1 53 ? 24.577 2.704 10.412 1.00 19.81 53 THR B CA 1
ATOM 2649 C C . THR B 1 53 ? 25.945 3.289 10.095 1.00 19.31 53 THR B C 1
ATOM 2650 O O . THR B 1 53 ? 26.309 4.395 10.558 1.00 19.26 53 THR B O 1
ATOM 2654 N N . GLU B 1 54 ? 26.713 2.567 9.303 1.00 21.01 54 GLU B N 1
ATOM 2655 C CA . GLU B 1 54 ? 28.033 3.113 8.915 1.00 23.06 54 GLU B CA 1
ATOM 2656 C C . GLU B 1 54 ? 27.878 4.400 8.114 1.00 22.41 54 GLU B C 1
ATOM 2657 O O . GLU B 1 54 ? 28.652 5.324 8.288 1.00 21.71 54 GLU B O 1
ATOM 2663 N N . ALA B 1 55 ? 26.883 4.454 7.217 1.00 23.46 55 ALA B N 1
ATOM 2664 C CA . ALA B 1 55 ? 26.558 5.701 6.487 1.00 23.10 55 ALA B CA 1
ATOM 2665 C C . ALA B 1 55 ? 26.276 6.918 7.373 1.00 22.32 55 ALA B C 1
ATOM 2666 O O . ALA B 1 55 ? 26.839 8.020 7.134 1.00 22.90 55 ALA B O 1
ATOM 2668 N N . GLU B 1 56 ? 25.415 6.736 8.382 1.00 21.10 56 GLU B N 1
ATOM 2669 C CA . GLU B 1 56 ? 25.114 7.776 9.366 1.00 20.42 56 GLU B CA 1
ATOM 2670 C C . GLU B 1 56 ? 26.352 8.161 10.139 1.00 19.83 56 GLU B C 1
ATOM 2671 O O . GLU B 1 56 ? 26.586 9.326 10.405 1.00 19.05 56 GLU B O 1
ATOM 2677 N N . TRP B 1 57 ? 27.147 7.179 10.516 1.00 20.15 57 TRP B N 1
ATOM 2678 C CA . TRP B 1 57 ? 28.375 7.494 11.241 1.00 20.62 57 TRP B CA 1
ATOM 2679 C C . TRP B 1 57 ? 29.221 8.451 10.339 1.00 20.81 57 TRP B C 1
ATOM 2680 O O . TRP B 1 57 ? 29.664 9.505 10.792 1.00 21.43 57 TRP B O 1
ATOM 2691 N N . GLU B 1 58 ? 29.331 8.129 9.059 1.00 21.67 58 GLU B N 1
ATOM 2692 C CA . GLU B 1 58 ? 30.103 8.971 8.116 1.00 22.79 58 GLU B CA 1
ATOM 2693 C C . GLU B 1 58 ? 29.560 10.366 8.023 1.00 22.27 58 GLU B C 1
ATOM 2694 O O . GLU B 1 58 ? 30.317 11.367 8.010 1.00 21.82 58 GLU B O 1
ATOM 2700 N N . THR B 1 59 ? 28.233 10.476 7.965 1.00 22.46 59 THR B N 1
ATOM 2701 C CA . THR B 1 59 ? 27.579 11.773 7.912 1.00 23.07 59 THR B CA 1
ATOM 2702 C C . THR B 1 59 ? 27.881 12.577 9.155 1.00 23.27 59 THR B C 1
ATOM 2703 O O . THR B 1 59 ? 28.128 13.769 9.046 1.00 21.46 59 THR B O 1
ATOM 2707 N N . GLY B 1 60 ? 27.879 11.925 10.333 1.00 22.96 60 GLY B N 1
ATOM 2708 C CA . GLY B 1 60 ? 28.168 12.655 11.576 1.00 23.26 60 GLY B CA 1
ATOM 2709 C C . GLY B 1 60 ? 29.598 13.140 11.672 1.00 22.83 60 GLY B C 1
ATOM 2710 O O . GLY B 1 60 ? 29.865 14.262 12.104 1.00 23.71 60 GLY B O 1
ATOM 2711 N N . ILE B 1 61 ? 30.523 12.300 11.253 1.00 23.18 61 ILE B N 1
ATOM 2712 C CA . ILE B 1 61 ? 31.942 12.696 11.174 1.00 24.23 61 ILE B CA 1
ATOM 2713 C C . ILE B 1 61 ? 32.151 13.853 10.149 1.00 25.33 61 ILE B C 1
ATOM 2714 O O . ILE B 1 61 ? 32.839 14.860 10.446 1.00 25.03 61 ILE B O 1
ATOM 2719 N N . GLY B 1 62 ? 31.592 13.708 8.952 1.00 26.21 62 GLY B N 1
ATOM 2720 C CA . GLY B 1 62 ? 31.626 14.829 7.987 1.00 27.51 62 GLY B CA 1
ATOM 2721 C C . GLY B 1 62 ? 31.068 16.158 8.497 1.00 27.35 62 GLY B C 1
ATOM 2722 O O . GLY B 1 62 ? 31.554 17.272 8.207 1.00 27.91 62 GLY B O 1
ATOM 2723 N N . PHE B 1 63 ? 29.980 16.063 9.244 1.00 27.49 63 PHE B N 1
ATOM 2724 C CA . PHE B 1 63 ? 29.429 17.209 9.911 1.00 27.68 63 PHE B CA 1
ATOM 2725 C C . PHE B 1 63 ? 30.373 17.909 10.906 1.00 27.43 63 PHE B C 1
ATOM 2726 O O . PHE B 1 63 ? 30.518 19.134 10.896 1.00 27.33 63 PHE B O 1
ATOM 2734 N N . LEU B 1 64 ? 30.996 17.131 11.789 1.00 26.98 64 LEU B N 1
ATOM 2735 C CA . LEU B 1 64 ? 31.982 17.664 12.736 1.00 26.40 64 LEU B CA 1
ATOM 2736 C C . LEU B 1 64 ? 33.162 18.272 11.970 1.00 25.08 64 LEU B C 1
ATOM 2737 O O . LEU B 1 64 ? 33.707 19.290 12.356 1.00 25.25 64 LEU B O 1
ATOM 2742 N N . THR B 1 65 ? 33.554 17.607 10.897 1.00 25.30 65 THR B N 1
ATOM 2743 C CA . THR B 1 65 ? 34.714 18.023 10.095 1.00 25.04 65 THR B CA 1
ATOM 2744 C C . THR B 1 65 ? 34.431 19.358 9.429 1.00 26.04 65 THR B C 1
ATOM 2745 O O . THR B 1 65 ? 35.264 20.254 9.430 1.00 25.57 65 THR B O 1
ATOM 2749 N N . ASP B 1 66 ? 33.224 19.485 8.885 1.00 26.02 66 ASP B N 1
ATOM 2750 C CA . ASP B 1 66 ? 32.817 20.730 8.229 1.00 25.74 66 ASP B CA 1
ATOM 2751 C C . ASP B 1 66 ? 32.743 21.873 9.229 1.00 26.33 66 ASP B C 1
ATOM 2752 O O . ASP B 1 66 ? 33.106 22.998 8.910 1.00 26.09 66 ASP B O 1
ATOM 2757 N N . ALA B 1 67 ? 32.277 21.571 10.439 1.00 26.48 67 ALA B N 1
ATOM 2758 C CA . ALA B 1 67 ? 32.183 22.561 11.514 1.00 28.11 67 ALA B CA 1
ATOM 2759 C C . ALA B 1 67 ? 33.579 22.976 11.909 1.00 28.28 67 ALA B C 1
ATOM 2760 O O . ALA B 1 67 ? 33.832 24.146 12.158 1.00 28.74 67 ALA B O 1
ATOM 2762 N N . GLY B 1 68 ? 34.484 22.003 11.962 1.00 29.39 68 GLY B N 1
ATOM 2763 C CA . GLY B 1 68 ? 35.859 22.283 12.332 1.00 31.45 68 GLY B CA 1
ATOM 2764 C C . GLY B 1 68 ? 36.573 23.202 11.339 1.00 32.44 68 GLY B C 1
ATOM 2765 O O . GLY B 1 68 ? 37.581 23.822 11.683 1.00 34.07 68 GLY B O 1
ATOM 2766 N N . HIS B 1 69 ? 36.049 23.300 10.115 1.00 33.11 69 HIS B N 1
ATOM 2767 C CA . HIS B 1 69 ? 36.716 24.021 9.032 1.00 33.99 69 HIS B CA 1
ATOM 2768 C C . HIS B 1 69 ? 36.022 25.384 8.774 1.00 36.44 69 HIS B C 1
ATOM 2769 O O . HIS B 1 69 ? 36.377 26.096 7.831 1.00 36.54 69 HIS B O 1
ATOM 2776 N N . VAL B 1 70 ? 35.049 25.728 9.628 1.00 38.54 70 VAL B N 1
ATOM 2777 C CA . VAL B 1 70 ? 34.391 27.049 9.663 1.00 41.20 70 VAL B CA 1
ATOM 2778 C C . VAL B 1 70 ? 35.276 28.102 10.360 1.00 43.33 70 VAL B C 1
ATOM 2779 O O . VAL B 1 70 ? 35.416 29.216 9.841 1.00 43.55 70 VAL B O 1
ATOM 2783 N N . THR B 1 71 ? 35.803 27.777 11.552 1.00 45.27 71 THR B N 1
ATOM 2784 C CA . THR B 1 71 ? 37.041 28.409 12.108 1.00 48.78 71 THR B CA 1
ATOM 2785 C C . THR B 1 71 ? 37.051 29.878 12.614 1.00 50.72 71 THR B C 1
ATOM 2786 O O . THR B 1 71 ? 37.000 30.819 11.807 1.00 52.38 71 THR B O 1
ATOM 2787 N N . ASN B 1 72 ? 37.248 30.041 13.929 1.00 52.24 72 ASN B N 1
ATOM 2788 C CA . ASN B 1 72 ? 36.922 31.256 14.719 1.00 52.92 72 ASN B CA 1
ATOM 2789 C C . ASN B 1 72 ? 37.574 32.641 14.565 1.00 53.92 72 ASN B C 1
ATOM 2790 O O . ASN B 1 72 ? 38.686 32.793 14.038 1.00 54.11 72 ASN B O 1
ATOM 2791 N N . GLU B 1 73 ? 36.857 33.642 15.092 1.00 54.21 73 GLU B N 1
ATOM 2792 C CA . GLU B 1 73 ? 37.157 35.066 14.940 1.00 54.01 73 GLU B CA 1
ATOM 2793 C C . GLU B 1 73 ? 35.800 35.743 14.681 1.00 54.03 73 GLU B C 1
ATOM 2794 O O . GLU B 1 73 ? 35.572 36.356 13.619 1.00 54.81 73 GLU B O 1
ATOM 2795 N N . ARG B 1 74 ? 34.924 35.635 15.686 1.00 53.05 74 ARG B N 1
ATOM 2796 C CA . ARG B 1 74 ? 33.453 35.802 15.595 1.00 51.57 74 ARG B CA 1
ATOM 2797 C C . ARG B 1 74 ? 32.709 34.530 15.152 1.00 49.90 74 ARG B C 1
ATOM 2798 O O . ARG B 1 74 ? 31.666 34.208 15.730 1.00 50.20 74 ARG B O 1
ATOM 2806 N N . ARG B 1 75 ? 33.244 33.812 14.157 1.00 46.93 75 ARG B N 1
ATOM 2807 C CA . ARG B 1 75 ? 32.665 32.526 13.704 1.00 43.63 75 ARG B CA 1
ATOM 2808 C C . ARG B 1 75 ? 33.112 31.292 14.515 1.00 40.98 75 ARG B C 1
ATOM 2809 O O . ARG B 1 75 ? 34.164 30.711 14.218 1.00 42.11 75 ARG B O 1
ATOM 2811 N N . GLN B 1 76 ? 32.308 30.858 15.485 1.00 36.17 76 GLN B N 1
ATOM 2812 C CA . GLN B 1 76 ? 32.634 29.634 16.211 1.00 31.46 76 GLN B CA 1
ATOM 2813 C C . GLN B 1 76 ? 31.552 28.542 16.049 1.00 28.66 76 GLN B C 1
ATOM 2814 O O . GLN B 1 76 ? 30.588 28.502 16.802 1.00 27.82 76 GLN B O 1
ATOM 2820 N N . GLU B 1 77 ? 31.738 27.667 15.078 1.00 25.52 77 GLU B N 1
ATOM 2821 C CA . GLU B 1 77 ? 30.694 26.687 14.710 1.00 23.47 77 GLU B CA 1
ATOM 2822 C C . GLU B 1 77 ? 30.429 25.594 15.773 1.00 23.10 77 GLU B C 1
ATOM 2823 O O . GLU B 1 77 ? 29.311 25.064 15.858 1.00 21.14 77 GLU B O 1
ATOM 2829 N N . PHE B 1 78 ? 31.449 25.193 16.545 1.00 20.82 78 PHE B N 1
ATOM 2830 C CA . PHE B 1 78 ? 31.178 24.225 17.625 1.00 22.16 78 PHE B CA 1
ATOM 2831 C C . PHE B 1 78 ? 30.395 24.857 18.753 1.00 21.48 78 PHE B C 1
ATOM 2832 O O . PHE B 1 78 ? 29.574 24.200 19.380 1.00 21.73 78 PHE B O 1
ATOM 2840 N N . ILE B 1 79 ? 30.637 26.137 19.029 1.00 21.21 79 ILE B N 1
ATOM 2841 C CA . ILE B 1 79 ? 29.777 26.804 19.973 1.00 21.05 79 ILE B CA 1
ATOM 2842 C C . ILE B 1 79 ? 28.375 26.893 19.405 1.00 19.28 79 ILE B C 1
ATOM 2843 O O . ILE B 1 79 ? 27.416 26.671 20.114 1.00 18.99 79 ILE B O 1
ATOM 2848 N N . LEU B 1 80 ? 28.259 27.243 18.137 1.00 20.23 80 LEU B N 1
ATOM 2849 C CA . LEU B 1 80 ? 26.916 27.360 17.568 1.00 20.57 80 LEU B CA 1
ATOM 2850 C C . LEU B 1 80 ? 26.215 25.990 17.578 1.00 20.26 80 LEU B C 1
ATOM 2851 O O . LEU B 1 80 ? 25.015 25.901 17.831 1.00 18.80 80 LEU B O 1
ATOM 2856 N N . LEU B 1 81 ? 26.987 24.899 17.382 1.00 18.99 81 LEU B N 1
ATOM 2857 C CA . LEU B 1 81 ? 26.409 23.570 17.420 1.00 18.93 81 LEU B CA 1
ATOM 2858 C C . LEU B 1 81 ? 25.951 23.260 18.838 1.00 19.43 81 LEU B C 1
ATOM 2859 O O . LEU B 1 81 ? 24.843 22.731 19.034 1.00 19.04 81 LEU B O 1
ATOM 2864 N N . SER B 1 82 ? 26.792 23.598 19.825 1.00 19.15 82 SER B N 1
ATOM 2865 C CA . SER B 1 82 ? 26.380 23.452 21.203 1.00 18.86 82 SER B CA 1
ATOM 2866 C C . SER B 1 82 ? 25.109 24.269 21.477 1.00 19.55 82 SER B C 1
ATOM 2867 O O . SER B 1 82 ? 24.221 23.804 22.181 1.00 17.97 82 SER B O 1
ATOM 2870 N N . ASP B 1 83 ? 25.007 25.463 20.863 1.00 17.76 83 ASP B N 1
ATOM 2871 C CA . ASP B 1 83 ? 23.851 26.321 21.105 1.00 19.62 83 ASP B CA 1
ATOM 2872 C C . ASP B 1 83 ? 22.603 25.649 20.559 1.00 18.04 83 ASP B C 1
ATOM 2873 O O . ASP B 1 83 ? 21.590 25.526 21.270 1.00 16.48 83 ASP B O 1
ATOM 2878 N N . VAL B 1 84 ? 22.649 25.230 19.288 1.00 18.77 84 VAL B N 1
ATOM 2879 C CA . VAL B 1 84 ? 21.398 24.757 18.656 1.00 18.34 84 VAL B CA 1
ATOM 2880 C C . VAL B 1 84 ? 20.969 23.378 19.137 1.00 19.33 84 VAL B C 1
ATOM 2881 O O . VAL B 1 84 ? 19.853 22.977 18.860 1.00 18.71 84 VAL B O 1
ATOM 2885 N N . LEU B 1 85 ? 21.879 22.674 19.834 1.00 18.85 85 LEU B N 1
ATOM 2886 C CA . LEU B 1 85 ? 21.552 21.400 20.494 1.00 19.29 85 LEU B CA 1
ATOM 2887 C C . LEU B 1 85 ? 21.154 21.581 21.940 1.00 18.66 85 LEU B C 1
ATOM 2888 O O . LEU B 1 85 ? 20.842 20.601 22.626 1.00 18.65 85 LEU B O 1
ATOM 2893 N N . GLY B 1 86 ? 21.184 22.838 22.410 1.00 17.12 86 GLY B N 1
ATOM 2894 C CA . GLY B 1 86 ? 20.777 23.168 23.753 1.00 17.99 86 GLY B CA 1
ATOM 2895 C C . GLY B 1 86 ? 21.820 22.882 24.823 1.00 17.53 86 GLY B C 1
ATOM 2896 O O . GLY B 1 86 ? 21.579 23.113 26.015 1.00 18.13 86 GLY B O 1
ATOM 2897 N N . ALA B 1 87 ? 22.970 22.358 24.418 1.00 18.01 87 ALA B N 1
ATOM 2898 C CA . ALA B 1 87 ? 24.048 22.039 25.367 1.00 16.75 87 ALA B CA 1
ATOM 2899 C C . ALA B 1 87 ? 24.597 23.321 26.045 1.00 19.50 87 ALA B C 1
ATOM 2900 O O . ALA B 1 87 ? 24.899 23.289 27.223 1.00 19.03 87 ALA B O 1
ATOM 2902 N N . SER B 1 88 ? 24.670 24.438 25.325 1.00 18.89 88 SER B N 1
ATOM 2903 C CA . SER B 1 88 ? 25.135 25.690 25.929 1.00 18.71 88 SER B CA 1
ATOM 2904 C C . SER B 1 88 ? 24.165 26.141 27.009 1.00 20.50 88 SER B C 1
ATOM 2905 O O . SER B 1 88 ? 24.598 26.443 28.096 1.00 20.84 88 SER B O 1
ATOM 2908 N N . MET B 1 89 ? 22.858 26.176 26.710 1.00 19.02 89 MET B N 1
ATOM 2909 C CA . MET B 1 89 ? 21.907 26.669 27.682 1.00 19.24 89 MET B CA 1
ATOM 2910 C C . MET B 1 89 ? 21.776 25.705 28.830 1.00 17.74 89 MET B C 1
ATOM 2911 O O . MET B 1 89 ? 21.507 26.146 29.938 1.00 17.67 89 MET B O 1
ATOM 2916 N N . GLN B 1 90 ? 21.961 24.394 28.583 1.00 17.26 90 GLN B N 1
ATOM 2917 C CA . GLN B 1 90 ? 21.940 23.451 29.711 1.00 17.37 90 GLN B CA 1
ATOM 2918 C C . GLN B 1 90 ? 23.098 23.711 30.682 1.00 18.20 90 GLN B C 1
ATOM 2919 O O . GLN B 1 90 ? 22.919 23.628 31.922 1.00 19.09 90 GLN B O 1
ATOM 2925 N N . THR B 1 91 ? 24.275 24.007 30.145 1.00 18.53 91 THR B N 1
ATOM 2926 C CA . THR B 1 91 ? 25.451 24.305 30.961 1.00 19.19 91 THR B CA 1
ATOM 2927 C C . THR B 1 91 ? 25.216 25.569 31.773 1.00 18.88 91 THR B C 1
ATOM 2928 O O . THR B 1 91 ? 25.550 25.651 32.974 1.00 19.14 91 THR B O 1
ATOM 2932 N N . ILE B 1 92 ? 24.588 26.554 31.136 1.00 18.66 92 ILE B N 1
ATOM 2933 C CA . ILE B 1 92 ? 24.249 27.805 31.852 1.00 18.92 92 ILE B CA 1
ATOM 2934 C C . ILE B 1 92 ? 23.299 27.455 32.981 1.00 16.48 92 ILE B C 1
ATOM 2935 O O . ILE B 1 92 ? 23.516 27.849 34.142 1.00 17.90 92 ILE B O 1
ATOM 2940 N N . ALA B 1 93 ? 22.230 26.736 32.697 1.00 16.61 93 ALA B N 1
ATOM 2941 C CA . ALA B 1 93 ? 21.289 26.479 33.766 1.00 17.09 93 ALA B CA 1
ATOM 2942 C C . ALA B 1 93 ? 21.932 25.819 34.967 1.00 17.55 93 ALA B C 1
ATOM 2943 O O . ALA B 1 93 ? 21.661 26.173 36.125 1.00 18.90 93 ALA B O 1
ATOM 2945 N N . MET B 1 94 ? 22.737 24.799 34.694 1.00 19.53 94 MET B N 1
ATOM 2946 C CA . MET B 1 94 ? 23.239 23.994 35.814 1.00 19.89 94 MET B CA 1
ATOM 2947 C C . MET B 1 94 ? 24.220 24.819 36.668 1.00 20.47 94 MET B C 1
ATOM 2948 O O . MET B 1 94 ? 24.497 24.459 37.850 1.00 21.71 94 MET B O 1
ATOM 2953 N N . ASN B 1 95 ? 24.802 25.839 36.053 1.00 19.49 95 ASN B N 1
ATOM 2954 C CA . ASN B 1 95 ? 25.797 26.655 36.719 1.00 20.21 95 ASN B CA 1
ATOM 2955 C C . ASN B 1 95 ? 25.268 28.015 37.176 1.00 21.37 95 ASN B C 1
ATOM 2956 O O . ASN B 1 95 ? 26.035 28.848 37.694 1.00 21.40 95 ASN B O 1
ATOM 2961 N N . ASN B 1 96 ? 23.956 28.198 37.023 1.00 20.35 96 ASN B N 1
ATOM 2962 C CA . ASN B 1 96 ? 23.238 29.411 37.478 1.00 20.99 96 ASN B CA 1
ATOM 2963 C C . ASN B 1 96 ? 21.910 28.908 38.071 1.00 21.21 96 ASN B C 1
ATOM 2964 O O . ASN B 1 96 ? 20.798 29.161 37.547 1.00 21.19 96 ASN B O 1
ATOM 2969 N N . GLU B 1 97 ? 22.042 28.126 39.125 1.00 21.72 97 GLU B N 1
ATOM 2970 C CA . GLU B 1 97 ? 20.867 27.414 39.611 1.00 22.85 97 GLU B CA 1
ATOM 2971 C C . GLU B 1 97 ? 19.855 28.347 40.262 1.00 21.82 97 GLU B C 1
ATOM 2972 O O . GLU B 1 97 ? 20.170 29.445 40.668 1.00 21.15 97 GLU B O 1
ATOM 2978 N N . ALA B 1 98 ? 18.626 27.854 40.316 1.00 22.19 98 ALA B N 1
ATOM 2979 C CA . ALA B 1 98 ? 17.513 28.582 40.914 1.00 22.25 98 ALA B CA 1
ATOM 2980 C C . ALA B 1 98 ? 17.891 28.965 42.337 1.00 22.11 98 ALA B C 1
ATOM 2981 O O . ALA B 1 98 ? 18.438 28.134 43.104 1.00 24.15 98 ALA B O 1
ATOM 2983 N N . HIS B 1 99 ? 17.594 30.211 42.668 1.00 22.59 99 HIS B N 1
ATOM 2984 C CA . HIS B 1 99 ? 17.840 30.794 43.999 1.00 23.52 99 HIS B CA 1
ATOM 2985 C C . HIS B 1 99 ? 16.750 31.856 44.216 1.00 23.18 99 HIS B C 1
ATOM 2986 O O . HIS B 1 99 ? 16.846 32.963 43.736 1.00 24.18 99 HIS B O 1
ATOM 2993 N N . GLY B 1 100 ? 15.676 31.494 44.924 1.00 25.14 100 GLY B N 1
ATOM 2994 C CA . GLY B 1 100 ? 14.525 32.376 45.025 1.00 24.46 100 GLY B CA 1
ATOM 2995 C C . GLY B 1 100 ? 14.090 32.894 43.687 1.00 24.14 100 GLY B C 1
ATOM 2996 O O . GLY B 1 100 ? 14.029 32.127 42.707 1.00 25.30 100 GLY B O 1
ATOM 2997 N N . ASP B 1 101 ? 13.833 34.190 43.584 1.00 24.68 101 ASP B N 1
ATOM 2998 C CA . ASP B 1 101 ? 13.390 34.714 42.302 1.00 24.55 101 ASP B CA 1
ATOM 2999 C C . ASP B 1 101 ? 14.531 35.351 41.517 1.00 23.49 101 ASP B C 1
ATOM 3000 O O . ASP B 1 101 ? 14.316 36.267 40.718 1.00 23.62 101 ASP B O 1
ATOM 3005 N N . ALA B 1 102 ? 15.747 34.887 41.780 1.00 22.60 102 ALA B N 1
ATOM 3006 C CA . ALA B 1 102 ? 16.891 35.345 40.982 1.00 20.50 102 ALA B CA 1
ATOM 3007 C C . ALA B 1 102 ? 16.547 35.208 39.499 1.00 19.58 102 ALA B C 1
ATOM 3008 O O . ALA B 1 102 ? 16.066 34.145 39.055 1.00 20.88 102 ALA B O 1
ATOM 3010 N N . THR B 1 103 ? 16.747 36.268 38.747 1.00 18.69 103 THR B N 1
ATOM 3011 C CA . THR B 1 103 ? 16.559 36.276 37.281 1.00 18.18 103 THR B CA 1
ATOM 3012 C C . THR B 1 103 ? 17.320 35.117 36.596 1.00 18.62 103 THR B C 1
ATOM 3013 O O . THR B 1 103 ? 18.468 34.805 36.967 1.00 18.52 103 THR B O 1
ATOM 3017 N N . GLU B 1 104 ? 16.696 34.476 35.609 1.00 18.81 104 GLU B N 1
ATOM 3018 C CA . GLU B 1 104 ? 17.334 33.340 34.942 1.00 19.54 104 GLU B CA 1
ATOM 3019 C C . GLU B 1 104 ? 18.390 33.802 33.951 1.00 20.18 104 GLU B C 1
ATOM 3020 O O . GLU B 1 104 ? 18.200 34.835 33.302 1.00 20.05 104 GLU B O 1
ATOM 3026 N N . ALA B 1 105 ? 19.503 33.049 33.887 1.00 19.79 105 ALA B N 1
ATOM 3027 C CA . ALA B 1 105 ? 20.628 33.376 33.025 1.00 19.27 105 ALA B CA 1
ATOM 3028 C C . ALA B 1 105 ? 20.522 32.717 31.663 1.00 19.84 105 ALA B C 1
ATOM 3029 O O . ALA B 1 105 ? 19.747 31.772 31.461 1.00 19.97 105 ALA B O 1
ATOM 3031 N N . THR B 1 106 ? 21.294 33.254 30.737 1.00 19.58 106 THR B N 1
ATOM 3032 C CA . THR B 1 106 ? 21.377 32.685 29.391 1.00 19.81 106 THR B CA 1
ATOM 3033 C C . THR B 1 106 ? 22.836 32.763 28.964 1.00 20.41 106 THR B C 1
ATOM 3034 O O . THR B 1 106 ? 23.705 33.261 29.689 1.00 20.15 106 THR B O 1
ATOM 3038 N N . VAL B 1 107 ? 23.084 32.286 27.749 1.00 20.99 107 VAL B N 1
ATOM 3039 C CA . VAL B 1 107 ? 24.378 32.479 27.069 1.00 21.55 107 VAL B CA 1
ATOM 3040 C C . VAL B 1 107 ? 24.639 33.977 26.756 1.00 22.01 107 VAL B C 1
ATOM 3041 O O . VAL B 1 107 ? 23.706 34.785 26.700 1.00 22.39 107 VAL B O 1
ATOM 3045 N N . PHE B 1 108 ? 25.897 34.346 26.521 1.00 21.75 108 PHE B N 1
ATOM 3046 C CA . PHE B 1 108 ? 26.224 35.685 26.003 1.00 22.19 108 PHE B CA 1
ATOM 3047 C C . PHE B 1 108 ? 25.837 35.849 24.506 1.00 23.47 108 PHE B C 1
ATOM 3048 O O . PHE B 1 108 ? 25.417 36.936 24.046 1.00 24.19 108 PHE B O 1
ATOM 3056 N N . GLY B 1 109 ? 25.981 34.760 23.744 1.00 23.41 109 GLY B N 1
ATOM 3057 C CA . GLY B 1 109 ? 26.033 34.885 22.299 1.00 24.23 109 GLY B CA 1
ATOM 3058 C C . GLY B 1 109 ? 27.375 35.523 21.914 1.00 24.92 109 GLY B C 1
ATOM 3059 O O . GLY B 1 109 ? 28.221 35.809 22.768 1.00 24.83 109 GLY B O 1
ATOM 3060 N N . PRO B 1 110 ? 27.589 35.736 20.625 1.00 25.43 110 PRO B N 1
ATOM 3061 C CA . PRO B 1 110 ? 28.925 36.084 20.136 1.00 26.03 110 PRO B CA 1
ATOM 3062 C C . PRO B 1 110 ? 29.199 37.586 20.081 1.00 26.45 110 PRO B C 1
ATOM 3063 O O . PRO B 1 110 ? 30.320 37.966 19.732 1.00 26.59 110 PRO B O 1
ATOM 3067 N N . PHE B 1 111 ? 28.227 38.421 20.476 1.00 25.31 111 PHE B N 1
ATOM 3068 C CA . PHE B 1 111 ? 28.311 39.854 20.192 1.00 26.95 111 PHE B CA 1
ATOM 3069 C C . PHE B 1 111 ? 28.500 40.755 21.404 1.00 26.89 111 PHE B C 1
ATOM 3070 O O . PHE B 1 111 ? 28.211 41.945 21.332 1.00 27.77 111 PHE B O 1
ATOM 3078 N N . PHE B 1 112 ? 28.999 40.205 22.507 1.00 27.12 112 PHE B N 1
ATOM 3079 C CA . PHE B 1 112 ? 29.291 41.095 23.626 1.00 28.80 112 PHE B CA 1
ATOM 3080 C C . PHE B 1 112 ? 30.657 41.742 23.340 1.00 30.48 112 PHE B C 1
ATOM 3081 O O . PHE B 1 112 ? 31.576 41.079 22.818 1.00 30.11 112 PHE B O 1
ATOM 3089 N N . VAL B 1 113 ? 30.773 43.020 23.705 1.00 31.14 113 VAL B N 1
ATOM 3090 C CA . VAL B 1 113 ? 31.958 43.814 23.490 1.00 33.45 113 VAL B CA 1
ATOM 3091 C C . VAL B 1 113 ? 32.419 44.433 24.810 1.00 34.29 113 VAL B C 1
ATOM 3092 O O . VAL B 1 113 ? 31.625 45.074 25.514 1.00 34.42 113 VAL B O 1
ATOM 3096 N N . GLU B 1 114 ? 33.691 44.219 25.128 1.00 34.86 114 GLU B N 1
ATOM 3097 C CA . GLU B 1 114 ? 34.374 44.928 26.199 1.00 36.57 114 GLU B CA 1
ATOM 3098 C C . GLU B 1 114 ? 34.555 46.407 25.842 1.00 35.69 114 GLU B C 1
ATOM 3099 O O . GLU B 1 114 ? 34.693 46.748 24.674 1.00 37.05 114 GLU B O 1
ATOM 3105 N N . GLY B 1 115 ? 34.506 47.285 26.839 1.00 35.51 115 GLY B N 1
ATOM 3106 C CA . GLY B 1 115 ? 34.621 48.726 26.619 1.00 33.56 115 GLY B CA 1
ATOM 3107 C C . GLY B 1 115 ? 33.411 49.492 26.105 1.00 33.10 115 GLY B C 1
ATOM 3108 O O . GLY B 1 115 ? 33.571 50.556 25.471 1.00 32.44 115 GLY B O 1
ATOM 3109 N N . SER B 1 116 ? 32.188 49.007 26.355 1.00 31.21 116 SER B N 1
ATOM 3110 C CA . SER B 1 116 ? 30.987 49.723 25.870 1.00 31.46 116 SER B CA 1
ATOM 3111 C C . SER B 1 116 ? 30.966 51.154 26.427 1.00 31.06 116 SER B C 1
ATOM 3112 O O . SER B 1 116 ? 31.549 51.392 27.481 1.00 31.69 116 SER B O 1
ATOM 3115 N N . PRO B 1 117 ? 30.281 52.088 25.766 1.00 31.47 117 PRO B N 1
ATOM 3116 C CA . PRO B 1 117 ? 30.170 53.460 26.299 1.00 31.89 117 PRO B CA 1
ATOM 3117 C C . PRO B 1 117 ? 29.349 53.556 27.599 1.00 32.60 117 PRO B C 1
ATOM 3118 O O . PRO B 1 117 ? 28.379 52.821 27.754 1.00 31.81 117 PRO B O 1
ATOM 3122 N N . ARG B 1 118 ? 29.750 54.457 28.501 1.00 32.77 118 ARG B N 1
ATOM 3123 C CA . ARG B 1 118 ? 29.005 54.733 29.730 1.00 34.03 118 ARG B CA 1
ATOM 3124 C C . ARG B 1 118 ? 27.889 55.698 29.387 1.00 33.84 118 ARG B C 1
ATOM 3125 O O . ARG B 1 118 ? 28.111 56.666 28.655 1.00 34.98 118 ARG B O 1
ATOM 3133 N N . ILE B 1 119 ? 26.670 55.397 29.826 1.00 33.33 119 ILE B N 1
ATOM 3134 C CA . ILE B 1 119 ? 25.583 56.365 29.758 1.00 32.40 119 ILE B CA 1
ATOM 3135 C C . ILE B 1 119 ? 25.112 56.618 31.198 1.00 32.93 119 ILE B C 1
ATOM 3136 O O . ILE B 1 119 ? 25.447 55.853 32.100 1.00 31.26 119 ILE B O 1
ATOM 3141 N N . GLU B 1 120 ? 24.390 57.719 31.409 1.00 33.62 120 GLU B N 1
ATOM 3142 C CA . GLU B 1 120 ? 23.764 57.977 32.697 1.00 34.61 120 GLU B CA 1
ATOM 3143 C C . GLU B 1 120 ? 22.452 57.263 32.590 1.00 33.92 120 GLU B C 1
ATOM 3144 O O . GLU B 1 120 ? 21.951 57.041 31.481 1.00 33.30 120 GLU B O 1
ATOM 3150 N N . SER B 1 121 ? 21.863 56.923 33.727 1.00 33.47 121 SER B N 1
ATOM 3151 C CA . SER B 1 121 ? 20.494 56.461 33.720 1.00 32.32 121 SER B CA 1
ATOM 3152 C C . SER B 1 121 ? 19.588 57.513 33.064 1.00 32.76 121 SER B C 1
ATOM 3153 O O . SER B 1 121 ? 19.695 58.721 33.344 1.00 32.09 121 SER B O 1
ATOM 3156 N N . GLY B 1 122 ? 18.728 57.050 32.158 1.00 32.13 122 GLY B N 1
ATOM 3157 C CA . GLY B 1 122 ? 17.914 57.915 31.343 1.00 31.95 122 GLY B CA 1
ATOM 3158 C C . GLY B 1 122 ? 18.556 58.268 30.005 1.00 32.07 122 GLY B C 1
ATOM 3159 O O . GLY B 1 122 ? 17.906 58.901 29.178 1.00 32.31 122 GLY B O 1
ATOM 3160 N N . GLY B 1 123 ? 19.828 57.886 29.815 1.00 31.57 123 GLY B N 1
ATOM 3161 C CA . GLY B 1 123 ? 20.553 58.085 28.560 1.00 31.39 123 GLY B CA 1
ATOM 3162 C C . GLY B 1 123 ? 20.021 57.243 27.401 1.00 31.03 123 GLY B C 1
ATOM 3163 O O . GLY B 1 123 ? 18.934 56.675 27.501 1.00 29.86 123 GLY B O 1
ATOM 3164 N N . ASP B 1 124 ? 20.765 57.209 26.296 1.00 31.74 124 ASP B N 1
ATOM 3165 C CA . ASP B 1 124 ? 20.344 56.491 25.075 1.00 32.02 124 ASP B CA 1
ATOM 3166 C C . ASP B 1 124 ? 21.460 55.590 24.574 1.00 31.75 124 ASP B C 1
ATOM 3167 O O . ASP B 1 124 ? 22.596 56.023 24.402 1.00 31.83 124 ASP B O 1
ATOM 3172 N N . ILE B 1 125 ? 21.145 54.320 24.340 1.00 31.00 125 ILE B N 1
ATOM 3173 C CA . ILE B 1 125 ? 22.171 53.389 23.896 1.00 29.81 125 ILE B CA 1
ATOM 3174 C C . ILE B 1 125 ? 22.221 53.300 22.374 1.00 30.36 125 ILE B C 1
ATOM 3175 O O . ILE B 1 125 ? 23.176 52.750 21.847 1.00 28.97 125 ILE B O 1
ATOM 3180 N N . ALA B 1 126 ? 21.205 53.834 21.686 1.00 31.14 126 ALA B N 1
ATOM 3181 C CA . ALA B 1 126 ? 21.110 53.699 20.209 1.00 32.82 126 ALA B CA 1
ATOM 3182 C C . ALA B 1 126 ? 22.390 54.087 19.465 1.00 33.56 126 ALA B C 1
ATOM 3183 O O . ALA B 1 126 ? 22.912 53.301 18.660 1.00 32.59 126 ALA B O 1
ATOM 3185 N N . GLY B 1 127 ? 22.903 55.283 19.734 1.00 34.27 127 GLY B N 1
ATOM 3186 C CA . GLY B 1 127 ? 24.155 55.727 19.127 1.00 35.98 127 GLY B CA 1
ATOM 3187 C C . GLY B 1 127 ? 24.228 55.607 17.606 1.00 37.18 127 GLY B C 1
ATOM 3188 O O . GLY B 1 127 ? 25.304 55.265 17.047 1.00 37.85 127 GLY B O 1
ATOM 3189 N N . GLY B 1 128 ? 23.083 55.844 16.959 1.00 37.57 128 GLY B N 1
ATOM 3190 C CA . GLY B 1 128 ? 22.960 55.886 15.510 1.00 38.89 128 GLY B CA 1
ATOM 3191 C C . GLY B 1 128 ? 22.212 54.705 14.934 1.00 40.11 128 GLY B C 1
ATOM 3192 O O . GLY B 1 128 ? 21.957 54.657 13.715 1.00 40.34 128 GLY B O 1
ATOM 3193 N N . ALA B 1 129 ? 21.845 53.750 15.795 1.00 39.98 129 ALA B N 1
ATOM 3194 C CA . ALA B 1 129 ? 21.179 52.520 15.358 1.00 40.13 129 ALA B CA 1
ATOM 3195 C C . ALA B 1 129 ? 19.728 52.772 14.952 1.00 40.77 129 ALA B C 1
ATOM 3196 O O . ALA B 1 129 ? 19.000 53.526 15.620 1.00 40.42 129 ALA B O 1
ATOM 3198 N N . ALA B 1 130 ? 19.313 52.157 13.845 1.00 40.35 130 ALA B N 1
ATOM 3199 C CA . ALA B 1 130 ? 17.957 52.347 13.337 1.00 40.68 130 ALA B CA 1
ATOM 3200 C C . ALA B 1 130 ? 16.948 51.501 14.090 1.00 40.64 130 ALA B C 1
ATOM 3201 O O . ALA B 1 130 ? 17.261 50.394 14.539 1.00 41.30 130 ALA B O 1
ATOM 3203 N N . GLY B 1 131 ? 15.729 52.020 14.217 1.00 40.31 131 GLY B N 1
ATOM 3204 C CA . GLY B 1 131 ? 14.644 51.303 14.873 1.00 39.86 131 GLY B CA 1
ATOM 3205 C C . GLY B 1 131 ? 13.770 52.179 15.761 1.00 39.23 131 GLY B C 1
ATOM 3206 O O . GLY B 1 131 ? 14.123 53.317 16.058 1.00 39.57 131 GLY B O 1
ATOM 3207 N N . GLU B 1 132 ? 12.625 51.638 16.159 1.00 38.26 132 GLU B N 1
ATOM 3208 C CA . GLU B 1 132 ? 11.703 52.275 17.095 1.00 37.86 132 GLU B CA 1
ATOM 3209 C C . GLU B 1 132 ? 12.332 52.493 18.486 1.00 36.75 132 GLU B C 1
ATOM 3210 O O . GLU B 1 132 ? 12.827 51.545 19.114 1.00 36.79 132 GLU B O 1
ATOM 3216 N N . PRO B 1 133 ? 12.306 53.733 18.980 1.00 35.61 133 PRO B N 1
ATOM 3217 C CA . PRO B 1 133 ? 12.754 53.998 20.348 1.00 33.98 133 PRO B CA 1
ATOM 3218 C C . PRO B 1 133 ? 11.984 53.161 21.355 1.00 32.89 133 PRO B C 1
ATOM 3219 O O . PRO B 1 133 ? 10.756 52.986 21.278 1.00 32.19 133 PRO B O 1
ATOM 3223 N N . CYS B 1 134 ? 12.728 52.629 22.322 1.00 31.67 134 CYS B N 1
ATOM 3224 C CA . CYS B 1 134 ? 12.116 51.824 23.367 1.00 30.40 134 CYS B CA 1
ATOM 3225 C C . CYS B 1 134 ? 12.681 52.195 24.736 1.00 29.38 134 CYS B C 1
ATOM 3226 O O . CYS B 1 134 ? 13.888 52.154 24.964 1.00 30.19 134 CYS B O 1
ATOM 3229 N N . TRP B 1 135 ? 11.778 52.561 25.636 1.00 29.05 135 TRP B N 1
ATOM 3230 C CA . TRP B 1 135 ? 12.145 52.933 27.005 1.00 28.05 135 TRP B CA 1
ATOM 3231 C C . TRP B 1 135 ? 12.161 51.669 27.836 1.00 26.24 135 TRP B C 1
ATOM 3232 O O . TRP B 1 135 ? 11.147 50.974 27.945 1.00 25.82 135 TRP B O 1
ATOM 3243 N N . VAL B 1 136 ? 13.322 51.372 28.409 1.00 25.72 136 VAL B N 1
ATOM 3244 C CA . VAL B 1 136 ? 13.469 50.232 29.303 1.00 23.63 136 VAL B CA 1
ATOM 3245 C C . VAL B 1 136 ? 13.705 50.754 30.718 1.00 24.62 136 VAL B C 1
ATOM 3246 O O . VAL B 1 136 ? 14.551 51.593 30.926 1.00 25.25 136 VAL B O 1
ATOM 3250 N N . GLU B 1 137 ? 12.998 50.223 31.706 1.00 25.71 137 GLU B N 1
ATOM 3251 C CA . GLU B 1 137 ? 13.242 50.699 33.071 1.00 25.76 137 GLU B CA 1
ATOM 3252 C C . GLU B 1 137 ? 12.985 49.583 34.042 1.00 25.13 137 GLU B C 1
ATOM 3253 O O . GLU B 1 137 ? 12.334 48.608 33.690 1.00 24.76 137 GLU B O 1
ATOM 3259 N N . GLY B 1 138 ? 13.494 49.725 35.271 1.00 23.41 138 GLY B N 1
ATOM 3260 C CA . GLY B 1 138 ? 13.260 48.737 36.298 1.00 24.61 138 GLY B CA 1
ATOM 3261 C C . GLY B 1 138 ? 14.157 48.939 37.490 1.00 24.57 138 GLY B C 1
ATOM 3262 O O . GLY B 1 138 ? 14.789 49.993 37.614 1.00 24.64 138 GLY B O 1
ATOM 3263 N N . THR B 1 139 ? 14.210 47.937 38.361 1.00 24.28 139 THR B N 1
ATOM 3264 C CA . THR B 1 139 ? 15.053 47.981 39.539 1.00 24.61 139 THR B CA 1
ATOM 3265 C C . THR B 1 139 ? 15.891 46.724 39.631 1.00 23.96 139 THR B C 1
ATOM 3266 O O . THR B 1 139 ? 15.467 45.653 39.165 1.00 26.23 139 THR B O 1
ATOM 3270 N N . VAL B 1 140 ? 17.096 46.860 40.159 1.00 21.96 140 VAL B N 1
ATOM 3271 C CA . VAL B 1 140 ? 17.966 45.732 40.488 1.00 22.04 140 VAL B CA 1
ATOM 3272 C C . VAL B 1 140 ? 17.832 45.542 41.988 1.00 21.61 140 VAL B C 1
ATOM 3273 O O . VAL B 1 140 ? 17.995 46.528 42.756 1.00 22.68 140 VAL B O 1
ATOM 3277 N N . THR B 1 141 ? 17.394 44.348 42.398 1.00 21.52 141 THR B N 1
ATOM 3278 C CA . THR B 1 141 ? 17.379 43.962 43.807 1.00 21.14 141 THR B CA 1
ATOM 3279 C C . THR B 1 141 ? 18.174 42.690 44.028 1.00 21.94 141 THR B C 1
ATOM 3280 O O . THR B 1 141 ? 18.577 42.040 43.066 1.00 22.44 141 THR B O 1
ATOM 3284 N N . ASP B 1 142 ? 18.386 42.324 45.295 1.00 22.70 142 ASP B N 1
ATOM 3285 C CA . ASP B 1 142 ? 18.870 40.988 45.649 1.00 21.69 142 ASP B CA 1
ATOM 3286 C C . ASP B 1 142 ? 17.720 40.046 45.994 1.00 22.56 142 ASP B C 1
ATOM 3287 O O . ASP B 1 142 ? 16.550 40.454 45.932 1.00 21.96 142 ASP B O 1
ATOM 3292 N N . THR B 1 143 ? 18.040 38.789 46.318 1.00 22.34 143 THR B N 1
ATOM 3293 C CA . THR B 1 143 ? 16.999 37.770 46.514 1.00 22.92 143 THR B CA 1
ATOM 3294 C C . THR B 1 143 ? 16.227 37.905 47.821 1.00 24.77 143 THR B C 1
ATOM 3295 O O . THR B 1 143 ? 15.240 37.168 48.043 1.00 24.60 143 THR B O 1
ATOM 3299 N N . ASP B 1 144 ? 16.637 38.872 48.650 1.00 25.56 144 ASP B N 1
ATOM 3300 C CA . ASP B 1 144 ? 15.837 39.286 49.812 1.00 27.17 144 ASP B CA 1
ATOM 3301 C C . ASP B 1 144 ? 15.043 40.581 49.572 1.00 27.55 144 ASP B C 1
ATOM 3302 O O . ASP B 1 144 ? 14.343 41.093 50.474 1.00 27.21 144 ASP B O 1
ATOM 3307 N N . GLY B 1 145 ? 15.140 41.132 48.367 1.00 26.85 145 GLY B N 1
ATOM 3308 C CA . GLY B 1 145 ? 14.389 42.314 48.014 1.00 26.70 145 GLY B CA 1
ATOM 3309 C C . GLY B 1 145 ? 15.036 43.658 48.310 1.00 26.10 145 GLY B C 1
ATOM 3310 O O . GLY B 1 145 ? 14.389 44.700 48.149 1.00 25.00 145 GLY B O 1
ATOM 3311 N N . ASN B 1 146 ? 16.302 43.648 48.715 1.00 24.90 146 ASN B N 1
ATOM 3312 C CA . ASN B 1 146 ? 17.035 44.896 48.929 1.00 24.19 146 ASN B CA 1
ATOM 3313 C C . ASN B 1 146 ? 17.475 45.456 47.581 1.00 24.65 146 ASN B C 1
ATOM 3314 O O . ASN B 1 146 ? 18.033 44.697 46.774 1.00 24.01 146 ASN B O 1
ATOM 3319 N N . PRO B 1 147 ? 17.263 46.748 47.346 1.00 24.06 147 PRO B N 1
ATOM 3320 C CA . PRO B 1 147 ? 17.761 47.400 46.119 1.00 23.94 147 PRO B CA 1
ATOM 3321 C C . PRO B 1 147 ? 19.259 47.214 46.089 1.00 23.65 147 PRO B C 1
ATOM 3322 O O . PRO B 1 147 ? 19.907 47.136 47.178 1.00 24.38 147 PRO B O 1
ATOM 3326 N N . VAL B 1 148 ? 19.798 47.025 44.881 1.00 23.08 148 VAL B N 1
ATOM 3327 C CA . VAL B 1 148 ? 21.251 46.926 44.685 1.00 23.00 148 VAL B CA 1
ATOM 3328 C C . VAL B 1 148 ? 21.725 48.197 43.959 1.00 24.23 148 VAL B C 1
ATOM 3329 O O . VAL B 1 148 ? 21.590 48.318 42.749 1.00 23.22 148 VAL B O 1
ATOM 3333 N N . PRO B 1 149 ? 22.255 49.161 44.712 1.00 25.19 149 PRO B N 1
ATOM 3334 C CA . PRO B 1 149 ? 22.793 50.389 44.113 1.00 25.40 149 PRO B CA 1
ATOM 3335 C C . PRO B 1 149 ? 24.135 50.141 43.435 1.00 25.34 149 PRO B C 1
ATOM 3336 O O . PRO B 1 149 ? 24.846 49.191 43.799 1.00 26.24 149 PRO B O 1
ATOM 3340 N N . ASP B 1 150 ? 24.439 50.951 42.428 1.00 26.88 150 ASP B N 1
ATOM 3341 C CA . ASP B 1 150 ? 25.726 50.876 41.697 1.00 28.67 150 ASP B CA 1
ATOM 3342 C C . ASP B 1 150 ? 26.041 49.543 41.005 1.00 28.38 150 ASP B C 1
ATOM 3343 O O . ASP B 1 150 ? 27.222 49.231 40.761 1.00 29.10 150 ASP B O 1
ATOM 3348 N N . ALA B 1 151 ? 25.005 48.762 40.696 1.00 27.95 151 ALA B N 1
ATOM 3349 C CA . ALA B 1 151 ? 25.188 47.550 39.872 1.00 26.89 151 ALA B CA 1
ATOM 3350 C C . ALA B 1 151 ? 25.497 48.008 38.457 1.00 26.03 151 ALA B C 1
ATOM 3351 O O . ALA B 1 151 ? 24.858 48.946 37.953 1.00 26.02 151 ALA B O 1
ATOM 3353 N N . ARG B 1 152 ? 26.488 47.365 37.848 1.00 25.60 152 ARG B N 1
ATOM 3354 C CA . ARG B 1 152 ? 26.923 47.650 36.492 1.00 25.71 152 ARG B CA 1
ATOM 3355 C C . ARG B 1 152 ? 26.089 46.828 35.511 1.00 24.62 152 ARG B C 1
ATOM 3356 O O . ARG B 1 152 ? 26.166 45.599 35.496 1.00 24.98 152 ARG B O 1
ATOM 3364 N N . ILE B 1 153 ? 25.286 47.540 34.731 1.00 23.95 153 ILE B N 1
ATOM 3365 C CA . ILE B 1 153 ? 24.365 46.970 33.760 1.00 23.94 153 ILE B CA 1
ATOM 3366 C C . ILE B 1 153 ? 24.907 47.212 32.339 1.00 24.09 153 ILE B C 1
ATOM 3367 O O . ILE B 1 153 ? 24.960 48.353 31.871 1.00 25.37 153 ILE B O 1
ATOM 3372 N N . GLU B 1 154 ? 25.281 46.128 31.666 1.00 23.48 154 GLU B N 1
ATOM 3373 C CA . GLU B 1 154 ? 25.612 46.142 30.227 1.00 22.71 154 GLU B CA 1
ATOM 3374 C C . GLU B 1 154 ? 24.402 45.714 29.456 1.00 22.97 154 GLU B C 1
ATOM 3375 O O . GLU B 1 154 ? 23.691 44.795 29.854 1.00 23.16 154 GLU B O 1
ATOM 3381 N N . VAL B 1 155 ? 24.156 46.396 28.348 1.00 22.59 155 VAL B N 1
ATOM 3382 C CA . VAL B 1 155 ? 23.056 46.078 27.485 1.00 22.13 155 VAL B CA 1
ATOM 3383 C C . VAL B 1 155 ? 23.564 46.159 26.038 1.00 23.87 155 VAL B C 1
ATOM 3384 O O . VAL B 1 155 ? 24.379 47.067 25.699 1.00 24.71 155 VAL B O 1
ATOM 3388 N N . TRP B 1 156 ? 23.092 45.239 25.191 1.00 23.47 156 TRP B N 1
ATOM 3389 C CA . TRP B 1 156 ? 23.449 45.300 23.757 1.00 22.97 156 TRP B CA 1
ATOM 3390 C C . TRP B 1 156 ? 22.330 44.671 22.969 1.00 23.56 156 TRP B C 1
ATOM 3391 O O . TRP B 1 156 ? 21.613 43.816 23.476 1.00 23.86 156 TRP B O 1
ATOM 3402 N N . GLU B 1 157 ? 22.155 45.099 21.730 1.00 23.35 157 GLU B N 1
ATOM 3403 C CA . GLU B 1 157 ? 21.097 44.514 20.907 1.00 23.53 157 GLU B CA 1
ATOM 3404 C C . GLU B 1 157 ? 21.410 44.785 19.439 1.00 24.85 157 GLU B C 1
ATOM 3405 O O . GLU B 1 157 ? 22.199 45.664 19.127 1.00 24.66 157 GLU B O 1
ATOM 3411 N N . ALA B 1 158 ? 20.769 44.024 18.568 1.00 25.41 158 ALA B N 1
ATOM 3412 C CA . ALA B 1 158 ? 20.788 44.241 17.115 1.00 27.34 158 ALA B CA 1
ATOM 3413 C C . ALA B 1 158 ? 19.909 45.433 16.722 1.00 28.39 158 ALA B C 1
ATOM 3414 O O . ALA B 1 158 ? 18.904 45.726 17.391 1.00 28.44 158 ALA B O 1
ATOM 3416 N N . ASP B 1 159 ? 20.260 46.088 15.612 1.00 30.16 159 ASP B N 1
ATOM 3417 C CA . ASP B 1 159 ? 19.431 47.159 15.064 1.00 31.53 159 ASP B CA 1
ATOM 3418 C C . ASP B 1 159 ? 18.255 46.614 14.225 1.00 32.56 159 ASP B C 1
ATOM 3419 O O . ASP B 1 159 ? 18.017 45.392 14.168 1.00 32.81 159 ASP B O 1
ATOM 3424 N N . ASP B 1 160 ? 17.526 47.519 13.575 1.00 33.21 160 ASP B N 1
ATOM 3425 C CA . ASP B 1 160 ? 16.374 47.160 12.763 1.00 35.50 160 ASP B CA 1
ATOM 3426 C C . ASP B 1 160 ? 16.681 46.252 11.568 1.00 34.56 160 ASP B C 1
ATOM 3427 O O . ASP B 1 160 ? 15.767 45.602 11.063 1.00 35.80 160 ASP B O 1
ATOM 3432 N N . ASP B 1 161 ? 17.947 46.181 11.149 1.00 34.37 161 ASP B N 1
ATOM 3433 C CA . ASP B 1 161 ? 18.348 45.292 10.050 1.00 34.58 161 ASP B CA 1
ATOM 3434 C C . ASP B 1 161 ? 18.863 43.964 10.580 1.00 33.59 161 ASP B C 1
ATOM 3435 O O . ASP B 1 161 ? 19.393 43.143 9.807 1.00 33.57 161 ASP B O 1
ATOM 3440 N N . GLY B 1 162 ? 18.731 43.769 11.899 1.00 32.19 162 GLY B N 1
ATOM 3441 C CA . GLY B 1 162 ? 19.245 42.591 12.562 1.00 30.43 162 GLY B CA 1
ATOM 3442 C C . GLY B 1 162 ? 20.744 42.521 12.678 1.00 30.30 162 GLY B C 1
ATOM 3443 O O . GLY B 1 162 ? 21.296 41.423 12.795 1.00 29.40 162 GLY B O 1
ATOM 3444 N N . PHE B 1 163 ? 21.434 43.661 12.653 1.00 29.81 163 PHE B N 1
ATOM 3445 C CA . PHE B 1 163 ? 22.882 43.617 12.837 1.00 30.40 163 PHE B CA 1
ATOM 3446 C C . PHE B 1 163 ? 23.353 44.279 14.160 1.00 30.27 163 PHE B C 1
ATOM 3447 O O . PHE B 1 163 ? 22.810 45.326 14.560 1.00 30.59 163 PHE B O 1
ATOM 3455 N N . TYR B 1 164 ? 24.351 43.657 14.797 1.00 29.38 164 TYR B N 1
ATOM 3456 C CA . TYR B 1 164 ? 25.072 44.265 15.902 1.00 29.80 164 TYR B CA 1
ATOM 3457 C C . TYR B 1 164 ? 26.163 45.180 15.341 1.00 31.07 164 TYR B C 1
ATOM 3458 O O . TYR B 1 164 ? 26.723 44.916 14.259 1.00 31.60 164 TYR B O 1
ATOM 3467 N N . ASP B 1 165 ? 26.478 46.241 16.077 1.00 30.96 165 ASP B N 1
ATOM 3468 C CA . ASP B 1 165 ? 27.424 47.252 15.596 1.00 31.42 165 ASP B CA 1
ATOM 3469 C C . ASP B 1 165 ? 28.696 46.673 15.004 1.00 31.77 165 ASP B C 1
ATOM 3470 O O . ASP B 1 165 ? 29.109 47.081 13.926 1.00 32.48 165 ASP B O 1
ATOM 3475 N N . VAL B 1 166 ? 29.302 45.704 15.684 1.00 32.38 166 VAL B N 1
ATOM 3476 C CA . VAL B 1 166 ? 30.558 45.089 15.234 1.00 34.20 166 VAL B CA 1
ATOM 3477 C C . VAL B 1 166 ? 30.453 44.361 13.871 1.00 34.91 166 VAL B C 1
ATOM 3478 O O . VAL B 1 166 ? 31.488 44.060 13.261 1.00 35.66 166 VAL B O 1
ATOM 3482 N N . GLN B 1 167 ? 29.234 44.088 13.392 1.00 35.45 167 GLN B N 1
ATOM 3483 C CA . GLN B 1 167 ? 29.070 43.394 12.100 1.00 36.90 167 GLN B CA 1
ATOM 3484 C C . GLN B 1 167 ? 29.260 44.328 10.905 1.00 38.64 167 GLN B C 1
ATOM 3485 O O . GLN B 1 167 ? 29.434 43.879 9.766 1.00 39.51 167 GLN B O 1
ATOM 3491 N N . TYR B 1 168 ? 29.215 45.628 11.158 1.00 39.55 168 TYR B N 1
ATOM 3492 C CA . TYR B 1 168 ? 29.482 46.593 10.090 1.00 41.38 168 TYR B CA 1
ATOM 3493 C C . TYR B 1 168 ? 30.987 46.677 9.824 1.00 42.73 168 TYR B C 1
ATOM 3494 O O . TYR B 1 168 ? 31.799 46.256 10.653 1.00 42.50 168 TYR B O 1
ATOM 3503 N N . ASP B 1 169 ? 31.390 47.169 8.662 1.00 44.52 169 ASP B N 1
ATOM 3504 C CA . ASP B 1 169 ? 32.836 47.184 8.395 1.00 46.58 169 ASP B CA 1
ATOM 3505 C C . ASP B 1 169 ? 33.601 48.411 8.940 1.00 46.91 169 ASP B C 1
ATOM 3506 O O . ASP B 1 169 ? 34.835 48.499 8.783 1.00 47.39 169 ASP B O 1
ATOM 3511 N N . ASP B 1 170 ? 32.888 49.353 9.570 1.00 46.90 170 ASP B N 1
ATOM 3512 C CA . ASP B 1 170 ? 33.479 50.661 9.870 1.00 46.28 170 ASP B CA 1
ATOM 3513 C C . ASP B 1 170 ? 33.882 50.970 11.320 1.00 46.51 170 ASP B C 1
ATOM 3514 O O . ASP B 1 170 ? 34.142 52.131 11.643 1.00 46.46 170 ASP B O 1
ATOM 3519 N N . ASP B 1 171 ? 33.972 49.959 12.187 1.00 46.29 171 ASP B N 1
ATOM 3520 C CA . ASP B 1 171 ? 34.349 50.221 13.589 1.00 46.44 171 ASP B CA 1
ATOM 3521 C C . ASP B 1 171 ? 33.353 51.097 14.373 1.00 45.15 171 ASP B C 1
ATOM 3522 O O . ASP B 1 171 ? 33.741 51.742 15.360 1.00 45.37 171 ASP B O 1
ATOM 3527 N N . ARG B 1 172 ? 32.091 51.143 13.948 1.00 43.25 172 ARG B N 1
ATOM 3528 C CA . ARG B 1 172 ? 31.094 51.917 14.695 1.00 41.23 172 ARG B CA 1
ATOM 3529 C C . ARG B 1 172 ? 30.711 51.242 16.024 1.00 39.76 172 ARG B C 1
ATOM 3530 O O . ARG B 1 172 ? 30.920 50.034 16.212 1.00 39.48 172 ARG B O 1
ATOM 3538 N N . THR B 1 173 ? 30.170 52.053 16.933 1.00 37.75 173 THR B N 1
ATOM 3539 C CA . THR B 1 173 ? 29.563 51.572 18.176 1.00 35.51 173 THR B CA 1
ATOM 3540 C C . THR B 1 173 ? 28.102 51.995 18.176 1.00 34.55 173 THR B C 1
ATOM 3541 O O . THR B 1 173 ? 27.795 53.160 17.906 1.00 33.26 173 THR B O 1
ATOM 3545 N N . ALA B 1 174 ? 27.188 51.053 18.443 1.00 32.93 174 ALA B N 1
ATOM 3546 C CA . ALA B 1 174 ? 25.750 51.342 18.356 1.00 31.82 174 ALA B CA 1
ATOM 3547 C C . ALA B 1 174 ? 24.953 50.302 19.104 1.00 31.71 174 ALA B C 1
ATOM 3548 O O . ALA B 1 174 ? 25.340 49.137 19.102 1.00 30.67 174 ALA B O 1
ATOM 3550 N N . ALA B 1 175 ? 23.818 50.721 19.671 1.00 31.45 175 ALA B N 1
ATOM 3551 C CA . ALA B 1 175 ? 22.874 49.804 20.347 1.00 30.41 175 ALA B CA 1
ATOM 3552 C C . ALA B 1 175 ? 23.585 48.980 21.432 1.00 29.71 175 ALA B C 1
ATOM 3553 O O . ALA B 1 175 ? 23.370 47.776 21.597 1.00 28.60 175 ALA B O 1
ATOM 3555 N N . ARG B 1 176 ? 24.407 49.678 22.210 1.00 30.09 176 ARG B N 1
ATOM 3556 C CA . ARG B 1 176 ? 25.340 49.050 23.120 1.00 28.77 176 ARG B CA 1
ATOM 3557 C C . ARG B 1 176 ? 25.819 50.090 24.130 1.00 28.73 176 ARG B C 1
ATOM 3558 O O . ARG B 1 176 ? 26.289 51.174 23.721 1.00 26.78 176 ARG B O 1
ATOM 3566 N N . ALA B 1 177 ? 25.717 49.778 25.433 1.00 26.62 177 ALA B N 1
ATOM 3567 C CA . ALA B 1 177 ? 26.228 50.691 26.468 1.00 26.99 177 ALA B CA 1
ATOM 3568 C C . ALA B 1 177 ? 26.270 50.007 27.860 1.00 27.16 177 ALA B C 1
ATOM 3569 O O . ALA B 1 177 ? 25.867 48.852 27.997 1.00 25.86 177 ALA B O 1
ATOM 3571 N N . HIS B 1 178 ? 26.766 50.720 28.870 1.00 26.35 178 HIS B N 1
ATOM 3572 C CA . HIS B 1 178 ? 26.514 50.317 30.252 1.00 25.60 178 HIS B CA 1
ATOM 3573 C C . HIS B 1 178 ? 26.166 51.514 31.091 1.00 26.31 178 HIS B C 1
ATOM 3574 O O . HIS B 1 178 ? 26.486 52.655 30.735 1.00 26.22 178 HIS B O 1
ATOM 3581 N N . LEU B 1 179 ? 25.575 51.231 32.255 1.00 25.51 179 LEU B N 1
ATOM 3582 C CA . LEU B 1 179 ? 25.122 52.267 33.180 1.00 25.22 179 LEU B CA 1
ATOM 3583 C C . LEU B 1 179 ? 25.123 51.656 34.572 1.00 25.62 179 LEU B C 1
ATOM 3584 O O . LEU B 1 179 ? 25.298 50.422 34.717 1.00 24.78 179 LEU B O 1
ATOM 3589 N N . LEU B 1 180 ? 25.012 52.513 35.595 1.00 26.18 180 LEU B N 1
ATOM 3590 C CA . LEU B 1 180 ? 25.031 52.051 36.995 1.00 27.08 180 LEU B CA 1
ATOM 3591 C C . LEU B 1 180 ? 23.639 52.240 37.578 1.00 26.49 180 LEU B C 1
ATOM 3592 O O . LEU B 1 180 ? 22.990 53.238 37.295 1.00 26.34 180 LEU B O 1
ATOM 3597 N N . SER B 1 181 ? 23.170 51.277 38.379 1.00 26.07 181 SER B N 1
ATOM 3598 C CA . SER B 1 181 ? 21.861 51.433 38.997 1.00 25.55 181 SER B CA 1
ATOM 3599 C C . SER B 1 181 ? 21.956 52.540 40.029 1.00 25.72 181 SER B C 1
ATOM 3600 O O . SER B 1 181 ? 23.049 52.816 40.559 1.00 26.05 181 SER B O 1
ATOM 3603 N N . GLY B 1 182 ? 20.806 53.158 40.285 1.00 26.29 182 GLY B N 1
ATOM 3604 C CA . GLY B 1 182 ? 20.678 54.245 41.237 1.00 26.84 182 GLY B CA 1
ATOM 3605 C C . GLY B 1 182 ? 20.667 53.806 42.697 1.00 27.37 182 GLY B C 1
ATOM 3606 O O . GLY B 1 182 ? 20.781 52.616 43.021 1.00 26.95 182 GLY B O 1
ATOM 3607 N N . PRO B 1 183 ? 20.570 54.788 43.599 1.00 28.12 183 PRO B N 1
ATOM 3608 C CA . PRO B 1 183 ? 20.549 54.496 45.041 1.00 28.34 183 PRO B CA 1
ATOM 3609 C C . PRO B 1 183 ? 19.370 53.596 45.453 1.00 28.01 183 PRO B C 1
ATOM 3610 O O . PRO B 1 183 ? 19.466 52.884 46.451 1.00 27.96 183 PRO B O 1
ATOM 3614 N N . ASP B 1 184 ? 18.282 53.644 44.695 1.00 28.01 184 ASP B N 1
ATOM 3615 C CA . ASP B 1 184 ? 17.099 52.830 44.948 1.00 27.07 184 ASP B CA 1
ATOM 3616 C C . ASP B 1 184 ? 17.092 51.599 44.033 1.00 26.61 184 ASP B C 1
ATOM 3617 O O . ASP B 1 184 ? 16.094 50.884 43.940 1.00 25.53 184 ASP B O 1
ATOM 3622 N N . GLY B 1 185 ? 18.226 51.358 43.388 1.00 26.62 185 GLY B N 1
ATOM 3623 C CA . GLY B 1 185 ? 18.390 50.195 42.528 1.00 26.04 185 GLY B CA 1
ATOM 3624 C C . GLY B 1 185 ? 17.850 50.450 41.137 1.00 26.37 185 GLY B C 1
ATOM 3625 O O . GLY B 1 185 ? 17.969 49.587 40.283 1.00 25.35 185 GLY B O 1
ATOM 3626 N N . GLY B 1 186 ? 17.270 51.627 40.920 1.00 24.45 186 GLY B N 1
ATOM 3627 C CA . GLY B 1 186 ? 16.561 51.911 39.701 1.00 26.33 186 GLY B CA 1
ATOM 3628 C C . GLY B 1 186 ? 17.514 52.157 38.534 1.00 26.79 186 GLY B C 1
ATOM 3629 O O . GLY B 1 186 ? 18.657 52.625 38.698 1.00 26.52 186 GLY B O 1
ATOM 3630 N N . TYR B 1 187 ? 17.029 51.796 37.352 1.00 26.32 187 TYR B N 1
ATOM 3631 C CA . TYR B 1 187 ? 17.751 52.049 36.107 1.00 25.73 187 TYR B CA 1
ATOM 3632 C C . TYR B 1 187 ? 16.733 52.302 34.987 1.00 24.49 187 TYR B C 1
ATOM 3633 O O . TYR B 1 187 ? 15.550 51.886 35.028 1.00 25.16 187 TYR B O 1
ATOM 3642 N N . ALA B 1 188 ? 17.184 53.043 33.995 1.00 24.98 188 ALA B N 1
ATOM 3643 C CA . ALA B 1 188 ? 16.379 53.212 32.799 1.00 25.56 188 ALA B CA 1
ATOM 3644 C C . ALA B 1 188 ? 17.293 53.697 31.683 1.00 25.78 188 ALA B C 1
ATOM 3645 O O . ALA B 1 188 ? 18.345 54.318 31.930 1.00 25.57 188 ALA B O 1
ATOM 3647 N N . PHE B 1 189 ? 16.871 53.415 30.455 1.00 25.99 189 PHE B N 1
ATOM 3648 C CA . PHE B 1 189 ? 17.544 53.982 29.292 1.00 26.89 189 PHE B CA 1
ATOM 3649 C C . PHE B 1 189 ? 16.681 53.873 28.063 1.00 27.32 189 PHE B C 1
ATOM 3650 O O . PHE B 1 189 ? 15.742 53.083 28.035 1.00 27.10 189 PHE B O 1
ATOM 3658 N N . TRP B 1 190 ? 16.999 54.700 27.055 1.00 27.73 190 TRP B N 1
ATOM 3659 C CA . TRP B 1 190 ? 16.423 54.550 25.717 1.00 28.32 190 TRP B CA 1
ATOM 3660 C C . TRP B 1 190 ? 17.222 53.491 24.957 1.00 27.76 190 TRP B C 1
ATOM 3661 O O . TRP B 1 190 ? 18.456 53.440 25.041 1.00 28.79 190 TRP B O 1
ATOM 3672 N N . ALA B 1 191 ? 16.505 52.608 24.294 1.00 27.52 191 ALA B N 1
ATOM 3673 C CA . ALA B 1 191 ? 17.092 51.594 23.424 1.00 27.23 191 ALA B CA 1
ATOM 3674 C C . ALA B 1 191 ? 16.214 51.518 22.171 1.00 29.06 191 ALA B C 1
ATOM 3675 O O . ALA B 1 191 ? 15.473 52.472 21.881 1.00 28.34 191 ALA B O 1
ATOM 3677 N N . ILE B 1 192 ? 16.284 50.383 21.453 1.00 29.34 192 ILE B N 1
ATOM 3678 C CA . ILE B 1 192 ? 15.498 50.105 20.240 1.00 29.92 192 ILE B CA 1
ATOM 3679 C C . ILE B 1 192 ? 14.642 48.870 20.465 1.00 28.95 192 ILE B C 1
ATOM 3680 O O . ILE B 1 192 ? 15.097 47.900 21.075 1.00 29.18 192 ILE B O 1
ATOM 3685 N N . THR B 1 193 ? 13.389 48.928 20.025 1.00 28.14 193 THR B N 1
ATOM 3686 C CA . THR B 1 193 ? 12.492 47.816 20.161 1.00 29.19 193 THR B CA 1
ATOM 3687 C C . THR B 1 193 ? 13.111 46.722 19.336 1.00 28.71 193 THR B C 1
ATOM 3688 O O . THR B 1 193 ? 13.342 46.929 18.132 1.00 28.21 193 THR B O 1
ATOM 3692 N N . PRO B 1 194 ? 13.413 45.580 19.981 1.00 28.91 194 PRO B N 1
ATOM 3693 C CA . PRO B 1 194 ? 14.174 44.513 19.318 1.00 28.53 194 PRO B CA 1
ATOM 3694 C C . PRO B 1 194 ? 13.339 43.757 18.304 1.00 29.27 194 PRO B C 1
ATOM 3695 O O . PRO B 1 194 ? 12.130 43.619 18.497 1.00 29.69 194 PRO B O 1
ATOM 3699 N N . THR B 1 195 ? 13.985 43.294 17.229 1.00 29.98 195 THR B N 1
ATOM 3700 C CA . THR B 1 195 ? 13.329 42.434 16.250 1.00 31.07 195 THR B CA 1
ATOM 3701 C C . THR B 1 195 ? 14.184 41.189 15.937 1.00 30.28 195 THR B C 1
ATOM 3702 O O . THR B 1 195 ? 15.409 41.157 16.185 1.00 30.28 195 THR B O 1
ATOM 3706 N N . PRO B 1 196 ? 13.540 40.171 15.379 1.00 29.86 196 PRO B N 1
ATOM 3707 C CA . PRO B 1 196 ? 14.249 38.910 15.122 1.00 28.90 196 PRO B CA 1
ATOM 3708 C C . PRO B 1 196 ? 15.363 39.039 14.086 1.00 29.01 196 PRO B C 1
ATOM 3709 O O . PRO B 1 196 ? 15.291 39.853 13.152 1.00 28.08 196 PRO B O 1
ATOM 3713 N N . TYR B 1 197 ? 16.403 38.231 14.248 1.00 26.62 197 TYR B N 1
ATOM 3714 C CA . TYR B 1 197 ? 17.476 38.146 13.261 1.00 26.36 197 TYR B CA 1
ATOM 3715 C C . TYR B 1 197 ? 17.969 36.680 13.297 1.00 26.33 197 TYR B C 1
ATOM 3716 O O . TYR B 1 197 ? 17.735 35.976 14.284 1.00 26.15 197 TYR B O 1
ATOM 3725 N N . PRO B 1 198 ? 18.612 36.225 12.232 1.00 25.94 198 PRO B N 1
ATOM 3726 C CA . PRO B 1 198 ? 19.176 34.860 12.204 1.00 25.62 198 PRO B CA 1
ATOM 3727 C C . PRO B 1 198 ? 20.576 34.701 12.710 1.00 24.40 198 PRO B C 1
ATOM 3728 O O . PRO B 1 198 ? 21.461 35.541 12.485 1.00 23.20 198 PRO B O 1
ATOM 3732 N N . ILE B 1 199 ? 20.791 33.562 13.373 1.00 24.26 199 ILE B N 1
ATOM 3733 C CA . ILE B 1 199 ? 22.149 33.132 13.675 1.00 23.69 199 ILE B CA 1
ATOM 3734 C C . ILE B 1 199 ? 22.833 32.730 12.381 1.00 25.30 199 ILE B C 1
ATOM 3735 O O . ILE B 1 199 ? 22.177 32.521 11.368 1.00 24.56 199 ILE B O 1
ATOM 3740 N N . PRO B 1 200 ? 24.159 32.685 12.387 1.00 26.99 200 PRO B N 1
ATOM 3741 C CA . PRO B 1 200 ? 24.891 32.261 11.194 1.00 28.39 200 PRO B CA 1
ATOM 3742 C C . PRO B 1 200 ? 24.386 30.918 10.711 1.00 29.86 200 PRO B C 1
ATOM 3743 O O . PRO B 1 200 ? 24.364 29.946 11.489 1.00 32.01 200 PRO B O 1
ATOM 3747 N N . HIS B 1 201 ? 23.982 30.881 9.451 1.00 30.28 201 HIS B N 1
ATOM 3748 C CA . HIS B 1 201 ? 23.333 29.713 8.857 1.00 30.64 201 HIS B CA 1
ATOM 3749 C C . HIS B 1 201 ? 24.011 29.220 7.554 1.00 30.46 201 HIS B C 1
ATOM 3750 O O . HIS B 1 201 ? 23.515 28.296 6.908 1.00 29.03 201 HIS B O 1
ATOM 3757 N N . ASP B 1 202 ? 25.155 29.793 7.177 1.00 30.07 202 ASP B N 1
ATOM 3758 C CA . ASP B 1 202 ? 25.834 29.342 5.945 1.00 30.59 202 ASP B CA 1
ATOM 3759 C C . ASP B 1 202 ? 26.842 28.198 6.187 1.00 29.92 202 ASP B C 1
ATOM 3760 O O . ASP B 1 202 ? 27.635 27.836 5.292 1.00 30.97 202 ASP B O 1
ATOM 3765 N N . GLY B 1 203 ? 26.841 27.633 7.393 1.00 28.94 203 GLY B N 1
ATOM 3766 C CA . GLY B 1 203 ? 27.737 26.535 7.714 1.00 25.93 203 GLY B CA 1
ATOM 3767 C C . GLY B 1 203 ? 26.948 25.251 8.008 1.00 26.04 203 GLY B C 1
ATOM 3768 O O . GLY B 1 203 ? 25.738 25.211 7.799 1.00 24.44 203 GLY B O 1
ATOM 3769 N N . PRO B 1 204 ? 27.614 24.205 8.493 1.00 25.59 204 PRO B N 1
ATOM 3770 C CA . PRO B 1 204 ? 26.930 22.940 8.807 1.00 26.77 204 PRO B CA 1
ATOM 3771 C C . PRO B 1 204 ? 25.829 23.094 9.826 1.00 25.16 204 PRO B C 1
ATOM 3772 O O . PRO B 1 204 ? 24.869 22.356 9.706 1.00 24.90 204 PRO B O 1
ATOM 3776 N N . VAL B 1 205 ? 25.935 24.005 10.805 1.00 25.00 205 VAL B N 1
ATOM 3777 C CA . VAL B 1 205 ? 24.797 24.255 11.678 1.00 23.87 205 VAL B CA 1
ATOM 3778 C C . VAL B 1 205 ? 23.579 24.654 10.884 1.00 23.57 205 VAL B C 1
ATOM 3779 O O . VAL B 1 205 ? 22.509 24.060 11.067 1.00 22.31 205 VAL B O 1
ATOM 3783 N N . GLY B 1 206 ? 23.747 25.607 9.964 1.00 22.01 206 GLY B N 1
ATOM 3784 C CA . GLY B 1 206 ? 22.665 26.011 9.071 1.00 23.39 206 GLY B CA 1
ATOM 3785 C C . GLY B 1 206 ? 22.115 24.835 8.269 1.00 22.37 206 GLY B C 1
ATOM 3786 O O . GLY B 1 206 ? 20.906 24.725 8.137 1.00 23.18 206 GLY B O 1
ATOM 3787 N N . ARG B 1 207 ? 23.002 23.953 7.792 1.00 23.20 207 ARG B N 1
ATOM 3788 C CA . ARG B 1 207 ? 22.650 22.774 6.997 1.00 23.02 207 ARG B CA 1
ATOM 3789 C C . ARG B 1 207 ? 21.805 21.811 7.852 1.00 22.47 207 ARG B C 1
ATOM 3790 O O . ARG B 1 207 ? 20.807 21.254 7.372 1.00 20.86 207 ARG B O 1
ATOM 3798 N N . MET B 1 208 ? 22.219 21.616 9.106 1.00 21.74 208 MET B N 1
ATOM 3799 C CA . MET B 1 208 ? 21.466 20.747 10.035 1.00 21.15 208 MET B CA 1
ATOM 3800 C C . MET B 1 208 ? 20.098 21.358 10.302 1.00 20.39 208 MET B C 1
ATOM 3801 O O . MET B 1 208 ? 19.090 20.650 10.298 1.00 20.00 208 MET B O 1
ATOM 3806 N N . LEU B 1 209 ? 20.047 22.672 10.524 1.00 20.12 209 LEU B N 1
ATOM 3807 C CA . LEU B 1 209 ? 18.742 23.299 10.815 1.00 21.03 209 LEU B CA 1
ATOM 3808 C C . LEU B 1 209 ? 17.788 23.163 9.603 1.00 20.21 209 LEU B C 1
ATOM 3809 O O . LEU B 1 209 ? 16.584 22.868 9.760 1.00 19.67 209 LEU B O 1
ATOM 3814 N N . ALA B 1 210 ? 18.326 23.392 8.413 1.00 20.17 210 ALA B N 1
ATOM 3815 C CA . ALA B 1 210 ? 17.527 23.274 7.177 1.00 20.01 210 ALA B CA 1
ATOM 3816 C C . ALA B 1 210 ? 17.022 21.831 7.012 1.00 21.32 210 ALA B C 1
ATOM 3817 O O . ALA B 1 210 ? 15.852 21.605 6.689 1.00 19.86 210 ALA B O 1
ATOM 3819 N N . ALA B 1 211 ? 17.904 20.869 7.248 1.00 20.37 211 ALA B N 1
ATOM 3820 C CA . ALA B 1 211 ? 17.510 19.453 7.164 1.00 19.92 211 ALA B CA 1
ATOM 3821 C C . ALA B 1 211 ? 16.494 19.001 8.242 1.00 21.05 211 ALA B C 1
ATOM 3822 O O . ALA B 1 211 ? 15.818 17.959 8.062 1.00 21.74 211 ALA B O 1
ATOM 3824 N N . THR B 1 212 ? 16.361 19.758 9.336 1.00 19.93 212 THR B N 1
ATOM 3825 C CA . THR B 1 212 ? 15.440 19.392 10.382 1.00 20.75 212 THR B CA 1
ATOM 3826 C C . THR B 1 212 ? 14.247 20.331 10.435 1.00 20.45 212 THR B C 1
ATOM 3827 O O . THR B 1 212 ? 13.515 20.335 11.394 1.00 21.19 212 THR B O 1
ATOM 3831 N N . GLY B 1 213 ? 14.050 21.165 9.418 1.00 19.95 213 GLY B N 1
ATOM 3832 C CA . GLY B 1 213 ? 12.864 22.003 9.456 1.00 19.76 213 GLY B CA 1
ATOM 3833 C C . GLY B 1 213 ? 12.909 23.110 10.512 1.00 20.95 213 GLY B C 1
ATOM 3834 O O . GLY B 1 213 ? 11.848 23.607 10.949 1.00 22.09 213 GLY B O 1
ATOM 3835 N N . ARG B 1 214 ? 14.121 23.480 10.929 1.00 18.89 214 ARG B N 1
ATOM 3836 C CA . ARG B 1 214 ? 14.308 24.474 11.978 1.00 20.26 214 ARG B CA 1
ATOM 3837 C C . ARG B 1 214 ? 14.814 25.767 11.362 1.00 21.78 214 ARG B C 1
ATOM 3838 O O . ARG B 1 214 ? 15.602 25.762 10.401 1.00 24.01 214 ARG B O 1
ATOM 3846 N N . SER B 1 215 ? 14.343 26.877 11.913 1.00 23.21 215 SER B N 1
ATOM 3847 C CA . SER B 1 215 ? 14.706 28.187 11.400 1.00 22.81 215 SER B CA 1
ATOM 3848 C C . SER B 1 215 ? 15.935 28.708 12.194 1.00 21.65 215 SER B C 1
ATOM 3849 O O . SER B 1 215 ? 16.015 28.487 13.399 1.00 21.68 215 SER B O 1
ATOM 3852 N N . PRO B 1 216 ? 16.870 29.402 11.566 1.00 22.93 216 PRO B N 1
ATOM 3853 C CA . PRO B 1 216 ? 17.971 29.984 12.350 1.00 23.26 216 PRO B CA 1
ATOM 3854 C C . PRO B 1 216 ? 17.551 31.239 13.186 1.00 24.33 216 PRO B C 1
ATOM 3855 O O . PRO B 1 216 ? 18.320 31.761 13.980 1.00 24.75 216 PRO B O 1
ATOM 3859 N N . MET B 1 217 ? 16.328 31.712 13.019 1.00 25.57 217 MET B N 1
ATOM 3860 C CA . MET B 1 217 ? 15.852 32.965 13.615 1.00 26.48 217 MET B CA 1
ATOM 3861 C C . MET B 1 217 ? 15.902 32.953 15.155 1.00 26.46 217 MET B C 1
ATOM 3862 O O . MET B 1 217 ? 15.486 31.990 15.786 1.00 27.54 217 MET B O 1
ATOM 3867 N N . ARG B 1 218 ? 16.454 34.023 15.718 1.00 26.23 218 ARG B N 1
ATOM 3868 C CA . ARG B 1 218 ? 16.342 34.305 17.151 1.00 26.14 218 ARG B CA 1
ATOM 3869 C C . ARG B 1 218 ? 15.038 35.052 17.440 1.00 26.12 218 ARG B C 1
ATOM 3870 O O . ARG B 1 218 ? 14.700 35.986 16.715 1.00 26.47 218 ARG B O 1
ATOM 3878 N N . ALA B 1 219 ? 14.317 34.667 18.499 1.00 26.17 219 ALA B N 1
ATOM 3879 C CA . ALA B 1 219 ? 13.219 35.509 19.025 1.00 25.40 219 ALA B CA 1
ATOM 3880 C C . ALA B 1 219 ? 13.810 36.867 19.399 1.00 25.53 219 ALA B C 1
ATOM 3881 O O . ALA B 1 219 ? 14.972 36.927 19.812 1.00 24.70 219 ALA B O 1
ATOM 3883 N N . SER B 1 220 ? 13.039 37.946 19.219 1.00 24.60 220 SER B N 1
ATOM 3884 C CA . SER B 1 220 ? 13.513 39.318 19.472 1.00 24.32 220 SER B CA 1
ATOM 3885 C C . SER B 1 220 ? 14.000 39.461 20.888 1.00 23.04 220 SER B C 1
ATOM 3886 O O . SER B 1 220 ? 13.328 38.978 21.779 1.00 23.27 220 SER B O 1
ATOM 3889 N N . HIS B 1 221 ? 15.133 40.129 21.090 1.00 23.08 221 HIS B N 1
ATOM 3890 C CA . HIS B 1 221 ? 15.664 40.278 22.467 1.00 22.78 221 HIS B CA 1
ATOM 3891 C C . HIS B 1 221 ? 16.603 41.456 22.653 1.00 22.55 221 HIS B C 1
ATOM 3892 O O . HIS B 1 221 ? 17.237 41.956 21.700 1.00 22.37 221 HIS B O 1
ATOM 3899 N N . LEU B 1 222 ? 16.722 41.850 23.919 1.00 22.75 222 LEU B N 1
ATOM 3900 C CA . LEU B 1 222 ? 17.850 42.666 24.409 1.00 24.84 222 LEU B CA 1
ATOM 3901 C C . LEU B 1 222 ? 18.732 41.786 25.230 1.00 24.40 222 LEU B C 1
ATOM 3902 O O . LEU B 1 222 ? 18.226 40.959 26.017 1.00 24.60 222 LEU B O 1
ATOM 3907 N N . HIS B 1 223 ? 20.038 41.968 25.117 1.00 23.45 223 HIS B N 1
ATOM 3908 C CA . HIS B 1 223 ? 20.950 41.242 26.002 1.00 21.99 223 HIS B CA 1
ATOM 3909 C C . HIS B 1 223 ? 21.249 42.117 27.212 1.00 21.99 223 HIS B C 1
ATOM 3910 O O . HIS B 1 223 ? 21.379 43.322 27.041 1.00 22.96 223 HIS B O 1
ATOM 3917 N N . PHE B 1 224 ? 21.443 41.497 28.386 1.00 21.78 224 PHE B N 1
ATOM 3918 C CA . PHE B 1 224 ? 21.996 42.172 29.576 1.00 21.85 224 PHE B CA 1
ATOM 3919 C C . PHE B 1 224 ? 23.145 41.392 30.219 1.00 21.81 224 PHE B C 1
ATOM 3920 O O . PHE B 1 224 ? 23.143 40.155 30.246 1.00 20.00 224 PHE B O 1
ATOM 3928 N N . MET B 1 225 ? 24.121 42.130 30.770 1.00 21.09 225 MET B N 1
ATOM 3929 C CA . MET B 1 225 ? 25.023 41.580 31.774 1.00 21.25 225 MET B CA 1
ATOM 3930 C C . MET B 1 225 ? 25.044 42.513 32.962 1.00 21.77 225 MET B C 1
ATOM 3931 O O . MET B 1 225 ? 25.214 43.739 32.795 1.00 21.23 225 MET B O 1
ATOM 3936 N N . VAL B 1 226 ? 24.872 41.937 34.151 1.00 20.49 226 VAL B N 1
ATOM 3937 C CA . VAL B 1 226 ? 24.745 42.729 35.395 1.00 20.72 226 VAL B CA 1
ATOM 3938 C C . VAL B 1 226 ? 25.700 42.164 36.440 1.00 19.71 226 VAL B C 1
ATOM 3939 O O . VAL B 1 226 ? 25.692 40.952 36.753 1.00 21.11 226 VAL B O 1
ATOM 3943 N N . THR B 1 227 ? 26.541 43.029 36.994 1.00 22.12 227 THR B N 1
ATOM 3944 C CA . THR B 1 227 ? 27.504 42.625 38.008 1.00 22.91 227 THR B CA 1
ATOM 3945 C C . THR B 1 227 ? 27.409 43.627 39.171 1.00 23.45 227 THR B C 1
ATOM 3946 O O . THR B 1 227 ? 27.020 44.802 38.968 1.00 22.27 227 THR B O 1
ATOM 3950 N N . ALA B 1 228 ? 27.730 43.121 40.364 1.00 24.38 228 ALA B N 1
ATOM 3951 C CA . ALA B 1 228 ? 27.644 43.895 41.608 1.00 25.17 228 ALA B CA 1
ATOM 3952 C C . ALA B 1 228 ? 28.428 43.119 42.635 1.00 25.65 228 ALA B C 1
ATOM 3953 O O . ALA B 1 228 ? 28.341 41.914 42.675 1.00 24.42 228 ALA B O 1
ATOM 3955 N N . PRO B 1 229 ? 29.176 43.826 43.492 1.00 26.26 229 PRO B N 1
ATOM 3956 C CA . PRO B 1 229 ? 30.021 43.173 44.503 1.00 27.14 229 PRO B CA 1
ATOM 3957 C C . PRO B 1 229 ? 29.160 42.306 45.389 1.00 27.53 229 PRO B C 1
ATOM 3958 O O . PRO B 1 229 ? 28.118 42.779 45.860 1.00 28.39 229 PRO B O 1
ATOM 3962 N N . GLY B 1 230 ? 29.561 41.055 45.571 1.00 28.41 230 GLY B N 1
ATOM 3963 C CA . GLY B 1 230 ? 28.839 40.138 46.420 1.00 28.54 230 GLY B CA 1
ATOM 3964 C C . GLY B 1 230 ? 27.716 39.357 45.749 1.00 28.24 230 GLY B C 1
ATOM 3965 O O . GLY B 1 230 ? 27.221 38.391 46.335 1.00 29.34 230 GLY B O 1
ATOM 3966 N N . ARG B 1 231 ? 27.335 39.776 44.546 1.00 26.32 231 ARG B N 1
ATOM 3967 C CA . ARG B 1 231 ? 26.237 39.163 43.811 1.00 25.76 231 ARG B CA 1
ATOM 3968 C C . ARG B 1 231 ? 26.715 38.171 42.753 1.00 24.68 231 ARG B C 1
ATOM 3969 O O . ARG B 1 231 ? 27.795 38.322 42.202 1.00 24.49 231 ARG B O 1
ATOM 3977 N N . ARG B 1 232 ? 25.882 37.185 42.439 1.00 22.73 232 ARG B N 1
ATOM 3978 C CA . ARG B 1 232 ? 26.160 36.280 41.322 1.00 21.54 232 ARG B CA 1
ATOM 3979 C C . ARG B 1 232 ? 25.903 37.046 40.023 1.00 22.14 232 ARG B C 1
ATOM 3980 O O . ARG B 1 232 ? 24.801 37.581 39.782 1.00 21.59 232 ARG B O 1
ATOM 3988 N N . THR B 1 233 ? 26.964 37.188 39.230 1.00 20.68 233 THR B N 1
ATOM 3989 C CA . THR B 1 233 ? 26.870 37.832 37.935 1.00 20.73 233 THR B CA 1
ATOM 3990 C C . THR B 1 233 ? 25.746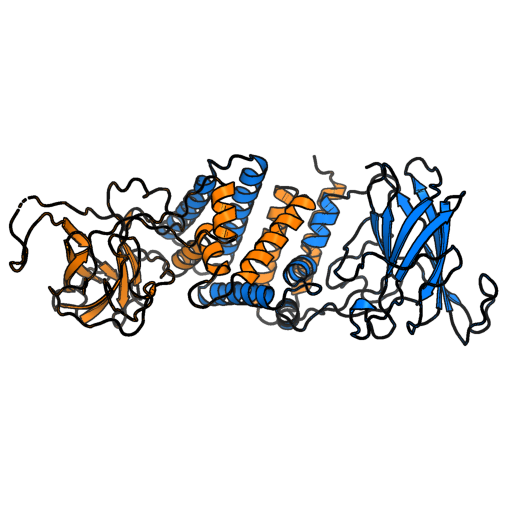 37.189 37.117 1.00 19.51 233 THR B C 1
ATOM 3991 O O . THR B 1 233 ? 25.585 35.958 37.144 1.00 19.61 233 THR B O 1
ATOM 3995 N N . LEU B 1 234 ? 24.966 38.053 36.466 1.00 19.19 234 LEU B N 1
ATOM 3996 C CA . LEU B 1 234 ? 23.868 37.625 35.561 1.00 19.53 234 LEU B CA 1
ATOM 3997 C C . LEU B 1 234 ? 24.184 38.001 34.126 1.00 18.79 234 LEU B C 1
ATOM 3998 O O . LEU B 1 234 ? 24.411 39.158 33.811 1.00 18.37 234 LEU B O 1
ATOM 4003 N N . VAL B 1 235 ? 24.173 36.999 33.253 1.00 19.29 235 VAL B N 1
ATOM 4004 C CA . VAL B 1 235 ? 24.145 37.233 31.817 1.00 18.58 235 VAL B CA 1
ATOM 4005 C C . VAL B 1 235 ? 22.777 36.740 31.363 1.00 18.92 235 VAL B C 1
ATOM 4006 O O . VAL B 1 235 ? 22.383 35.645 31.702 1.00 19.19 235 VAL B O 1
ATOM 4010 N N . THR B 1 236 ? 22.044 37.542 30.599 1.00 19.73 236 THR B N 1
ATOM 4011 C CA . THR B 1 236 ? 20.673 37.167 30.263 1.00 19.43 236 THR B CA 1
ATOM 4012 C C . THR B 1 236 ? 20.130 37.903 29.022 1.00 19.35 236 THR B C 1
ATOM 4013 O O . THR B 1 236 ? 20.862 38.637 28.362 1.00 19.53 236 THR B O 1
ATOM 4017 N N . HIS B 1 237 ? 18.873 37.600 28.682 1.00 19.73 237 HIS B N 1
ATOM 4018 C CA . HIS B 1 237 ? 18.148 38.178 27.542 1.00 21.09 237 HIS B CA 1
ATOM 4019 C C . HIS B 1 237 ? 16.805 38.524 28.104 1.00 20.87 237 HIS B C 1
ATOM 4020 O O . HIS B 1 237 ? 16.307 37.857 29.030 1.00 20.64 237 HIS B O 1
ATOM 4027 N N . ILE B 1 238 ? 16.158 39.524 27.517 1.00 20.68 238 ILE B N 1
ATOM 4028 C CA . ILE B 1 238 ? 14.706 39.563 27.656 1.00 21.75 238 ILE B CA 1
ATOM 4029 C C . ILE B 1 238 ? 14.054 39.517 26.312 1.00 22.91 238 ILE B C 1
ATOM 4030 O O . ILE B 1 238 ? 14.592 40.080 25.320 1.00 23.04 238 ILE B O 1
ATOM 4035 N N . PHE B 1 239 ? 12.868 38.904 26.293 1.00 22.67 239 PHE B N 1
ATOM 4036 C CA . PHE B 1 239 ? 12.149 38.663 25.044 1.00 23.39 239 PHE B CA 1
ATOM 4037 C C . PHE B 1 239 ? 10.812 39.421 25.021 1.00 23.95 239 PHE B C 1
ATOM 4038 O O . PHE B 1 239 ? 10.414 40.017 26.032 1.00 24.79 239 PHE B O 1
ATOM 4046 N N . VAL B 1 240 ? 10.135 39.380 23.870 1.00 24.50 240 VAL B N 1
ATOM 4047 C CA . VAL B 1 240 ? 8.940 40.202 23.608 1.00 25.31 240 VAL B CA 1
ATOM 4048 C C . VAL B 1 240 ? 7.653 39.396 23.697 1.00 26.26 240 VAL B C 1
ATOM 4049 O O . VAL B 1 240 ? 7.441 38.435 22.926 1.00 27.12 240 VAL B O 1
ATOM 4053 N N . GLU B 1 241 ? 6.790 39.740 24.649 1.00 27.77 241 GLU B N 1
ATOM 4054 C CA . GLU B 1 241 ? 5.543 39.014 24.819 1.00 29.74 241 GLU B CA 1
ATOM 4055 C C . GLU B 1 241 ? 4.769 39.034 23.490 1.00 31.02 241 GLU B C 1
ATOM 4056 O O . GLU B 1 241 ? 4.699 40.079 22.871 1.00 31.48 241 GLU B O 1
ATOM 4062 N N . GLY B 1 242 ? 4.249 37.875 23.052 1.00 32.21 242 GLY B N 1
ATOM 4063 C CA . GLY B 1 242 ? 3.524 37.774 21.787 1.00 33.14 242 GLY B CA 1
ATOM 4064 C C . GLY B 1 242 ? 4.342 37.575 20.525 1.00 33.82 242 GLY B C 1
ATOM 4065 O O . GLY B 1 242 ? 3.792 37.448 19.415 1.00 33.46 242 GLY B O 1
ATOM 4066 N N . ASP B 1 243 ? 5.666 37.554 20.667 1.00 32.78 243 ASP B N 1
ATOM 4067 C CA . ASP B 1 243 ? 6.545 37.252 19.551 1.00 31.47 243 ASP B CA 1
ATOM 4068 C C . ASP B 1 243 ? 6.199 35.817 19.096 1.00 31.78 243 ASP B C 1
ATOM 4069 O O . ASP B 1 243 ? 6.104 34.892 19.897 1.00 30.66 243 ASP B O 1
ATOM 4074 N N . GLU B 1 244 ? 5.946 35.672 17.802 1.00 31.97 244 GLU B N 1
ATOM 4075 C CA . GLU B 1 244 ? 5.654 34.380 17.195 1.00 32.94 244 GLU B CA 1
ATOM 4076 C C . GLU B 1 244 ? 6.794 33.387 17.422 1.00 31.97 244 GLU B C 1
ATOM 4077 O O . GLU B 1 244 ? 6.587 32.156 17.419 1.00 32.93 244 GLU B O 1
ATOM 4083 N N . LEU B 1 245 ? 8.001 33.929 17.594 1.00 29.93 245 LEU B N 1
ATOM 4084 C CA . LEU B 1 245 ? 9.215 33.114 17.648 1.00 29.09 245 LEU B CA 1
ATOM 4085 C C . LEU B 1 245 ? 9.505 32.562 19.045 1.00 28.08 245 LEU B C 1
ATOM 4086 O O . LEU B 1 245 ? 10.472 31.811 19.240 1.00 28.01 245 LEU B O 1
ATOM 4091 N N . LEU B 1 246 ? 8.679 32.924 20.017 1.00 26.83 246 LEU B N 1
ATOM 4092 C CA . LEU B 1 246 ? 8.999 32.560 21.403 1.00 27.20 246 LEU B CA 1
ATOM 4093 C C . LEU B 1 246 ? 9.223 31.061 21.621 1.00 27.13 246 LEU B C 1
ATOM 4094 O O . LEU B 1 246 ? 10.070 30.674 22.433 1.00 26.01 246 LEU B O 1
ATOM 4099 N N . ASP B 1 247 ? 8.490 30.203 20.909 1.00 27.03 247 ASP B N 1
ATOM 4100 C CA . ASP B 1 247 ? 8.688 28.775 21.150 1.00 27.84 247 ASP B CA 1
ATOM 4101 C C . ASP B 1 247 ? 9.490 28.111 20.069 1.00 26.88 247 ASP B C 1
ATOM 4102 O O . ASP B 1 247 ? 9.406 26.876 19.889 1.00 27.04 247 ASP B O 1
ATOM 4107 N N . ARG B 1 248 ? 10.246 28.911 19.320 1.00 25.78 248 ARG B N 1
ATOM 4108 C CA . ARG B 1 248 ? 11.191 28.354 18.372 1.00 25.92 248 ARG B CA 1
ATOM 4109 C C . ARG B 1 248 ? 12.447 29.184 18.271 1.00 25.01 248 ARG B C 1
ATOM 4110 O O . ARG B 1 248 ? 12.967 29.439 17.199 1.00 26.15 248 ARG B O 1
ATOM 4118 N N . ASP B 1 249 ? 12.976 29.588 19.420 1.00 23.54 249 ASP B N 1
ATOM 4119 C CA . ASP B 1 249 ? 14.266 30.222 19.431 1.00 22.76 249 ASP B CA 1
ATOM 4120 C C . ASP B 1 249 ? 15.352 29.230 19.081 1.00 21.79 249 ASP B C 1
ATOM 4121 O O . ASP B 1 249 ? 15.480 28.180 19.723 1.00 23.30 249 ASP B O 1
ATOM 4126 N N . SER B 1 250 ? 16.203 29.598 18.141 1.00 21.23 250 SER B N 1
ATOM 4127 C CA . SER B 1 250 ? 17.092 28.645 17.515 1.00 21.82 250 SER B CA 1
ATOM 4128 C C . SER B 1 250 ? 18.161 28.167 18.499 1.00 21.81 250 SER B C 1
ATOM 4129 O O . SER B 1 250 ? 18.699 27.081 18.343 1.00 20.43 250 SER B O 1
ATOM 4132 N N . VAL B 1 251 ? 18.439 28.975 19.539 1.00 21.34 251 VAL B N 1
ATOM 4133 C CA . VAL B 1 251 ? 19.505 28.596 20.488 1.00 21.18 251 VAL B CA 1
ATOM 4134 C C . VAL B 1 251 ? 18.951 28.371 21.909 1.00 21.30 251 VAL B C 1
ATOM 4135 O O . VAL B 1 251 ? 19.724 28.254 22.862 1.00 20.26 251 VAL B O 1
ATOM 4139 N N . PHE B 1 252 ? 17.617 28.300 22.017 1.00 19.87 252 PHE B N 1
ATOM 4140 C CA . PHE B 1 252 ? 16.908 28.038 23.265 1.00 19.94 252 PHE B CA 1
ATOM 4141 C C . PHE B 1 252 ? 17.199 29.082 24.332 1.00 19.71 252 PHE B C 1
ATOM 4142 O O . PHE B 1 252 ? 17.294 28.737 25.493 1.00 19.74 252 PHE B O 1
ATOM 4150 N N . GLY B 1 253 ? 17.314 30.355 23.921 1.00 19.48 253 GLY B N 1
ATOM 4151 C CA . GLY B 1 253 ? 17.582 31.419 24.877 1.00 20.18 253 GLY B CA 1
ATOM 4152 C C . GLY B 1 253 ? 16.343 31.772 25.705 1.00 20.99 253 GLY B C 1
ATOM 4153 O O . GLY B 1 253 ? 16.425 32.356 26.822 1.00 19.66 253 GLY B O 1
ATOM 4154 N N . VAL B 1 254 ? 15.170 31.389 25.200 1.00 19.43 254 VAL B N 1
ATOM 4155 C CA . VAL B 1 254 ? 13.940 31.827 25.811 1.00 20.81 254 VAL B CA 1
ATOM 4156 C C . VAL B 1 254 ? 13.608 31.017 27.051 1.00 20.90 254 VAL B C 1
ATOM 4157 O O . VAL B 1 254 ? 13.670 29.770 27.013 1.00 23.01 254 VAL B O 1
ATOM 4161 N N . LYS B 1 255 ? 13.288 31.735 28.131 1.00 22.15 255 LYS B N 1
ATOM 4162 C CA . LYS B 1 255 ? 12.614 31.185 29.307 1.00 22.17 255 LYS B CA 1
ATOM 4163 C C . LYS B 1 255 ? 11.310 31.951 29.459 1.00 22.64 255 LYS B C 1
ATOM 4164 O O . LYS B 1 255 ? 11.297 33.154 29.191 1.00 24.02 255 LYS B O 1
ATOM 4170 N N . ASP B 1 256 ? 10.245 31.290 29.926 1.00 23.35 256 ASP B N 1
ATOM 4171 C CA . ASP B 1 256 ? 8.958 31.964 30.195 1.00 23.95 256 ASP B CA 1
ATOM 4172 C C . ASP B 1 256 ? 9.179 33.198 31.077 1.00 23.48 256 ASP B C 1
ATOM 4173 O O . ASP B 1 256 ? 8.554 34.246 30.853 1.00 22.37 256 ASP B O 1
ATOM 4178 N N . SER B 1 257 ? 10.071 33.062 32.074 1.00 21.32 257 SER B N 1
ATOM 4179 C CA . SER B 1 257 ? 10.306 34.141 33.057 1.00 21.53 257 SER B CA 1
ATOM 4180 C C . SER B 1 257 ? 10.976 35.412 32.459 1.00 20.18 257 SER B C 1
ATOM 4181 O O . SER B 1 257 ? 11.056 36.468 33.116 1.00 20.98 257 SER B O 1
ATOM 4184 N N . LEU B 1 258 ? 11.552 35.281 31.278 1.00 20.32 258 LEU B N 1
ATOM 4185 C CA . LEU B 1 258 ? 12.312 36.353 30.666 1.00 21.07 258 LEU B CA 1
ATOM 4186 C C . LEU B 1 258 ? 11.488 37.034 29.603 1.00 22.86 258 LEU B C 1
ATOM 4187 O O . LEU B 1 258 ? 11.953 38.000 29.003 1.00 23.15 258 LEU B O 1
ATOM 4192 N N . VAL B 1 259 ? 10.265 36.545 29.392 1.00 23.35 259 VAL B N 1
ATOM 4193 C CA . VAL B 1 259 ? 9.368 37.215 28.455 1.00 24.23 259 VAL B CA 1
ATOM 4194 C C . VAL B 1 259 ? 8.708 38.430 29.129 1.00 25.37 259 VAL B C 1
ATOM 4195 O O . VAL B 1 259 ? 8.072 38.312 30.204 1.00 26.26 259 VAL B O 1
ATOM 4199 N N . LYS B 1 260 ? 8.869 39.588 28.480 1.00 25.59 260 LYS B N 1
ATOM 4200 C CA . LYS B 1 260 ? 8.375 40.854 29.009 1.00 26.62 260 LYS B CA 1
ATOM 4201 C C . LYS B 1 260 ? 7.456 41.572 28.037 1.00 27.40 260 LYS B C 1
ATOM 4202 O O . LYS B 1 260 ? 7.502 41.355 26.832 1.00 26.73 260 LYS B O 1
ATOM 4208 N N . SER B 1 261 ? 6.613 42.428 28.599 1.00 28.63 261 SER B N 1
ATOM 4209 C CA . SER B 1 261 ? 5.588 43.093 27.834 1.00 29.72 261 SER B CA 1
ATOM 4210 C C . SER B 1 261 ? 6.151 44.402 27.311 1.00 30.79 261 SER B C 1
ATOM 4211 O O . SER B 1 261 ? 6.371 45.358 28.063 1.00 30.93 261 SER B O 1
ATOM 4214 N N . PHE B 1 262 ? 6.391 44.429 26.013 1.00 31.20 262 PHE B N 1
ATOM 4215 C CA . PHE B 1 262 ? 6.831 45.621 25.322 1.00 32.06 262 PHE B CA 1
ATOM 4216 C C . PHE B 1 262 ? 5.594 46.300 24.750 1.00 34.65 262 PHE B C 1
ATOM 4217 O O . PHE B 1 262 ? 5.037 45.863 23.728 1.00 34.75 262 PHE B O 1
ATOM 4225 N N . GLU B 1 263 ? 5.169 47.373 25.404 1.00 36.33 263 GLU B N 1
ATOM 4226 C CA . GLU B 1 263 ? 3.853 47.970 25.155 1.00 38.79 263 GLU B CA 1
ATOM 4227 C C . GLU B 1 263 ? 4.042 49.145 24.224 1.00 39.39 263 GLU B C 1
ATOM 4228 O O . GLU B 1 263 ? 4.758 50.081 24.565 1.00 39.25 263 GLU B O 1
ATOM 4234 N N . ARG B 1 264 ? 3.436 49.099 23.035 1.00 40.35 264 ARG B N 1
ATOM 4235 C CA . ARG B 1 264 ? 3.521 50.241 22.112 1.00 41.07 264 ARG B CA 1
ATOM 4236 C C . ARG B 1 264 ? 2.586 51.356 22.632 1.00 41.12 264 ARG B C 1
ATOM 4237 O O . ARG B 1 264 ? 1.482 51.059 23.083 1.00 40.31 264 ARG B O 1
ATOM 4239 N N . GLN B 1 265 ? 3.033 52.607 22.553 1.00 41.54 265 GLN B N 1
ATOM 4240 C CA . GLN B 1 265 ? 2.379 53.705 23.302 1.00 43.01 265 GLN B CA 1
ATOM 4241 C C . GLN B 1 265 ? 1.171 54.485 22.694 1.00 44.32 265 GLN B C 1
ATOM 4242 O O . GLN B 1 265 ? 0.135 54.612 23.358 1.00 45.54 265 GLN B O 1
ATOM 4248 N N . PRO B 1 266 ? 1.314 55.016 21.473 1.00 45.48 266 PRO B N 1
ATOM 4249 C CA . PRO B 1 266 ? 0.377 56.005 20.860 1.00 46.10 266 PRO B CA 1
ATOM 4250 C C . PRO B 1 266 ? 0.528 57.425 21.417 1.00 46.14 266 PRO B C 1
ATOM 4251 O O . PRO B 1 266 ? 1.666 57.855 21.697 1.00 46.69 266 PRO B O 1
ATOM 4253 N N . ALA B 1 269 ? 0.072 60.058 25.048 1.00 61.10 269 ALA B N 1
ATOM 4254 C CA . ALA B 1 269 ? 1.252 59.245 25.316 1.00 60.69 269 ALA B CA 1
ATOM 4255 C C . ALA B 1 269 ? 2.488 60.119 25.504 1.00 60.61 269 ALA B C 1
ATOM 4256 O O . ALA B 1 269 ? 3.227 60.361 24.542 1.00 60.70 269 ALA B O 1
ATOM 4257 N N . PRO B 1 270 ? 2.710 60.587 26.737 1.00 60.40 270 PRO B N 1
ATOM 4258 C CA . PRO B 1 270 ? 3.851 61.456 27.055 1.00 60.32 270 PRO B CA 1
ATOM 4259 C C . PRO B 1 270 ? 5.149 60.691 27.400 1.00 59.87 270 PRO B C 1
ATOM 4260 O O . PRO B 1 270 ? 5.143 59.712 28.154 1.00 59.93 270 PRO B O 1
ATOM 4264 N N . THR B 1 271 ? 6.254 61.179 26.848 1.00 59.65 271 THR B N 1
ATOM 4265 C CA . THR B 1 271 ? 7.562 60.551 26.953 1.00 59.50 271 THR B CA 1
ATOM 4266 C C . THR B 1 271 ? 8.182 60.728 28.353 1.00 59.73 271 THR B C 1
ATOM 4267 O O . THR B 1 271 ? 8.116 61.829 28.908 1.00 59.95 271 THR B O 1
ATOM 4271 N N . PRO B 1 272 ? 8.762 59.660 28.931 1.00 59.59 272 PRO B N 1
ATOM 4272 C CA . PRO B 1 272 ? 9.525 59.778 30.183 1.00 59.73 272 PRO B CA 1
ATOM 4273 C C . PRO B 1 272 ? 10.765 60.639 29.962 1.00 60.28 272 PRO B C 1
ATOM 4274 O O . PRO B 1 272 ? 11.573 60.307 29.080 1.00 60.14 272 PRO B O 1
ATOM 4278 N N . GLY B 1 273 ? 10.897 61.729 30.721 1.00 60.51 273 GLY B N 1
ATOM 4279 C CA . GLY B 1 273 ? 12.048 62.612 30.612 1.00 61.03 273 GLY B CA 1
ATOM 4280 C C . GLY B 1 273 ? 11.987 63.589 29.448 1.00 61.60 273 GLY B C 1
ATOM 4281 O O . GLY B 1 273 ? 12.975 64.281 29.162 1.00 61.55 273 GLY B O 1
ATOM 4282 N N . GLY B 1 274 ? 10.834 63.633 28.771 1.00 61.90 274 GLY B N 1
ATOM 4283 C CA . GLY B 1 274 ? 10.552 64.615 27.733 1.00 62.27 274 GLY B CA 1
ATOM 4284 C C . GLY B 1 274 ? 11.374 64.464 26.469 1.00 62.68 274 GLY B C 1
ATOM 4285 O O . GLY B 1 274 ? 12.012 63.428 26.238 1.00 62.73 274 GLY B O 1
ATOM 4286 N N . GLU B 1 276 ? 11.144 62.859 24.176 1.00 62.69 276 GLU B N 1
ATOM 4287 C CA . GLU B 1 276 ? 12.113 63.543 23.333 1.00 62.75 276 GLU B CA 1
ATOM 4288 C C . GLU B 1 276 ? 11.376 63.946 22.075 1.00 62.52 276 GLU B C 1
ATOM 4289 O O . GLU B 1 276 ? 10.445 64.746 22.133 1.00 62.90 276 GLU B O 1
ATOM 4290 N N . ILE B 1 277 ? 11.794 63.374 20.946 1.00 62.46 277 ILE B N 1
ATOM 4291 C CA . ILE B 1 277 ? 11.070 63.514 19.685 1.00 62.03 277 ILE B CA 1
ATOM 4292 C C . ILE B 1 277 ? 9.890 62.545 19.672 1.00 61.62 277 ILE B C 1
ATOM 4293 O O . ILE B 1 277 ? 9.506 62.022 20.723 1.00 61.78 277 ILE B O 1
ATOM 4294 N N . ASP B 1 278 ? 9.313 62.314 18.490 1.00 60.94 278 ASP B N 1
ATOM 4295 C CA . ASP B 1 278 ? 8.206 61.374 18.376 1.00 59.86 278 ASP B CA 1
ATOM 4296 C C . ASP B 1 278 ? 8.105 60.606 17.054 1.00 58.77 278 ASP B C 1
ATOM 4297 O O . ASP B 1 278 ? 9.090 60.489 16.327 1.00 59.21 278 ASP B O 1
ATOM 4302 N N . GLY B 1 279 ? 6.903 60.114 16.754 1.00 57.04 279 GLY B N 1
ATOM 4303 C CA . GLY B 1 279 ? 6.725 58.867 16.024 1.00 54.93 279 GLY B CA 1
ATOM 4304 C C . GLY B 1 279 ? 6.348 57.821 17.085 1.00 53.41 279 GLY B C 1
ATOM 4305 O O . GLY B 1 279 ? 6.286 58.148 18.273 1.00 53.43 279 GLY B O 1
ATOM 4306 N N . PRO B 1 280 ? 6.069 56.579 16.702 1.00 51.68 280 PRO B N 1
ATOM 4307 C CA . PRO B 1 280 ? 5.720 55.562 17.699 1.00 50.37 280 PRO B CA 1
ATOM 4308 C C . PRO B 1 280 ? 6.915 55.201 18.590 1.00 48.14 280 PRO B C 1
ATOM 4309 O O . PRO B 1 280 ? 8.078 55.385 18.200 1.00 48.74 280 PRO B O 1
ATOM 4313 N N . TRP B 1 281 ? 6.613 54.752 19.802 1.00 45.84 281 TRP B N 1
ATOM 4314 C CA . TRP B 1 281 ? 7.630 54.260 20.741 1.00 43.05 281 TRP B CA 1
ATOM 4315 C C . TRP B 1 281 ? 7.017 53.246 21.693 1.00 41.53 281 TRP B C 1
ATOM 4316 O O . TRP B 1 281 ? 5.794 53.256 21.955 1.00 39.97 281 TRP B O 1
ATOM 4327 N N . SER B 1 282 ? 7.875 52.339 22.175 1.00 38.92 282 SER B N 1
ATOM 4328 C CA . SER B 1 282 ? 7.457 51.288 23.078 1.00 37.49 282 SER B CA 1
ATOM 4329 C C . SER B 1 282 ? 8.130 51.489 24.430 1.00 35.29 282 SER B C 1
ATOM 4330 O O . SER B 1 282 ? 9.129 52.200 24.542 1.00 34.39 282 SER B O 1
ATOM 4333 N N . ARG B 1 283 ? 7.573 50.856 25.450 1.00 33.13 283 ARG B N 1
ATOM 4334 C CA . ARG B 1 283 ? 8.224 50.840 26.747 1.00 32.81 283 ARG B CA 1
ATOM 4335 C C . ARG B 1 283 ? 8.168 49.462 27.424 1.00 31.05 283 ARG B C 1
ATOM 4336 O O . ARG B 1 283 ? 7.225 48.692 27.249 1.00 30.99 283 ARG B O 1
ATOM 4344 N N . VAL B 1 284 ? 9.190 49.150 28.209 1.00 29.21 284 VAL B N 1
ATOM 4345 C CA . VAL B 1 284 ? 9.216 47.867 28.891 1.00 27.57 284 VAL B CA 1
ATOM 4346 C C . VAL B 1 284 ? 9.721 48.006 30.316 1.00 26.72 284 VAL B C 1
ATOM 4347 O O . VAL B 1 284 ? 10.636 48.779 30.586 1.00 26.82 284 VAL B O 1
ATOM 4351 N N . ARG B 1 285 ? 9.115 47.247 31.219 1.00 26.59 285 ARG B N 1
ATOM 4352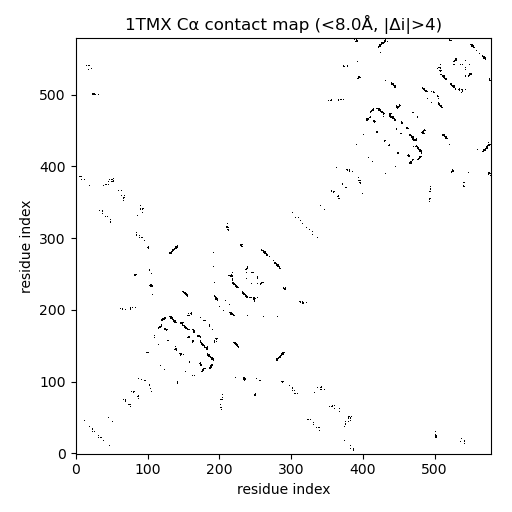 C CA . ARG B 1 285 ? 9.640 47.087 32.555 1.00 26.20 285 ARG B CA 1
ATOM 4353 C C . ARG B 1 285 ? 10.444 45.781 32.729 1.00 25.72 285 ARG B C 1
ATOM 4354 O O . ARG B 1 285 ? 9.934 44.691 32.446 1.00 25.85 285 ARG B O 1
ATOM 4362 N N . PHE B 1 286 ? 11.673 45.897 33.223 1.00 25.07 286 PHE B N 1
ATOM 4363 C CA . PHE B 1 286 ? 12.466 44.707 33.550 1.00 23.41 286 PHE B CA 1
ATOM 4364 C C . PHE B 1 286 ? 13.103 44.835 34.931 1.00 22.24 286 PHE B C 1
ATOM 4365 O O . PHE B 1 286 ? 14.075 45.570 35.111 1.00 22.78 286 PHE B O 1
ATOM 4373 N N . ASP B 1 287 ? 12.554 44.119 35.898 1.00 20.89 287 ASP B N 1
ATOM 4374 C CA . ASP B 1 287 ? 13.104 44.095 37.246 1.00 22.54 287 ASP B CA 1
ATOM 4375 C C . ASP B 1 287 ? 14.065 42.935 37.349 1.00 21.11 287 ASP B C 1
ATOM 4376 O O . ASP B 1 287 ? 13.723 41.811 37.032 1.00 22.99 287 ASP B O 1
ATOM 4381 N N . ILE B 1 288 ? 15.276 43.251 37.801 1.00 21.23 288 ILE B N 1
ATOM 4382 C CA . ILE B 1 288 ? 16.390 42.314 37.861 1.00 20.47 288 ILE B CA 1
ATOM 4383 C C . ILE B 1 288 ? 16.684 41.903 39.297 1.00 20.27 288 ILE B C 1
ATOM 4384 O O . ILE B 1 288 ? 16.803 42.753 40.205 1.00 20.93 288 ILE B O 1
ATOM 4389 N N . VAL B 1 289 ? 16.816 40.609 39.506 1.00 19.35 289 VAL B N 1
ATOM 4390 C CA . VAL B 1 289 ? 17.044 40.088 40.861 1.00 19.37 289 VAL B CA 1
ATOM 4391 C C . VAL B 1 289 ? 18.311 39.225 40.891 1.00 19.73 289 VAL B C 1
ATOM 4392 O O . VAL B 1 289 ? 18.386 38.216 40.167 1.00 20.49 289 VAL B O 1
ATOM 4396 N N . LEU B 1 290 ? 19.263 39.566 41.776 1.00 19.00 290 LEU B N 1
ATOM 4397 C CA . LEU B 1 290 ? 20.573 38.927 41.786 1.00 20.00 290 LEU B CA 1
ATOM 4398 C C . LEU B 1 290 ? 20.768 38.033 43.011 1.00 21.30 290 LEU B C 1
ATOM 4399 O O . LEU B 1 290 ? 20.510 38.463 44.123 1.00 21.39 290 LEU B O 1
ATOM 4404 N N . ALA B 1 291 ? 21.193 36.789 42.771 1.00 21.21 291 ALA B N 1
ATOM 4405 C CA . ALA B 1 291 ? 21.532 35.843 43.845 1.00 22.21 291 ALA B CA 1
ATOM 4406 C C . ALA B 1 291 ? 22.907 36.225 44.494 1.00 23.73 291 ALA B C 1
ATOM 4407 O O . ALA B 1 291 ? 23.662 37.076 43.975 1.00 23.27 291 ALA B O 1
ATOM 4409 N N . PRO B 1 292 ? 23.215 35.670 45.677 1.00 25.49 292 PRO B N 1
ATOM 4410 C CA . PRO B 1 292 ? 24.545 35.890 46.292 1.00 26.76 292 PRO B CA 1
ATOM 4411 C C . PRO B 1 292 ? 25.640 35.192 45.469 1.00 28.09 292 PRO B C 1
ATOM 4412 O O . PRO B 1 292 ? 25.350 34.160 44.875 1.00 28.83 292 PRO B O 1
ATOM 4416 N N . ALA B 1 293 ? 26.850 35.752 45.430 1.00 30.46 293 ALA B N 1
ATOM 4417 C CA . ALA B 1 293 ? 27.967 35.226 44.634 1.00 32.23 293 ALA B CA 1
ATOM 4418 C C . ALA B 1 293 ? 28.252 33.780 45.030 1.00 34.04 293 ALA B C 1
ATOM 4419 O O . ALA B 1 293 ? 28.088 33.439 46.209 1.00 34.74 293 ALA B O 1
#

InterPro domains:
  IPR000627 Intradiol ring-cleavage dioxygenase, C-terminal [PF00775] (126-291)
  IPR000627 Intradiol ring-cleavage dioxygenase, C-terminal [PS00083] (136-164)
  IPR007535 Catechol dioxygenase, N-terminal [PF04444] (29-101)
  IPR015889 Intradiol ring-cleavage dioxygenase, core [G3DSA:2.60.130.10] (1-293)
  IPR015889 Intradiol ring-cleavage dioxygenase, core [SSF49482] (9-292)
  IPR039390 Hydroxyquinol/catechol 1,2-dioxygenase [cd03461] (14-291)
  IPR050770 Intradiol Ring-Cleavage Dioxygenase [PTHR33711] (18-291)

Nearest PDB structures (foldseek):
  1tmx-assembly1_A  TM=1.003E+00  e=3.498E-63  Pimelobacter simplex
  1tmx-assembly1_B  TM=9.742E-01  e=1.643E-57  Pimelobacter simplex
  3n9t-assembly1_A-2  TM=9.279E-01  e=1.280E-36  Pseudomonas putida
  8r2v-assembly1_B  TM=9.307E-01  e=1.405E-35  Gelatoporia subvermispora
  2azq-assembly1_A-2  TM=7.958E-01  e=5.790E-25  Pseudomonas putida

Foldseek 3Di:
DDDDDPVRVVVLVVVLVVQLVVLVPPPPVVVNVVSNVVSVVVSCVCVVVVDDPVNVVVVVVLVVQQVVVDDDQDRSVVVLCQLVLVQQVVQCVVCPDPAPADRAFDQHRQDDPPFAEDEFAEAQAQPADAFKEKEKEFEAANVGATDWFKKKKKAAAGPVGHGPVVDDPPGGGRIHIYTQHPRRMGMYIGHFFAKDFDPQPTSSVVVCVVVVAGRIAATWMWIWIDDPQWDIGTHIAGEPPGPCLVRGSRVGDDPVRYWHWAKDAQVDADVVRDHDGGIHTYTYDYHYTYGD/DADPVRVVVLVVVLVVQLVVLVPPPDPVVNVVSNVVSVVVSVVCVVVVQDPVNVVVVVVLVVQQVVQDDDLRRSVVLVCLLVLVQQVVQDVVQDDDAPADGAGDQRSDDDPPFAEDEFAEAQFQPAAAFKEKEKAFEAANVGQTAWFKKKKKAAAGPVRDGPVVDPPPDGGRIHIYTAHPRRMGMYIGHFWQKDFDDQPTSLVVVCVVVVAGRIAATWMWMWIDHPQWDTGTAIAHEPPGPCQVRGSRPRHDPSRYWHWAWCPDADDVGDDDDIHTYTYDYHYTYGD

Radius of gyration: 30.43 Å; Cα contacts (8 Å, |Δi|>4): 1218; chains: 2; bounding box: 69×88×59 Å

Sequence (579 aa):
STPVSAEQQAREQDLVERVLRSFDATADPRLKQVMQALTRHLHAFLREVRLTEAEWETGIGFLTDAGHVTNERRQEFILLSDVLGASMQTIAMNNEAHGDATEATVFGPFFVEGSPRIESGGDIAGGAAGEPCWVEGTVTDTDGNPVPDARIEVWEADDDGFYDVQYDDDRTAARAHLLSGPDGGYAFWAITPTPYPIPHDGPVGRMLAATGRSPMRASHLHFMVTAPGRRTLVTHIFVEGDELLDRDSVFGVKDSLVKSFERQPAGAPTPGGREIDGPWSRVRFDIVLAPAPVSAEQQAREQDLVERVLRSFDATADPRLKQVMQALTRHLHAFLREVRLTEAEWETGIGFLTDAGHVTNERRQEFILLSDVLGASMQTIAMNNEAHGDATEATVFGPFFVEGSPRIESGGDIAGGAAGEPCWVEGTVTDTDGNPVPDARIEVWEADDDGFYDVQYDDDRTAARAHLLSGPDGGYAFWAITPTPYPIPHDGPVGRMLAATGRSPMRASHLHFMVTAPGRRTLVTHIFVEGDELLDRDSVFGVKDSLVKSFERQPAPTPGGEIDGPWSRVRFDIVLAPA

Solvent-accessible surface area: 25102 Å² total; per-residue (Å²): 107,112,122,52,52,76,112,2,104,59,61,1,76,65,2,12,75,24,0,37,96,29,0,86,74,10,98,75,105,70,55,64,100,17,17,30,0,49,0,100,32,49,1,41,21,4,55,75,2,65,14,56,77,73,46,46,112,99,32,18,28,46,49,23,74,0,0,114,54,6,92,87,89,49,32,0,4,48,8,32,12,9,0,6,0,5,8,8,0,3,21,11,24,51,14,51,24,122,80,113,10,18,40,7,1,5,84,23,44,15,32,34,158,70,10,52,124,26,118,64,39,22,62,5,13,55,79,18,68,27,42,22,0,25,0,52,8,46,0,30,22,49,129,54,82,66,22,62,101,0,94,0,10,1,1,1,6,14,76,108,7,90,0,9,47,84,63,148,90,145,101,75,9,3,5,0,16,0,57,2,22,124,93,0,17,6,14,0,12,1,4,22,6,53,52,15,53,8,29,93,127,8,12,0,7,90,16,2,77,55,0,55,25,56,28,54,9,0,4,4,0,5,0,29,0,47,13,131,54,56,68,63,10,33,0,0,0,0,25,111,70,22,84,24,31,146,143,7,4,4,15,0,22,32,132,68,1,33,45,50,25,98,103,33,94,70,74,16,126,25,24,94,60,88,172,26,153,17,64,2,4,82,5,98,0,67,0,22,1,9,76,115,194,56,52,88,75,4,98,62,85,1,92,71,5,7,71,89,0,18,110,33,0,70,76,6,98,69,103,71,49,66,77,20,15,29,0,59,0,93,28,49,1,41,22,4,50,88,8,70,14,50,74,70,44,48,111,78,33,18,29,28,51,20,71,2,4,105,52,38,52,76,127,45,53,10,6,59,16,21,11,15,0,14,0,7,5,1,0,3,23,12,14,50,24,75,23,83,67,103,6,18,25,10,2,17,76,30,72,16,48,38,150,71,10,55,143,25,144,63,35,23,80,5,12,60,81,18,62,27,54,64,0,22,0,49,8,54,0,27,22,33,132,50,82,68,17,67,96,0,93,0,14,1,2,0,6,13,72,105,10,93,0,6,45,86,60,146,75,147,102,73,10,2,6,0,16,0,54,4,18,130,98,0,17,7,12,0,40,2,7,26,7,54,50,18,60,9,71,96,142,15,13,0,6,129,16,1,80,52,0,53,22,36,32,50,9,0,6,5,0,4,0,38,0,42,12,132,52,50,53,56,7,18,0,0,0,0,27,114,70,24,156,13,35,87,127,7,3,7,10,0,4,19,118,59,1,39,43,53,27,108,82,52,114,68,123,27,27,91,62,70,70,116,44,101,8,4,75,2,169,1,59,0,18,2,3,58,115